Protein AF-A0A0K6G4A4-F1 (afdb_monomer)

Structure (mmCIF, N/CA/C/O backbone):
data_AF-A0A0K6G4A4-F1
#
_entry.id   AF-A0A0K6G4A4-F1
#
loop_
_atom_site.group_PDB
_atom_site.id
_atom_site.type_symbol
_atom_site.label_atom_id
_atom_site.label_alt_id
_atom_site.label_comp_id
_atom_site.label_asym_id
_atom_site.label_entity_id
_atom_site.label_seq_id
_atom_site.pdbx_PDB_ins_code
_atom_site.Cartn_x
_atom_site.Cartn_y
_atom_site.Cartn_z
_atom_site.occupancy
_atom_site.B_iso_or_equiv
_atom_site.auth_seq_id
_atom_site.auth_comp_id
_atom_site.auth_asym_id
_atom_site.auth_atom_id
_atom_site.pdbx_PDB_model_num
ATOM 1 N N . MET A 1 1 ? -38.747 5.245 -6.943 1.00 51.62 1 MET A N 1
ATOM 2 C CA . MET A 1 1 ? -37.554 5.092 -7.806 1.00 51.62 1 MET A CA 1
ATOM 3 C C . MET A 1 1 ? -36.454 6.003 -7.289 1.00 51.62 1 MET A C 1
ATOM 5 O O . MET A 1 1 ? -36.729 7.171 -7.045 1.00 51.62 1 MET A O 1
ATOM 9 N N . ALA A 1 2 ? -35.249 5.482 -7.059 1.00 56.81 2 ALA A N 1
ATOM 10 C CA . ALA A 1 2 ? -34.109 6.307 -6.662 1.00 56.81 2 ALA A CA 1
ATOM 11 C C . ALA A 1 2 ? -33.642 7.146 -7.866 1.00 56.81 2 ALA A C 1
ATOM 13 O O . ALA A 1 2 ? -33.455 6.610 -8.956 1.00 56.81 2 ALA A O 1
ATOM 14 N N . ARG A 1 3 ? -33.505 8.465 -7.692 1.00 72.38 3 ARG A N 1
ATOM 15 C CA . ARG A 1 3 ? -32.963 9.359 -8.725 1.00 72.38 3 ARG A CA 1
ATOM 16 C C . ARG A 1 3 ? -31.441 9.354 -8.594 1.00 72.38 3 ARG A C 1
ATOM 18 O O . ARG A 1 3 ? -30.910 9.994 -7.699 1.00 72.38 3 ARG A O 1
ATOM 25 N N . PHE A 1 4 ? -30.751 8.631 -9.471 1.00 71.12 4 PHE A N 1
ATOM 26 C CA . PHE A 1 4 ? -29.288 8.468 -9.432 1.00 71.12 4 PHE A CA 1
ATOM 27 C C . PHE A 1 4 ? -28.507 9.600 -10.132 1.00 71.12 4 PHE A C 1
ATOM 29 O O . PHE A 1 4 ? -27.326 9.454 -10.431 1.00 71.12 4 PHE A O 1
ATOM 36 N N . GLY A 1 5 ? -29.149 10.741 -10.397 1.00 81.81 5 GLY A N 1
ATOM 37 C CA . GLY A 1 5 ? -28.566 11.814 -11.207 1.00 81.81 5 GLY A CA 1
ATOM 38 C C . GLY A 1 5 ? -28.411 11.429 -12.684 1.00 81.81 5 GLY A C 1
ATOM 39 O O . GLY A 1 5 ? -28.920 10.403 -13.136 1.00 81.81 5 GLY A O 1
ATOM 40 N N . GLN A 1 6 ? -27.735 12.284 -13.456 1.00 84.75 6 GLN A N 1
ATOM 41 C CA . GLN A 1 6 ? -27.491 12.054 -14.880 1.00 84.75 6 GLN A CA 1
ATOM 42 C C . GLN A 1 6 ? -26.271 11.143 -15.073 1.00 84.75 6 GLN A C 1
ATOM 44 O O . GLN A 1 6 ? -25.138 11.491 -14.721 1.00 84.75 6 GLN A O 1
ATOM 49 N N . LEU A 1 7 ? -26.515 9.970 -15.650 1.00 86.56 7 LEU A N 1
ATOM 50 C CA . LEU A 1 7 ? -25.496 8.985 -16.004 1.00 86.56 7 LEU A CA 1
ATOM 51 C C . LEU A 1 7 ? -24.765 9.426 -17.274 1.00 86.56 7 LEU A C 1
ATOM 53 O O . LEU A 1 7 ? -25.408 9.804 -18.249 1.00 86.56 7 LEU A O 1
ATOM 57 N N . TRP A 1 8 ? -23.433 9.391 -17.254 1.00 83.94 8 TRP A N 1
ATOM 58 C CA . TRP A 1 8 ? -22.610 9.657 -18.438 1.00 83.94 8 TRP A CA 1
ATOM 59 C C . TRP A 1 8 ? -22.358 8.368 -19.214 1.00 83.94 8 TRP A C 1
ATOM 61 O O . TRP A 1 8 ? -22.530 8.321 -20.428 1.00 83.94 8 TRP A O 1
ATOM 71 N N . HIS A 1 9 ? -21.970 7.303 -18.513 1.00 89.31 9 HIS A N 1
ATOM 72 C CA . HIS A 1 9 ? -21.608 6.038 -19.140 1.00 89.31 9 HIS A CA 1
ATOM 73 C C . HIS A 1 9 ? -21.870 4.860 -18.196 1.00 89.31 9 HIS A C 1
ATOM 75 O O . HIS A 1 9 ? -21.677 4.971 -16.983 1.00 89.31 9 HIS A O 1
ATOM 81 N N . LEU A 1 10 ? -22.290 3.727 -18.759 1.00 89.44 10 LEU A N 1
ATOM 82 C CA . LEU A 1 10 ? -22.523 2.472 -18.048 1.00 89.44 10 LEU A CA 1
ATOM 83 C C . LEU A 1 10 ? -21.885 1.332 -18.842 1.00 89.44 10 LEU A C 1
ATOM 85 O O . LEU A 1 10 ? -22.278 1.084 -19.980 1.00 89.44 10 LEU A O 1
ATOM 89 N N . ARG A 1 11 ? -20.957 0.603 -18.217 1.00 88.38 11 ARG A N 1
ATOM 90 C CA . ARG A 1 11 ? -20.355 -0.601 -18.802 1.00 88.38 11 ARG A CA 1
ATOM 91 C C . ARG A 1 11 ? -20.441 -1.773 -17.841 1.00 88.38 11 ARG A C 1
ATOM 93 O O . ARG A 1 11 ? -20.112 -1.638 -16.666 1.00 88.38 11 ARG A O 1
ATOM 100 N N . THR A 1 12 ? -20.863 -2.930 -18.335 1.00 88.12 12 THR A N 1
ATOM 101 C CA . THR A 1 12 ? -20.935 -4.171 -17.556 1.00 88.12 12 THR A CA 1
ATOM 102 C C . THR A 1 12 ? -19.777 -5.095 -17.917 1.00 88.12 12 THR A C 1
ATOM 104 O O . THR A 1 12 ? -19.366 -5.192 -19.072 1.00 88.12 12 THR A O 1
ATOM 107 N N . PHE A 1 13 ? -19.233 -5.780 -16.913 1.00 80.50 13 PHE A N 1
ATOM 108 C CA . PHE A 1 13 ? -18.139 -6.731 -17.053 1.00 80.50 13 PHE A CA 1
ATOM 109 C C . PHE A 1 13 ? -18.598 -8.102 -16.555 1.00 80.50 13 PHE A C 1
ATOM 111 O O . PHE A 1 13 ? -19.113 -8.244 -15.445 1.00 80.50 13 PHE A O 1
ATOM 118 N N . SER A 1 14 ? -18.396 -9.128 -17.379 1.00 79.50 14 SER A N 1
ATOM 119 C CA . SER A 1 14 ? -18.560 -10.530 -16.991 1.00 79.50 14 SER A CA 1
ATOM 120 C C . SER A 1 14 ? -17.186 -11.176 -16.867 1.00 79.50 14 SER A C 1
ATOM 122 O O . SER A 1 14 ? -16.426 -11.163 -17.838 1.00 79.50 14 SER A O 1
ATOM 124 N N . HIS A 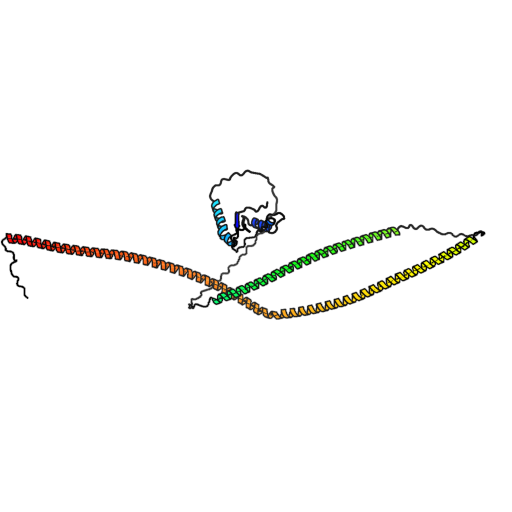1 15 ? -16.862 -11.762 -15.716 1.00 70.38 15 HIS A N 1
ATOM 125 C CA . HIS A 1 15 ? -15.685 -12.616 -15.619 1.00 70.38 15 HIS A CA 1
ATOM 126 C C . HIS A 1 15 ? -15.968 -13.929 -16.352 1.00 70.38 15 HIS A C 1
ATOM 128 O O . HIS A 1 15 ? -16.895 -14.663 -16.011 1.00 70.38 15 HIS A O 1
ATOM 134 N N . THR A 1 16 ? -15.173 -14.222 -17.377 1.00 63.66 16 THR A N 1
ATOM 135 C CA . THR A 1 16 ? -15.076 -15.571 -17.935 1.00 63.66 16 THR A CA 1
ATOM 136 C C . THR A 1 16 ? -14.187 -16.395 -17.013 1.00 63.66 16 THR A C 1
ATOM 138 O O . THR A 1 16 ? -12.976 -16.176 -16.962 1.00 63.66 16 THR A O 1
ATOM 141 N N . GLU A 1 17 ? -14.801 -17.281 -16.236 1.00 55.47 17 GLU A N 1
ATOM 142 C CA . GLU A 1 17 ? -14.102 -18.329 -15.490 1.00 55.47 17 GLU A CA 1
ATOM 143 C C . GLU A 1 17 ? -13.591 -19.387 -16.491 1.00 55.47 17 GLU A C 1
ATOM 145 O O . GLU A 1 17 ? -14.138 -19.513 -17.591 1.00 55.47 17 GLU A O 1
ATOM 150 N N . LYS A 1 18 ? -12.510 -20.107 -16.159 1.00 69.38 18 LYS A N 1
ATOM 151 C CA . LYS A 1 18 ? -11.772 -20.984 -17.097 1.00 69.38 18 LYS A CA 1
ATOM 152 C C . LYS A 1 18 ? -12.617 -22.088 -17.757 1.00 69.38 18 LYS A C 1
ATOM 154 O O . LYS A 1 18 ? -12.196 -22.617 -18.780 1.00 69.38 18 LYS A O 1
ATOM 159 N N . ASP A 1 19 ? -13.809 -22.367 -17.238 1.00 74.94 19 ASP A N 1
ATOM 160 C CA . ASP A 1 19 ? -14.685 -23.449 -17.698 1.00 74.94 19 ASP A CA 1
ATOM 161 C C . ASP A 1 19 ? -15.630 -23.053 -18.850 1.00 74.94 19 ASP A C 1
ATOM 163 O O . ASP A 1 19 ? -16.517 -23.814 -19.224 1.00 74.94 19 ASP A O 1
ATOM 167 N N . GLY A 1 20 ? -15.484 -21.853 -19.426 1.00 74.19 20 GLY A N 1
ATOM 168 C CA . GLY A 1 20 ? -16.219 -21.436 -20.631 1.00 74.19 20 GLY A CA 1
ATOM 169 C C . GLY A 1 20 ? -17.719 -21.164 -20.433 1.00 74.19 20 GLY A C 1
ATOM 170 O O . GLY A 1 20 ? -18.378 -20.666 -21.346 1.00 74.19 20 GLY A O 1
ATOM 171 N N . VAL A 1 21 ? -18.271 -21.415 -19.242 1.00 65.00 21 VAL A N 1
ATOM 172 C CA . VAL A 1 21 ? -19.660 -21.081 -18.905 1.00 65.00 21 VAL A CA 1
ATOM 173 C C . VAL A 1 21 ? -19.766 -19.585 -18.606 1.00 65.00 21 VAL A C 1
ATOM 175 O O . VAL A 1 21 ? -19.252 -19.076 -17.609 1.00 65.00 21 VAL A O 1
ATOM 178 N N . ARG A 1 22 ? -20.450 -18.853 -19.488 1.00 58.47 22 ARG A N 1
ATOM 179 C CA . ARG A 1 22 ? -20.647 -17.403 -19.374 1.00 58.47 22 ARG A CA 1
ATOM 180 C C . ARG A 1 22 ? -21.632 -17.091 -18.238 1.00 58.47 22 ARG A C 1
ATOM 182 O O . ARG A 1 22 ? -22.842 -17.171 -18.429 1.00 58.47 22 ARG A O 1
ATOM 189 N N . ARG A 1 23 ? -21.127 -16.741 -17.048 1.00 64.12 23 ARG A N 1
ATOM 190 C CA . ARG A 1 23 ? -21.964 -16.261 -15.931 1.00 64.12 23 ARG A CA 1
ATOM 191 C C . ARG A 1 23 ? -22.508 -14.843 -16.192 1.00 64.12 23 ARG A C 1
ATOM 193 O O . ARG A 1 23 ? -21.870 -14.071 -16.915 1.00 64.12 23 ARG A O 1
ATOM 200 N N . PRO A 1 24 ? -23.649 -14.473 -15.575 1.00 67.00 24 PRO A N 1
ATOM 201 C CA . PRO A 1 24 ? -24.153 -13.101 -15.573 1.00 67.00 24 PRO A CA 1
ATOM 202 C C . PRO A 1 24 ? -23.086 -12.106 -15.081 1.00 67.00 24 PRO A C 1
ATOM 204 O O . PRO A 1 24 ? -22.294 -12.459 -14.197 1.00 67.00 24 PRO A O 1
ATOM 207 N N . PRO A 1 25 ? -23.033 -10.879 -15.632 1.00 68.44 25 PRO A N 1
ATOM 208 C CA . PRO A 1 25 ? -22.071 -9.869 -15.209 1.00 68.44 25 PRO A CA 1
ATOM 209 C C . PRO A 1 25 ? -22.280 -9.521 -13.733 1.00 68.44 25 PRO A C 1
ATOM 211 O O . PRO A 1 25 ? -23.375 -9.162 -13.317 1.00 68.44 25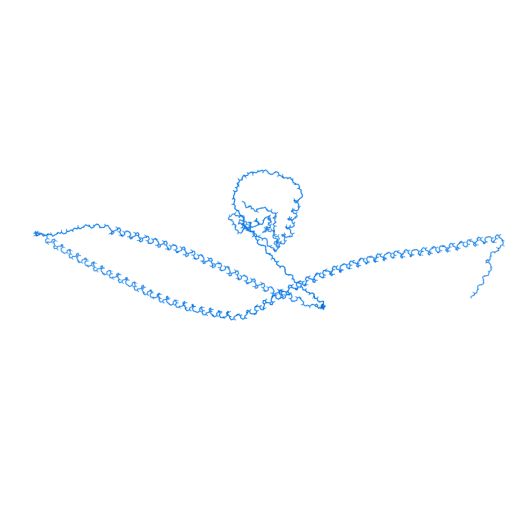 PRO A O 1
ATOM 214 N N . HIS A 1 26 ? -21.214 -9.632 -12.948 1.00 79.88 26 HIS A N 1
ATOM 215 C CA . HIS A 1 26 ? -21.204 -9.394 -11.499 1.00 79.88 26 HIS A CA 1
ATOM 216 C C . HIS A 1 26 ? -20.566 -8.043 -11.152 1.00 79.88 26 HIS A C 1
ATOM 218 O O . HIS A 1 26 ? -20.418 -7.695 -9.983 1.00 79.88 26 HIS A O 1
ATOM 224 N N . THR A 1 27 ? -20.168 -7.256 -12.156 1.00 84.75 27 THR A N 1
ATOM 225 C CA . THR A 1 27 ? -19.594 -5.926 -11.943 1.00 84.75 27 THR A CA 1
ATOM 226 C C . THR A 1 27 ? -20.020 -4.977 -13.056 1.00 84.75 27 THR A C 1
ATOM 228 O O . THR A 1 27 ? -19.943 -5.312 -14.237 1.00 84.75 27 THR A O 1
ATOM 231 N N . ALA A 1 28 ? -20.447 -3.772 -12.683 1.00 89.25 28 ALA A N 1
ATOM 232 C CA . ALA A 1 28 ? -20.716 -2.678 -13.605 1.00 89.25 28 ALA A CA 1
ATOM 233 C C . ALA A 1 28 ? -19.920 -1.443 -13.176 1.00 89.25 28 ALA A C 1
ATOM 235 O O . ALA A 1 28 ? -19.850 -1.130 -11.989 1.00 89.25 28 ALA A O 1
ATOM 236 N N . VAL A 1 29 ? -19.321 -0.748 -14.140 1.00 89.38 29 VAL A N 1
ATOM 237 C CA . VAL A 1 29 ? -18.692 0.556 -13.931 1.00 89.38 29 VAL A CA 1
ATOM 238 C C . VAL A 1 29 ? -19.652 1.622 -14.430 1.00 89.38 29 VAL A C 1
ATOM 240 O O . VAL A 1 29 ? -20.130 1.571 -15.565 1.00 89.38 29 VAL A O 1
ATOM 243 N N . VAL A 1 30 ? -19.931 2.581 -13.553 1.00 90.62 30 VAL A N 1
ATOM 244 C CA . VAL A 1 30 ? -20.895 3.652 -13.778 1.00 90.62 30 VAL A CA 1
ATOM 245 C C . VAL A 1 30 ? -20.185 4.988 -13.619 1.00 90.62 30 VAL A C 1
ATOM 247 O O . VAL A 1 30 ? -19.585 5.248 -12.576 1.00 90.62 30 VAL A O 1
ATOM 250 N N . VAL A 1 31 ? -20.242 5.831 -14.649 1.00 90.12 31 VAL A N 1
ATOM 251 C CA . VAL A 1 31 ? -19.629 7.164 -14.647 1.00 90.12 31 VAL A CA 1
ATOM 252 C C . VAL A 1 31 ? -20.726 8.214 -14.535 1.00 90.12 31 VAL A C 1
ATOM 254 O O . VAL A 1 31 ? -21.656 8.248 -15.343 1.00 90.12 31 VAL A O 1
ATOM 257 N N . PHE A 1 32 ? -20.616 9.072 -13.525 1.00 89.88 32 PHE A N 1
ATOM 258 C CA . PHE A 1 32 ? -21.576 10.137 -13.235 1.00 89.88 32 PHE A CA 1
ATOM 259 C C . PHE A 1 32 ? -21.012 11.499 -13.639 1.00 89.88 32 PHE A C 1
ATOM 261 O O . PHE A 1 32 ? -19.807 11.725 -13.552 1.00 89.88 32 PHE A O 1
ATOM 268 N N . HIS A 1 33 ? -21.894 12.431 -14.010 1.00 86.88 33 HIS A N 1
ATOM 269 C CA . HIS A 1 33 ? -21.507 13.812 -14.334 1.00 86.88 33 HIS A CA 1
ATOM 270 C C . HIS A 1 33 ? -21.063 14.630 -13.114 1.00 86.88 33 HIS A C 1
ATOM 272 O O . HIS A 1 33 ? -20.350 15.618 -13.257 1.00 86.88 33 HIS A O 1
ATOM 278 N N . SER A 1 34 ? -21.496 14.244 -11.911 1.00 90.25 34 SER A N 1
ATOM 279 C CA . SER A 1 34 ? -21.219 14.978 -10.677 1.00 90.25 34 SER A CA 1
ATOM 280 C C . SER A 1 34 ? -20.668 14.056 -9.602 1.00 90.25 34 SER A C 1
ATOM 282 O O . SER A 1 34 ? -21.193 12.968 -9.363 1.00 90.25 34 SER A O 1
ATOM 284 N N . TYR A 1 35 ? -19.647 14.538 -8.896 1.00 87.94 35 TYR A N 1
ATOM 285 C CA . TYR A 1 35 ? -19.081 13.861 -7.731 1.00 87.94 35 TYR A CA 1
ATOM 286 C C . TYR A 1 35 ? -20.103 13.688 -6.593 1.00 87.94 35 TYR A C 1
ATOM 288 O O . TYR A 1 35 ? -20.066 12.686 -5.877 1.00 87.94 35 TYR A O 1
ATOM 296 N N . ALA A 1 36 ? -21.045 14.628 -6.446 1.00 89.31 36 ALA A N 1
ATOM 297 C CA . ALA A 1 36 ? -22.104 14.530 -5.443 1.00 89.31 36 ALA A CA 1
ATOM 298 C C . ALA A 1 36 ? -22.978 13.287 -5.682 1.00 89.31 36 ALA A C 1
ATOM 300 O O . ALA A 1 36 ? -23.198 12.509 -4.760 1.00 89.31 36 ALA A O 1
ATOM 301 N N . ALA A 1 37 ? -23.342 13.022 -6.944 1.00 89.62 37 ALA A N 1
ATOM 302 C CA . ALA A 1 37 ? -24.114 11.835 -7.313 1.00 89.62 37 ALA A CA 1
ATOM 303 C C . ALA A 1 37 ? -23.364 10.529 -6.997 1.00 89.62 37 ALA A C 1
ATOM 305 O O . ALA A 1 37 ? -23.975 9.566 -6.542 1.00 89.62 37 ALA A O 1
ATOM 306 N N . VAL A 1 38 ? -22.035 10.503 -7.170 1.00 90.25 38 VAL A N 1
ATOM 307 C CA . VAL A 1 38 ? -21.202 9.346 -6.788 1.00 90.25 38 VAL A CA 1
ATOM 308 C C . VAL A 1 38 ? -21.279 9.099 -5.283 1.00 90.25 38 VAL A C 1
ATOM 310 O O . VAL A 1 38 ? -21.476 7.967 -4.845 1.00 90.25 38 VAL A O 1
ATOM 313 N N . SER A 1 39 ? -21.145 10.162 -4.490 1.00 90.75 39 SER A N 1
ATOM 314 C CA . SER A 1 39 ? -21.185 10.075 -3.030 1.00 90.75 39 SER A CA 1
ATOM 315 C C . SER A 1 39 ? -22.563 9.630 -2.533 1.00 90.75 39 SER A C 1
ATOM 317 O O . SER A 1 39 ? -22.642 8.742 -1.687 1.00 90.75 39 SER A O 1
ATOM 319 N N . ASP A 1 40 ? -23.645 10.156 -3.107 1.00 91.56 40 ASP A N 1
ATOM 320 C CA . ASP A 1 40 ? -25.016 9.762 -2.766 1.00 91.56 40 ASP A CA 1
ATOM 321 C C . ASP A 1 40 ? -25.285 8.286 -3.079 1.00 91.56 40 ASP A C 1
ATOM 323 O O . ASP A 1 40 ? -25.873 7.575 -2.264 1.00 91.56 40 ASP A O 1
ATOM 327 N N . VAL A 1 41 ? -24.808 7.798 -4.229 1.00 92.31 41 VAL A N 1
ATOM 328 C CA . VAL A 1 41 ? -24.927 6.390 -4.640 1.00 92.31 41 VAL A CA 1
ATOM 329 C C . VAL A 1 41 ? -24.171 5.464 -3.686 1.00 92.31 41 VAL A C 1
ATOM 331 O O . VAL A 1 41 ? -24.733 4.466 -3.232 1.00 92.31 41 VAL A O 1
ATOM 334 N N . ILE A 1 42 ? -22.923 5.800 -3.345 1.00 93.44 42 ILE A N 1
ATOM 335 C CA . ILE A 1 42 ? -22.112 5.009 -2.407 1.00 93.44 42 ILE A CA 1
ATOM 336 C C . ILE A 1 42 ? -22.767 5.002 -1.022 1.00 93.44 42 ILE A C 1
ATOM 338 O O . ILE A 1 42 ? -22.938 3.941 -0.423 1.00 93.44 42 ILE A O 1
ATOM 342 N N . ASN A 1 43 ? -23.212 6.160 -0.532 1.00 93.00 43 ASN A N 1
ATOM 343 C CA . ASN A 1 43 ? -23.869 6.273 0.769 1.00 93.00 43 ASN A CA 1
ATOM 344 C C . ASN A 1 43 ? -25.191 5.494 0.822 1.00 93.00 43 ASN A C 1
ATOM 346 O O . ASN A 1 43 ? -25.468 4.821 1.818 1.00 93.00 43 ASN A O 1
ATOM 350 N N . ALA A 1 44 ? -25.988 5.546 -0.250 1.00 91.38 44 ALA A N 1
ATOM 351 C CA . ALA A 1 44 ? -27.236 4.796 -0.365 1.00 91.38 44 ALA A CA 1
ATOM 352 C C . ALA A 1 44 ? -27.003 3.279 -0.420 1.00 91.38 44 ALA A C 1
ATOM 354 O O . ALA A 1 44 ? -27.823 2.523 0.102 1.00 91.38 44 ALA A O 1
ATOM 355 N N . SER A 1 45 ? -25.891 2.840 -1.016 1.00 93.94 45 SER A N 1
ATOM 356 C CA . SER A 1 45 ? -25.497 1.432 -1.053 1.00 93.94 45 SER A CA 1
ATOM 357 C C . SER A 1 45 ? -24.966 0.928 0.295 1.00 93.94 45 SER A C 1
ATOM 359 O O . SER A 1 45 ? -25.300 -0.184 0.693 1.00 93.94 45 SER A O 1
ATOM 361 N N . CYS A 1 46 ? -24.200 1.742 1.031 1.00 92.31 46 CYS A N 1
ATOM 362 C CA . CYS A 1 46 ? -23.680 1.384 2.357 1.00 92.31 46 CYS A CA 1
ATOM 363 C C . CYS A 1 46 ? -24.767 1.324 3.441 1.00 92.31 46 CYS A C 1
ATOM 365 O O . CYS A 1 46 ? -24.620 0.580 4.407 1.00 92.31 46 CYS A O 1
ATOM 367 N N . ASN A 1 47 ? -25.856 2.084 3.285 1.00 90.31 47 ASN A N 1
ATOM 368 C CA . ASN A 1 47 ? -26.972 2.131 4.235 1.00 90.31 47 ASN A CA 1
ATOM 369 C C . ASN A 1 47 ? -28.305 1.770 3.555 1.00 90.31 47 ASN A C 1
ATOM 371 O O . ASN A 1 47 ? -29.193 2.623 3.423 1.00 90.31 47 ASN A O 1
ATOM 375 N N . PRO A 1 48 ? -28.472 0.520 3.089 1.00 89.75 48 PRO A N 1
ATOM 376 C CA . PRO A 1 48 ? -29.599 0.165 2.249 1.00 89.75 48 PRO A CA 1
ATOM 377 C C . PRO A 1 48 ? -30.893 0.091 3.071 1.00 89.75 48 PRO A C 1
ATOM 379 O O . PRO A 1 48 ? -31.036 -0.706 4.003 1.00 89.75 48 PRO A O 1
ATOM 382 N N . LYS A 1 49 ? -31.880 0.915 2.703 1.00 91.19 49 LYS A N 1
ATOM 383 C CA . LYS A 1 49 ? -33.222 0.876 3.306 1.00 91.19 49 LYS A CA 1
ATOM 384 C C . LYS A 1 49 ? -33.929 -0.443 2.960 1.00 91.19 49 LYS A C 1
ATOM 386 O O . LYS A 1 49 ? -33.690 -1.024 1.897 1.00 91.19 49 LYS A O 1
ATOM 391 N N . ALA A 1 50 ? -34.813 -0.920 3.838 1.00 92.50 50 ALA A N 1
ATOM 392 C CA . ALA A 1 50 ? -35.641 -2.095 3.554 1.00 92.50 50 ALA A CA 1
ATOM 393 C C . ALA A 1 50 ? -36.477 -1.870 2.276 1.00 92.50 50 ALA A C 1
ATOM 395 O O . ALA A 1 50 ? -37.056 -0.800 2.104 1.00 92.50 50 ALA A O 1
ATOM 396 N N . GLY A 1 51 ? -36.478 -2.849 1.365 1.00 89.81 51 GLY A N 1
ATOM 397 C CA . GLY A 1 51 ? -37.138 -2.749 0.055 1.00 89.81 51 GLY A CA 1
ATOM 398 C C . GLY A 1 51 ? -36.395 -1.914 -0.999 1.00 89.81 51 GLY A C 1
ATOM 399 O O . GLY A 1 51 ? -36.928 -1.693 -2.083 1.00 89.81 51 GLY A O 1
ATOM 400 N N . SER A 1 52 ? -35.182 -1.427 -0.711 1.00 89.69 52 SER A N 1
ATOM 401 C CA . SER A 1 52 ? -34.356 -0.746 -1.716 1.00 89.69 52 SER A CA 1
ATOM 402 C C . SER A 1 52 ? -33.688 -1.735 -2.675 1.00 89.69 52 SER A C 1
ATOM 404 O O . SER A 1 52 ? -33.338 -2.842 -2.275 1.00 89.69 52 SER A O 1
ATOM 406 N N . PHE A 1 53 ? -33.438 -1.289 -3.910 1.00 88.00 53 PHE A N 1
ATOM 407 C CA . PHE A 1 53 ? -32.688 -2.021 -4.944 1.00 88.00 53 PHE A CA 1
ATOM 408 C C . PHE A 1 53 ? -31.389 -2.648 -4.406 1.00 88.00 53 PHE A C 1
ATOM 410 O O . PHE A 1 53 ? -31.148 -3.834 -4.587 1.00 88.00 53 PHE A O 1
ATOM 417 N N . TRP A 1 54 ? -30.605 -1.884 -3.638 1.00 89.81 54 TRP A N 1
ATOM 418 C CA . TRP A 1 54 ? -29.354 -2.353 -3.031 1.00 89.81 54 TRP A CA 1
ATOM 419 C C . TRP A 1 54 ? -29.534 -3.599 -2.153 1.00 89.81 54 TRP A C 1
ATOM 421 O O . TRP A 1 54 ? -28.685 -4.485 -2.157 1.00 89.81 54 TRP A O 1
ATOM 431 N N . LYS A 1 55 ? -30.648 -3.678 -1.408 1.00 88.81 55 LYS A N 1
ATOM 432 C CA . LYS A 1 55 ? -30.947 -4.804 -0.514 1.00 88.81 55 LYS A CA 1
ATOM 433 C C . LYS A 1 55 ? -31.649 -5.954 -1.231 1.00 88.81 55 LYS A C 1
ATOM 435 O O . LYS A 1 55 ? -31.380 -7.101 -0.902 1.00 88.81 55 LYS A O 1
ATOM 440 N N . THR A 1 56 ? -32.551 -5.651 -2.163 1.00 90.88 56 THR A N 1
ATOM 441 C CA . THR A 1 56 ? -33.334 -6.656 -2.898 1.00 90.88 56 THR A CA 1
ATOM 442 C C . THR A 1 56 ? -32.459 -7.443 -3.870 1.00 90.88 56 THR A C 1
ATOM 444 O O . THR A 1 56 ? -32.567 -8.662 -3.932 1.00 90.88 56 THR A O 1
ATOM 447 N N . ASP A 1 57 ? -31.556 -6.753 -4.569 1.00 84.94 57 ASP A N 1
ATOM 448 C CA . ASP A 1 57 ? -30.718 -7.333 -5.622 1.00 84.94 57 ASP A CA 1
ATOM 449 C C . ASP A 1 57 ? -29.268 -7.581 -5.164 1.00 84.94 57 ASP A C 1
ATOM 451 O O . ASP A 1 57 ? -28.409 -7.926 -5.972 1.00 84.94 57 ASP A O 1
ATOM 455 N N . PHE A 1 58 ? -28.985 -7.405 -3.865 1.00 86.62 58 PHE A N 1
ATOM 456 C CA . PHE A 1 58 ? -27.661 -7.591 -3.248 1.00 86.62 58 PHE A CA 1
ATOM 457 C C . PHE A 1 58 ? -26.527 -6.843 -3.974 1.00 86.62 58 PHE A C 1
ATOM 459 O O . PHE A 1 58 ? -25.403 -7.332 -4.090 1.00 86.62 58 PHE A O 1
ATOM 466 N N . VAL A 1 59 ? -26.821 -5.640 -4.468 1.00 88.88 59 VAL A N 1
ATOM 467 C CA . VAL A 1 59 ? -25.861 -4.815 -5.208 1.00 88.88 59 VAL A CA 1
ATOM 468 C C . VAL A 1 59 ? -25.115 -3.898 -4.246 1.00 88.88 59 VAL A C 1
ATOM 470 O O . VAL A 1 59 ? -25.728 -3.192 -3.442 1.00 88.88 59 VAL A O 1
ATOM 473 N N . GLN A 1 60 ? -23.789 -3.848 -4.381 1.00 90.69 60 GLN A N 1
ATOM 474 C CA . GLN A 1 60 ? -22.943 -2.918 -3.642 1.00 90.69 60 GLN A CA 1
ATOM 475 C C . GLN A 1 60 ? -22.184 -1.980 -4.588 1.00 90.69 60 GLN A C 1
ATOM 477 O O . GLN A 1 60 ? -21.592 -2.417 -5.575 1.00 90.69 60 GLN A O 1
ATOM 482 N N . ALA A 1 61 ? -22.210 -0.681 -4.292 1.00 91.56 61 ALA A N 1
ATOM 483 C CA . ALA A 1 61 ? -21.463 0.338 -5.013 1.00 91.56 61 ALA A CA 1
ATOM 484 C C . ALA A 1 61 ? -20.171 0.677 -4.262 1.00 91.56 61 ALA A C 1
ATOM 486 O O . ALA A 1 61 ? -20.176 0.913 -3.054 1.00 91.56 61 ALA A O 1
ATOM 487 N N . HIS A 1 62 ? -19.065 0.754 -4.998 1.00 91.06 62 HIS A N 1
ATOM 488 C CA . HIS A 1 62 ? -17.759 1.116 -4.459 1.00 91.06 62 HIS A CA 1
ATOM 489 C C . HIS A 1 62 ? -17.107 2.193 -5.318 1.00 91.06 62 HIS A C 1
ATOM 491 O O . HIS A 1 62 ? -17.293 2.233 -6.536 1.00 91.06 62 HIS A O 1
ATOM 497 N N . ALA A 1 63 ? -16.296 3.044 -4.687 1.00 92.56 63 ALA A N 1
ATOM 498 C CA . ALA A 1 63 ? -15.397 3.917 -5.425 1.00 92.56 63 ALA A CA 1
ATOM 499 C C . ALA A 1 63 ? -14.372 3.065 -6.186 1.00 92.56 63 ALA A C 1
ATOM 501 O O . ALA A 1 63 ? -13.775 2.146 -5.621 1.00 92.56 63 ALA A O 1
ATOM 502 N N . LEU A 1 64 ? -14.156 3.383 -7.462 1.00 91.31 64 LEU A N 1
ATOM 503 C CA . LEU A 1 64 ? -13.180 2.678 -8.284 1.00 91.31 64 LEU A CA 1
ATOM 504 C C . LEU A 1 64 ? -11.768 2.887 -7.710 1.00 91.31 64 LEU A C 1
ATOM 506 O O . LEU A 1 64 ? -11.270 4.012 -7.630 1.00 91.31 64 LEU A O 1
ATOM 510 N N . THR A 1 65 ? -11.111 1.800 -7.305 1.00 90.12 65 THR A N 1
ATOM 511 C CA . THR A 1 65 ? -9.733 1.838 -6.804 1.00 90.12 65 THR A CA 1
ATOM 512 C C . THR A 1 65 ? -8.768 2.185 -7.933 1.00 90.12 65 THR A C 1
ATOM 514 O O . THR A 1 65 ? -8.881 1.638 -9.022 1.00 90.12 65 THR A O 1
ATOM 517 N N . ARG A 1 66 ? -7.756 3.029 -7.678 1.00 90.62 66 ARG A N 1
ATOM 518 C CA . ARG A 1 66 ? -6.749 3.453 -8.683 1.00 90.62 66 ARG A CA 1
ATOM 519 C C . ARG A 1 66 ? -5.753 2.355 -9.112 1.00 90.62 66 ARG A C 1
ATOM 521 O O . ARG A 1 66 ? -4.637 2.661 -9.524 1.00 90.62 66 ARG A O 1
ATOM 528 N N . LYS A 1 67 ? -6.101 1.082 -8.927 1.00 88.75 67 LYS A N 1
ATOM 529 C CA . LYS A 1 67 ? -5.276 -0.101 -9.206 1.00 88.75 67 LYS A CA 1
ATOM 530 C C . LYS A 1 67 ? -6.182 -1.274 -9.599 1.00 88.75 67 LYS A C 1
ATOM 532 O O . LYS A 1 67 ? -7.320 -1.343 -9.136 1.00 88.75 67 LYS A O 1
ATOM 537 N N . GLY A 1 68 ? -5.645 -2.207 -10.389 1.00 88.25 68 GLY A N 1
ATOM 538 C CA . GLY A 1 68 ? -6.303 -3.457 -10.787 1.00 88.25 68 GLY A CA 1
ATOM 539 C C . GLY A 1 68 ? -6.888 -3.441 -12.204 1.00 88.25 68 GLY A C 1
ATOM 540 O O . GLY A 1 68 ? -7.014 -2.393 -12.830 1.00 88.25 68 GLY A O 1
ATOM 541 N N . ILE A 1 69 ? -7.286 -4.623 -12.685 1.00 86.50 69 ILE A N 1
ATOM 542 C CA . ILE A 1 69 ? -7.706 -4.871 -14.079 1.00 86.50 69 ILE A CA 1
ATOM 543 C C . ILE A 1 69 ? -8.910 -4.005 -14.489 1.00 86.50 69 ILE A C 1
ATOM 545 O O . ILE A 1 69 ? -8.973 -3.507 -15.608 1.00 86.50 69 ILE A O 1
ATOM 549 N N . VAL A 1 70 ? -9.869 -3.788 -13.581 1.00 85.31 70 VAL A N 1
ATOM 550 C CA . VAL A 1 70 ? -11.051 -2.947 -13.856 1.00 85.31 70 VAL A CA 1
ATOM 551 C C . VAL A 1 70 ? -10.657 -1.478 -14.030 1.00 85.31 70 VAL A C 1
ATOM 553 O O . VAL A 1 70 ? -11.202 -0.796 -14.894 1.00 85.31 70 VAL A O 1
ATOM 556 N N . TYR A 1 71 ? -9.687 -0.994 -13.248 1.00 90.44 71 TYR A N 1
ATOM 557 C CA . TYR A 1 71 ? -9.171 0.369 -13.377 1.00 90.44 71 TYR A CA 1
ATOM 558 C C . TYR A 1 71 ? -8.370 0.548 -14.668 1.00 90.44 71 TYR A C 1
ATOM 560 O O . TYR A 1 71 ? -8.535 1.556 -15.348 1.00 90.44 71 TYR A O 1
ATOM 568 N N . GLU A 1 72 ? -7.563 -0.445 -15.047 1.00 90.44 72 GLU A N 1
ATOM 569 C CA . GLU A 1 72 ? -6.858 -0.441 -16.332 1.00 90.44 72 GLU A CA 1
ATOM 570 C C . GLU A 1 72 ? -7.843 -0.364 -17.501 1.00 90.44 72 GLU A C 1
ATOM 572 O O . GLU A 1 72 ? -7.714 0.540 -18.319 1.00 90.44 72 GLU A O 1
ATOM 577 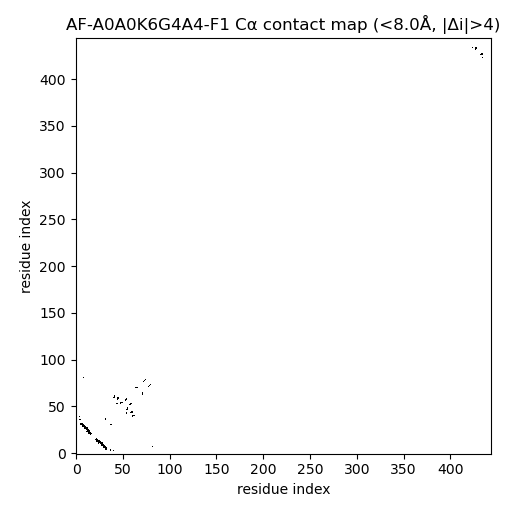N N . LYS A 1 73 ? -8.890 -1.204 -17.523 1.00 88.19 73 LYS A N 1
ATOM 578 C CA . LYS A 1 73 ? -9.948 -1.136 -18.550 1.00 88.19 73 LYS A CA 1
ATOM 579 C C . LYS A 1 73 ? -10.712 0.184 -18.550 1.00 88.19 73 LYS A C 1
ATOM 581 O O . LYS A 1 73 ? -11.079 0.693 -19.606 1.00 88.19 73 LYS A O 1
ATOM 586 N N . TYR A 1 74 ? -10.957 0.755 -17.373 1.00 90.56 74 TYR A N 1
ATOM 587 C CA . TYR A 1 74 ? -11.559 2.079 -17.270 1.00 90.56 74 TYR A CA 1
ATOM 588 C C . TYR A 1 74 ? -10.688 3.144 -17.955 1.00 90.56 74 TYR A C 1
ATOM 590 O O . TYR A 1 74 ? -11.205 3.946 -18.731 1.00 90.56 74 TYR A O 1
ATOM 598 N N . LEU A 1 75 ? -9.370 3.122 -17.732 1.00 93.19 75 LEU A N 1
ATOM 599 C CA . LEU A 1 75 ? -8.441 4.060 -18.363 1.00 93.19 75 LEU A CA 1
ATOM 600 C C . LEU A 1 75 ? -8.265 3.819 -19.868 1.00 93.19 75 LEU A C 1
ATOM 602 O O . LEU A 1 75 ? -8.172 4.787 -20.618 1.00 93.19 75 LEU A O 1
ATOM 606 N N . THR A 1 76 ? -8.177 2.562 -20.308 1.00 93.00 76 THR A N 1
ATOM 607 C CA . THR A 1 76 ? -7.825 2.223 -21.697 1.00 93.00 76 THR A CA 1
ATOM 608 C C . THR A 1 76 ? -9.018 2.148 -22.639 1.00 93.00 76 THR A C 1
ATOM 610 O O . THR A 1 76 ? -8.837 2.362 -23.833 1.00 93.00 76 THR A O 1
ATOM 613 N N . GLU A 1 77 ? -10.220 1.860 -22.139 1.00 93.00 77 GLU A N 1
ATOM 614 C CA . GLU A 1 77 ? -11.408 1.698 -22.981 1.00 93.00 77 GLU A CA 1
ATOM 615 C C . GLU A 1 77 ? -12.468 2.770 -22.685 1.00 93.00 77 GLU A C 1
ATOM 617 O O . GLU A 1 77 ? -12.899 3.480 -23.590 1.00 93.00 77 GLU A O 1
ATOM 622 N N . ILE A 1 78 ? -12.856 2.938 -21.414 1.00 89.25 78 ILE A N 1
ATOM 623 C CA . ILE A 1 78 ? -13.990 3.804 -21.044 1.00 89.25 78 ILE A CA 1
ATOM 624 C C . ILE A 1 78 ? -13.646 5.293 -21.204 1.00 89.25 78 ILE A C 1
ATOM 626 O O . ILE A 1 78 ? -14.433 6.040 -21.781 1.00 89.25 78 ILE A O 1
ATOM 630 N N . ILE A 1 79 ? -12.482 5.749 -20.723 1.00 90.81 79 ILE A N 1
ATOM 631 C CA . ILE A 1 79 ? -12.082 7.162 -20.857 1.00 90.81 79 ILE A CA 1
ATOM 632 C C . ILE A 1 79 ? -11.974 7.591 -22.333 1.00 90.81 79 ILE A C 1
ATOM 634 O O . ILE A 1 79 ? -12.532 8.636 -22.676 1.00 90.81 79 ILE A O 1
ATOM 638 N N . PRO A 1 80 ? -11.313 6.831 -23.230 1.00 92.69 80 PRO A N 1
ATOM 639 C CA . PRO A 1 80 ? -11.278 7.173 -24.648 1.00 92.69 80 PRO A CA 1
ATOM 640 C C . PRO A 1 80 ? -12.663 7.240 -25.290 1.00 92.69 80 PRO A C 1
ATOM 642 O O . PRO A 1 80 ? -12.920 8.184 -26.032 1.00 92.69 80 PRO A O 1
ATOM 645 N N . GLU A 1 81 ? -13.563 6.301 -24.979 1.00 90.25 81 GLU A N 1
ATOM 646 C CA . GLU A 1 81 ? -14.946 6.323 -25.476 1.00 90.25 81 GLU A CA 1
ATOM 647 C C . GLU A 1 81 ? -15.698 7.581 -25.010 1.00 90.25 81 GLU A C 1
ATOM 649 O O . GLU A 1 81 ? -16.354 8.243 -25.815 1.00 90.25 81 GLU A O 1
ATOM 654 N N . ILE A 1 82 ? -15.558 7.963 -23.735 1.00 87.62 82 ILE A N 1
ATOM 655 C CA . ILE A 1 82 ? -16.161 9.188 -23.185 1.00 87.62 82 ILE A CA 1
ATOM 656 C C . ILE A 1 82 ? -15.614 10.434 -23.891 1.00 87.62 82 ILE A C 1
ATOM 658 O O . ILE A 1 82 ? -16.387 11.309 -24.289 1.00 87.62 82 ILE A O 1
ATOM 662 N N . ASN A 1 83 ? -14.295 10.502 -24.088 1.00 88.44 83 ASN A N 1
ATOM 663 C CA . ASN A 1 83 ? -13.657 11.624 -24.770 1.00 88.44 83 ASN A CA 1
ATOM 664 C C . ASN A 1 83 ? -14.118 11.711 -26.233 1.00 88.44 83 ASN A C 1
ATOM 666 O O . ASN A 1 83 ? -14.485 12.789 -26.693 1.00 88.44 83 ASN A O 1
ATOM 670 N N . GLN A 1 84 ? -14.194 10.587 -26.953 1.00 88.19 84 GLN A N 1
ATOM 671 C CA . GLN A 1 84 ? -14.695 10.550 -28.332 1.00 88.19 84 GLN A CA 1
ATOM 672 C C . GLN A 1 84 ? -16.161 10.989 -28.421 1.00 88.19 84 GLN A C 1
ATOM 674 O O . GLN A 1 84 ? -16.496 11.831 -29.253 1.00 88.19 84 GLN A O 1
ATOM 679 N N . ALA A 1 85 ? -17.023 10.488 -27.532 1.00 84.69 85 ALA A N 1
ATOM 680 C CA . ALA A 1 85 ? -18.434 10.864 -27.497 1.00 84.69 85 ALA A CA 1
ATOM 681 C C . ALA A 1 85 ? -18.632 12.363 -27.211 1.00 84.69 85 ALA A C 1
ATOM 683 O O . ALA A 1 85 ? -19.524 12.981 -27.787 1.00 84.69 85 ALA A O 1
ATOM 684 N N . SER A 1 86 ? -17.770 12.964 -26.382 1.00 80.62 86 SER A N 1
ATOM 685 C CA . SER A 1 86 ? -17.814 14.405 -26.098 1.00 80.62 86 SER A CA 1
ATOM 686 C C . SER A 1 86 ? -17.427 15.283 -27.298 1.00 80.62 86 SER A C 1
ATOM 688 O O . SER A 1 86 ? -17.864 16.428 -27.387 1.00 80.62 86 SER A O 1
ATOM 690 N N . HIS A 1 87 ? -16.652 14.750 -28.249 1.00 75.44 87 HIS A N 1
ATOM 691 C CA . HIS A 1 87 ? -16.269 15.470 -29.466 1.00 75.44 87 HIS A CA 1
ATOM 692 C C . HIS A 1 87 ? -17.329 15.394 -30.575 1.00 75.44 87 HIS A C 1
ATOM 694 O O . HIS A 1 87 ? -17.418 16.313 -31.387 1.00 75.44 87 HIS A O 1
ATOM 700 N N . VAL A 1 88 ? -18.156 14.344 -30.605 1.00 69.75 88 VAL A N 1
ATOM 701 C CA . VAL A 1 88 ? -19.172 14.141 -31.657 1.00 69.75 88 VAL A CA 1
ATOM 702 C C . VAL A 1 88 ? -20.407 15.028 -31.457 1.00 69.75 88 VAL A C 1
ATOM 704 O O . VAL A 1 88 ? -21.047 15.416 -32.429 1.00 69.75 88 VAL A O 1
ATOM 707 N N . THR A 1 89 ? -20.721 15.432 -30.227 1.00 57.47 89 THR A N 1
ATOM 708 C CA . THR A 1 89 ? -21.890 16.280 -29.929 1.00 57.47 89 THR A CA 1
ATOM 709 C C . THR A 1 89 ? -21.640 17.787 -30.057 1.00 57.47 89 THR A C 1
ATOM 711 O O . THR A 1 89 ? -22.569 18.566 -29.875 1.00 57.47 89 THR A O 1
ATOM 714 N N . SER A 1 90 ? -20.424 18.220 -30.413 1.00 51.81 90 SER A N 1
ATOM 715 C CA . SER A 1 90 ? -20.072 19.649 -30.533 1.00 51.81 90 SER A CA 1
ATOM 716 C C . SER A 1 90 ? -20.181 20.210 -31.965 1.00 51.81 90 SER A C 1
ATOM 718 O O . SER A 1 90 ? -19.910 21.385 -32.199 1.00 51.81 90 SER A O 1
ATOM 720 N N . SER A 1 91 ? -20.590 19.401 -32.948 1.00 48.12 91 SER A N 1
ATOM 721 C CA . SER A 1 91 ? -20.713 19.842 -34.344 1.00 48.12 91 SER A CA 1
ATOM 722 C C . SER A 1 91 ? -22.073 19.463 -34.928 1.00 48.12 91 SER A C 1
ATOM 724 O O . SER A 1 91 ? -22.237 18.388 -35.497 1.00 48.12 91 SER A O 1
ATOM 726 N N . GLY A 1 92 ? -23.062 20.350 -34.780 1.00 43.25 92 GLY A N 1
ATOM 727 C CA . GLY A 1 92 ? -24.307 20.255 -35.544 1.00 43.25 92 GLY A CA 1
ATOM 728 C C . GLY A 1 92 ? -25.546 20.837 -34.867 1.00 43.25 92 GLY A C 1
ATOM 729 O O . GLY A 1 92 ? -26.183 20.160 -34.076 1.00 43.25 92 GLY A O 1
ATOM 730 N N . SER A 1 93 ? -25.920 22.041 -35.311 1.00 41.09 93 SER A N 1
ATOM 731 C CA . SER A 1 93 ? -27.290 22.579 -35.359 1.00 41.09 93 SER A CA 1
ATOM 732 C C . SER A 1 93 ? -28.023 22.841 -34.028 1.00 41.09 93 SER A C 1
ATOM 734 O O . SER A 1 93 ? -28.527 21.952 -33.347 1.00 41.09 93 SER A O 1
ATOM 736 N N . ASN A 1 94 ? -28.139 24.135 -33.713 1.00 45.94 94 ASN A N 1
ATOM 737 C CA . ASN A 1 94 ? -29.039 24.689 -32.707 1.00 45.94 94 ASN A CA 1
ATOM 738 C C . ASN A 1 94 ? -30.487 24.700 -33.226 1.00 45.94 94 ASN A C 1
ATOM 740 O O . ASN A 1 94 ? -30.948 25.746 -33.669 1.00 45.94 94 ASN A O 1
ATOM 744 N N . ASP A 1 95 ? -31.213 23.590 -33.121 1.00 41.62 95 ASP A N 1
ATOM 745 C CA . ASP A 1 95 ? -32.680 23.626 -33.169 1.00 41.62 95 ASP A CA 1
ATOM 746 C C . ASP A 1 95 ? -33.266 22.814 -32.003 1.00 41.62 95 ASP A C 1
ATOM 748 O O . ASP A 1 95 ? -33.151 21.585 -31.970 1.00 41.62 95 ASP A O 1
ATOM 752 N N . PRO A 1 96 ? -33.881 23.467 -30.997 1.00 49.66 96 PRO A N 1
ATOM 753 C CA . PRO A 1 96 ? -34.480 22.758 -29.882 1.00 49.66 96 PRO A CA 1
ATOM 754 C C . PRO A 1 96 ? -35.777 22.076 -30.327 1.00 49.66 96 PRO A C 1
ATOM 756 O O . PRO A 1 96 ? -36.770 22.721 -30.671 1.00 49.66 96 PRO A O 1
ATOM 759 N N . ALA A 1 97 ? -35.790 20.746 -30.246 1.00 40.62 97 ALA A N 1
ATOM 760 C CA . ALA A 1 97 ? -37.015 19.969 -30.300 1.00 40.62 97 ALA A CA 1
ATOM 761 C C . ALA A 1 97 ? -37.937 20.403 -29.148 1.00 40.62 97 ALA A C 1
ATOM 763 O O . ALA A 1 97 ? -37.649 20.185 -27.969 1.00 40.62 97 ALA A O 1
ATOM 764 N N . ARG A 1 98 ? -39.059 21.034 -29.515 1.00 44.78 98 ARG A N 1
ATOM 765 C CA . ARG A 1 98 ? -40.210 21.292 -28.646 1.00 44.78 98 ARG A CA 1
ATOM 766 C C . ARG A 1 98 ? -40.603 19.996 -27.937 1.00 44.78 98 ARG A C 1
ATOM 768 O O . ARG A 1 98 ? -41.174 19.106 -28.559 1.00 44.78 98 ARG A O 1
ATOM 775 N N . SER A 1 99 ? -40.350 19.925 -26.634 1.00 38.47 99 SER A N 1
ATOM 776 C CA . SER A 1 99 ? -41.012 18.964 -25.758 1.00 38.47 99 SER A CA 1
ATOM 777 C C . SER A 1 99 ? -42.018 19.704 -24.889 1.00 38.47 99 SER A C 1
ATOM 779 O O . SER A 1 99 ? -41.692 20.673 -24.204 1.00 38.47 99 SER A O 1
ATOM 781 N N . SER A 1 100 ? -43.257 19.245 -25.024 1.00 37.53 100 SER A N 1
ATOM 782 C CA . SER A 1 100 ? -44.480 19.707 -24.384 1.00 37.53 100 SER A CA 1
ATOM 783 C C . SER A 1 100 ? -44.330 19.858 -22.874 1.00 37.53 100 SER A C 1
ATOM 785 O O . SER A 1 100 ? -43.789 18.987 -22.194 1.00 37.53 100 SER A O 1
ATOM 787 N N . GLY A 1 101 ? -44.852 20.973 -22.369 1.00 34.56 101 GLY A N 1
ATOM 788 C CA . GLY A 1 101 ? -44.826 21.330 -20.963 1.00 34.56 101 GLY A CA 1
ATOM 789 C C . GLY A 1 101 ? -45.588 20.367 -20.060 1.00 34.56 101 GLY A C 1
ATOM 790 O O . GLY A 1 101 ? -46.475 19.640 -20.495 1.00 34.56 101 GLY A O 1
ATOM 791 N N . ASN A 1 102 ? -45.229 20.433 -18.781 1.00 35.38 102 ASN A N 1
ATOM 792 C CA . ASN A 1 102 ? -46.178 20.513 -17.682 1.00 35.38 102 ASN A CA 1
ATOM 793 C C . ASN A 1 102 ? -45.547 21.395 -16.603 1.00 35.38 102 ASN A C 1
ATOM 795 O O . ASN A 1 102 ? -44.483 21.102 -16.060 1.00 35.38 102 ASN A O 1
ATOM 799 N N . SER A 1 103 ? -46.209 22.522 -16.386 1.00 36.88 103 SER A N 1
ATOM 800 C CA . SER A 1 103 ? -45.941 23.551 -15.396 1.00 36.88 103 SER A CA 1
ATOM 801 C C . SER A 1 103 ? -46.204 23.046 -13.981 1.00 36.88 103 SER A C 1
ATOM 803 O O . SER A 1 103 ? -47.232 22.423 -13.718 1.00 36.88 103 SER A O 1
ATOM 805 N N . SER A 1 104 ? -45.342 23.409 -13.038 1.00 39.81 104 SER A N 1
ATOM 806 C CA . SER A 1 104 ? -45.755 23.665 -11.658 1.00 39.81 104 SER A CA 1
ATOM 807 C C . SER A 1 104 ? -44.925 24.825 -11.122 1.00 39.81 104 SER A C 1
ATOM 809 O O . SER A 1 104 ? -43.700 24.820 -11.203 1.00 39.81 104 SER A O 1
ATOM 811 N N . GLU A 1 105 ? -45.671 25.834 -10.696 1.00 35.41 105 GLU A N 1
ATOM 812 C CA . GLU A 1 105 ? -45.302 27.177 -10.259 1.00 35.41 105 GLU A CA 1
ATOM 813 C C . GLU A 1 105 ? -44.518 27.234 -8.926 1.00 35.41 105 GLU A C 1
ATOM 815 O O . GLU A 1 105 ? -44.342 26.207 -8.266 1.00 35.41 105 GLU A O 1
ATOM 820 N N . PRO A 1 106 ? -44.020 28.432 -8.553 1.00 46.62 106 PRO A N 1
ATOM 821 C CA . PRO A 1 106 ? -42.878 28.641 -7.676 1.00 46.62 106 PRO A CA 1
ATOM 822 C C . PRO A 1 106 ? -43.265 28.898 -6.217 1.00 46.62 106 PRO A C 1
ATOM 824 O O . PRO A 1 106 ? -44.361 29.361 -5.911 1.00 46.62 106 PRO A O 1
ATOM 827 N N . LEU A 1 107 ? -42.291 28.719 -5.326 1.00 42.34 107 LEU A N 1
ATOM 828 C CA . LEU A 1 107 ? -42.243 29.437 -4.058 1.00 42.34 107 LEU A CA 1
ATOM 829 C C . LEU A 1 107 ? -40.862 30.081 -3.915 1.00 42.34 107 LEU A C 1
ATOM 831 O O . LEU A 1 107 ? -39.831 29.413 -3.992 1.00 42.34 107 LEU A O 1
ATOM 835 N N . ASP A 1 108 ? -40.915 31.401 -3.790 1.00 38.81 108 ASP A N 1
ATOM 836 C CA . ASP A 1 108 ? -39.823 32.351 -3.587 1.00 38.81 108 ASP A CA 1
ATOM 837 C C . ASP A 1 108 ? -39.453 32.420 -2.075 1.00 38.81 108 ASP A C 1
ATOM 839 O O . ASP A 1 108 ? -39.930 31.586 -1.299 1.00 38.81 108 ASP A O 1
ATOM 843 N N . PRO A 1 109 ? -38.557 33.307 -1.608 1.00 59.09 109 PRO A N 1
ATOM 844 C CA . PRO A 1 109 ? -37.303 32.928 -0.969 1.00 59.09 109 PRO A CA 1
ATOM 845 C C . PRO A 1 109 ? -37.265 33.388 0.503 1.00 59.09 109 PRO A C 1
ATOM 847 O O . PRO A 1 109 ? -38.123 34.135 0.942 1.00 59.09 109 PRO A O 1
ATOM 850 N N . GLU A 1 110 ? -36.248 33.007 1.280 1.00 37.03 110 GLU A N 1
ATOM 851 C CA . GLU A 1 110 ? -35.561 33.944 2.193 1.00 37.03 110 GLU A CA 1
ATOM 852 C C . GLU A 1 110 ? -34.390 33.275 2.944 1.00 37.03 110 GLU A C 1
ATOM 854 O O . GLU A 1 110 ? -34.552 32.296 3.662 1.00 37.03 110 GLU A O 1
ATOM 859 N N . ARG A 1 111 ? -33.220 33.910 2.768 1.00 36.31 111 ARG A N 1
ATOM 860 C CA . ARG A 1 111 ? -32.144 34.220 3.737 1.00 36.31 111 ARG A CA 1
ATOM 861 C C . ARG A 1 111 ? -31.421 33.109 4.518 1.00 36.31 111 ARG A C 1
ATOM 863 O O . ARG A 1 111 ? -31.997 32.425 5.350 1.00 36.31 111 ARG A O 1
ATOM 870 N N . TYR A 1 112 ? -30.094 33.082 4.329 1.00 36.25 112 TYR A N 1
ATOM 871 C CA . TYR A 1 112 ? -29.003 33.397 5.293 1.00 36.25 112 TYR A CA 1
ATOM 872 C C . TYR A 1 112 ? -27.718 32.698 4.790 1.00 36.25 112 TYR A C 1
ATOM 874 O O . TYR A 1 112 ? -27.658 31.479 4.722 1.00 36.25 112 TYR A O 1
ATOM 882 N N . GLU A 1 113 ? -26.816 33.415 4.116 1.00 40.00 113 GLU A N 1
ATOM 883 C CA . GLU A 1 113 ? -25.577 34.062 4.613 1.00 40.00 113 GLU A CA 1
ATOM 884 C C . GLU A 1 113 ? -24.296 33.186 4.573 1.00 40.00 113 GLU A C 1
ATOM 886 O O . GLU A 1 113 ? -24.376 31.960 4.623 1.00 40.00 113 GLU A O 1
ATOM 891 N N . PRO A 1 114 ? -23.100 33.800 4.404 1.00 53.03 114 PRO A N 1
ATOM 892 C CA . PRO A 1 114 ? -21.945 33.179 3.747 1.00 53.03 114 PRO A CA 1
ATOM 893 C C . PRO A 1 114 ? -20.726 33.019 4.665 1.00 53.03 114 PRO A C 1
ATOM 895 O O . PRO A 1 114 ? -20.363 33.968 5.352 1.00 53.03 114 PRO A O 1
ATOM 898 N N . LEU A 1 115 ? -19.979 31.906 4.601 1.00 33.66 115 LEU A N 1
ATOM 899 C CA . LEU A 1 115 ? -18.706 31.826 5.330 1.00 33.66 115 LEU A CA 1
ATOM 900 C C . LEU A 1 115 ? -17.600 30.956 4.693 1.00 33.66 115 LEU A C 1
ATOM 902 O O . LEU A 1 115 ? -17.767 29.777 4.399 1.00 33.66 115 LEU A O 1
ATOM 906 N N . LEU A 1 116 ? -16.426 31.602 4.659 1.00 37.88 116 LEU A N 1
ATOM 907 C CA . LEU A 1 116 ? -15.069 31.103 4.936 1.00 37.88 116 LEU A CA 1
ATOM 908 C C . LEU A 1 116 ? -14.165 30.642 3.776 1.00 37.88 116 LEU A C 1
ATOM 910 O O . LEU A 1 116 ? -14.088 29.485 3.369 1.00 37.88 116 LEU A O 1
ATOM 914 N N . LYS A 1 117 ? -13.351 31.628 3.370 1.00 42.75 117 LYS A N 1
ATOM 915 C CA . LYS A 1 117 ? -12.021 31.545 2.750 1.00 42.75 117 LYS A CA 1
ATOM 916 C C . LYS A 1 117 ? -11.149 30.451 3.390 1.00 42.75 117 LYS A C 1
ATOM 918 O O . LYS A 1 117 ? -11.048 30.378 4.612 1.00 42.75 117 LYS A O 1
ATOM 923 N N . ARG A 1 118 ? -10.433 29.678 2.563 1.00 40.00 118 ARG A N 1
ATOM 924 C CA . ARG A 1 118 ? -9.313 28.821 2.997 1.00 40.00 118 ARG A CA 1
ATOM 925 C C . ARG A 1 118 ? -7.960 29.504 2.744 1.00 40.00 118 ARG A C 1
ATOM 927 O O . ARG A 1 118 ? -7.852 30.238 1.760 1.00 40.00 118 ARG A O 1
ATOM 934 N N . PRO A 1 119 ? -6.937 29.268 3.589 1.00 40.91 119 PRO A N 1
ATOM 935 C CA . PRO A 1 119 ? -5.637 29.917 3.473 1.00 40.91 119 PRO A CA 1
ATOM 936 C C . PRO A 1 119 ? -4.782 29.262 2.386 1.00 40.91 119 PRO A C 1
ATOM 938 O O . PRO A 1 119 ? -4.767 28.041 2.229 1.00 40.91 119 PRO A O 1
ATOM 941 N N . ARG A 1 120 ? -4.053 30.106 1.658 1.00 37.28 120 ARG A N 1
ATOM 942 C CA . ARG A 1 120 ? -3.029 29.753 0.676 1.00 37.28 120 ARG A CA 1
ATOM 943 C C . ARG A 1 120 ? -1.701 29.606 1.419 1.00 37.28 120 ARG A C 1
ATOM 945 O O . ARG A 1 120 ? -1.229 30.580 1.992 1.00 37.28 120 ARG A O 1
ATOM 952 N N . THR A 1 121 ? -1.125 28.409 1.433 1.00 40.62 121 THR A N 1
ATOM 953 C CA . THR A 1 121 ? 0.211 28.165 1.990 1.00 40.62 121 THR A CA 1
ATOM 954 C C . THR A 1 121 ? 1.249 28.345 0.888 1.00 40.62 121 THR A C 1
ATOM 956 O O . THR A 1 121 ? 1.246 27.625 -0.111 1.00 40.62 121 THR A O 1
ATOM 959 N N . GLU A 1 122 ? 2.095 29.355 1.055 1.00 37.16 122 GLU A N 1
ATOM 960 C CA . GLU A 1 122 ? 3.271 29.629 0.237 1.00 37.16 122 GLU A CA 1
ATOM 961 C C . GLU A 1 122 ? 4.408 28.702 0.681 1.00 37.16 122 GLU A C 1
ATOM 963 O O . GLU A 1 122 ? 4.747 28.668 1.863 1.00 37.16 122 GLU A O 1
ATOM 968 N N . ASN A 1 123 ? 5.000 27.956 -0.255 1.00 35.53 123 ASN A N 1
ATOM 969 C CA . ASN A 1 123 ? 6.238 27.225 -0.008 1.00 35.53 123 ASN A CA 1
ATOM 970 C C . ASN A 1 123 ? 7.405 28.002 -0.619 1.00 35.53 123 ASN A C 1
ATOM 972 O O . ASN A 1 123 ? 7.479 28.224 -1.828 1.00 35.53 123 ASN A O 1
ATOM 976 N N . SER A 1 124 ? 8.294 28.403 0.278 1.00 37.22 124 SER A N 1
ATOM 977 C CA . SER A 1 124 ? 9.585 29.041 0.088 1.00 37.22 124 SER A CA 1
ATOM 978 C C . SER A 1 124 ? 10.520 28.187 -0.772 1.00 37.22 124 SER A C 1
ATOM 980 O O . SER A 1 124 ? 10.851 27.049 -0.440 1.00 37.22 124 SER A O 1
ATOM 982 N N . GLY A 1 125 ? 10.973 28.766 -1.884 1.00 34.44 125 GLY A N 1
ATOM 983 C CA . GLY A 1 125 ? 12.089 28.253 -2.665 1.00 34.44 125 GLY A CA 1
ATOM 984 C C . GLY A 1 125 ? 13.411 28.691 -2.042 1.00 34.44 125 GLY A C 1
ATOM 985 O O . GLY A 1 125 ? 13.690 29.885 -1.963 1.00 34.44 125 GLY A O 1
ATOM 986 N N . THR A 1 126 ? 14.237 27.726 -1.643 1.00 41.19 126 THR A N 1
ATOM 987 C CA . THR A 1 126 ? 15.647 27.956 -1.314 1.00 41.19 126 THR A CA 1
ATOM 988 C C . THR A 1 126 ? 16.492 27.417 -2.457 1.00 41.19 126 THR A C 1
ATOM 990 O O . THR A 1 126 ? 16.594 26.210 -2.668 1.00 41.19 126 THR A O 1
ATOM 993 N N . ALA A 1 127 ? 17.080 28.344 -3.208 1.00 46.75 127 ALA A N 1
ATOM 994 C CA . ALA A 1 127 ? 18.128 28.078 -4.175 1.00 46.75 127 ALA A CA 1
ATOM 995 C C . ALA A 1 127 ? 19.429 27.707 -3.449 1.00 46.75 127 ALA A C 1
ATOM 997 O O . ALA A 1 127 ? 19.826 28.361 -2.487 1.00 46.75 127 ALA A O 1
ATOM 998 N N . GLY A 1 128 ? 20.118 26.686 -3.949 1.00 35.22 128 GLY A N 1
ATOM 999 C CA . GLY A 1 128 ? 21.446 26.303 -3.489 1.00 35.22 128 GLY A CA 1
ATOM 1000 C C . GLY A 1 128 ? 22.148 25.499 -4.570 1.00 35.22 128 GLY A C 1
ATOM 1001 O O . GLY A 1 128 ? 21.932 24.299 -4.694 1.00 35.22 128 GLY A O 1
ATOM 1002 N N . GLY A 1 129 ? 22.949 26.181 -5.389 1.00 46.94 129 GLY A N 1
ATOM 1003 C CA . GLY A 1 129 ? 23.817 25.538 -6.367 1.00 46.94 129 GLY A CA 1
ATOM 1004 C C . GLY A 1 129 ? 24.949 24.762 -5.697 1.00 46.94 129 GLY A C 1
ATOM 1005 O O . GLY A 1 129 ? 25.414 25.131 -4.620 1.00 46.94 129 GLY A O 1
ATOM 1006 N N . SER A 1 130 ? 25.449 23.722 -6.363 1.00 39.28 130 SER A N 1
ATOM 1007 C CA . SER A 1 130 ? 26.779 23.197 -6.066 1.00 39.28 130 SER A CA 1
ATOM 1008 C C . SER A 1 130 ? 27.436 22.578 -7.295 1.00 39.28 130 SER A C 1
ATOM 1010 O O . SER A 1 130 ? 26.786 22.105 -8.223 1.00 39.28 130 SER A O 1
ATOM 1012 N N . LYS A 1 131 ? 28.757 22.715 -7.297 1.00 43.56 131 LYS A N 1
ATOM 1013 C CA . LYS A 1 131 ? 29.691 22.665 -8.416 1.00 43.56 131 LYS A CA 1
ATOM 1014 C C . LYS A 1 131 ? 30.070 21.241 -8.834 1.00 43.56 131 LYS A C 1
ATOM 1016 O O . LYS A 1 131 ? 30.207 20.359 -8.001 1.00 43.56 131 LYS A O 1
ATOM 1021 N N . GLY A 1 132 ? 30.359 21.138 -10.134 1.00 48.94 132 GLY A N 1
ATOM 1022 C CA . GLY A 1 132 ? 31.415 20.368 -10.806 1.00 48.94 132 GLY A CA 1
ATOM 1023 C C . GLY A 1 132 ? 31.964 19.098 -10.159 1.00 48.94 132 GLY A C 1
ATOM 1024 O O . GLY A 1 132 ? 32.627 19.154 -9.127 1.00 48.94 132 GLY A O 1
ATOM 1025 N N . ILE A 1 133 ? 31.855 17.980 -10.882 1.00 39.22 133 ILE A N 1
ATOM 1026 C CA . ILE A 1 133 ? 32.624 16.766 -10.600 1.00 39.22 133 ILE A CA 1
ATOM 1027 C C . ILE A 1 133 ? 33.311 16.270 -11.876 1.00 39.22 133 ILE A C 1
ATOM 1029 O O . ILE A 1 133 ? 32.739 16.226 -12.961 1.00 39.22 133 ILE A O 1
ATOM 1033 N N . LYS A 1 134 ? 34.600 15.980 -11.688 1.00 41.97 134 LYS A N 1
ATOM 1034 C CA . LYS A 1 134 ? 35.615 15.567 -12.654 1.00 41.97 134 LYS A CA 1
ATOM 1035 C C . LYS A 1 134 ? 35.400 14.126 -13.120 1.00 41.97 134 LYS A C 1
ATOM 1037 O O . LYS A 1 134 ? 35.094 13.246 -12.323 1.00 41.97 134 LYS A O 1
ATOM 1042 N N . ASN A 1 135 ? 35.695 13.901 -14.396 1.00 36.91 135 ASN A N 1
ATOM 1043 C CA . ASN A 1 135 ? 35.754 12.597 -15.049 1.00 36.91 135 ASN A CA 1
ATOM 1044 C C . ASN A 1 135 ? 36.827 11.688 -14.422 1.00 36.91 135 ASN A C 1
ATOM 1046 O O . ASN A 1 135 ? 37.983 12.095 -14.287 1.00 36.91 135 ASN A O 1
ATOM 1050 N N . ARG A 1 136 ? 36.476 10.428 -14.139 1.00 37.66 136 ARG A N 1
ATOM 1051 C CA . ARG A 1 136 ? 37.435 9.325 -13.976 1.00 37.66 136 ARG A CA 1
ATOM 1052 C C . ARG A 1 136 ? 36.866 8.064 -14.642 1.00 37.66 136 ARG A C 1
ATOM 1054 O O . ARG A 1 136 ? 35.713 7.737 -14.377 1.00 37.66 136 ARG A O 1
ATOM 1061 N N . PRO A 1 137 ? 37.628 7.358 -15.496 1.00 48.03 137 PRO A N 1
ATOM 1062 C CA . PRO A 1 137 ? 37.153 6.140 -16.136 1.00 48.03 137 PRO A CA 1
ATOM 1063 C C . PRO A 1 137 ? 37.358 4.955 -15.186 1.00 48.03 137 PRO A C 1
ATOM 1065 O O . PRO A 1 137 ? 38.381 4.869 -14.501 1.00 48.03 137 PRO A O 1
ATOM 1068 N N . SER A 1 138 ? 36.401 4.031 -15.122 1.00 36.81 138 SER A N 1
ATOM 1069 C CA . SER A 1 138 ? 36.615 2.742 -14.464 1.00 36.81 138 SER A CA 1
ATOM 1070 C C . SER A 1 138 ? 36.012 1.598 -15.260 1.00 36.81 138 SER A C 1
ATOM 1072 O O . SER A 1 138 ? 34.862 1.600 -15.687 1.00 36.81 138 SER A O 1
ATOM 1074 N N . THR A 1 139 ? 36.921 0.666 -1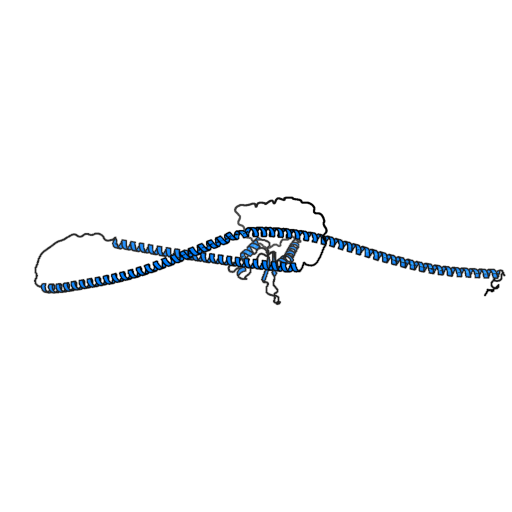5.482 1.00 39.25 139 THR A N 1
ATOM 1075 C CA . THR A 1 139 ? 36.923 -0.551 -16.268 1.00 39.25 139 THR A CA 1
ATOM 1076 C C . THR A 1 139 ? 35.805 -1.503 -15.853 1.00 39.25 139 THR A C 1
ATOM 1078 O O . THR A 1 139 ? 35.666 -1.847 -14.681 1.00 39.25 139 THR A O 1
ATOM 1081 N N . LEU A 1 140 ? 35.036 -1.958 -16.840 1.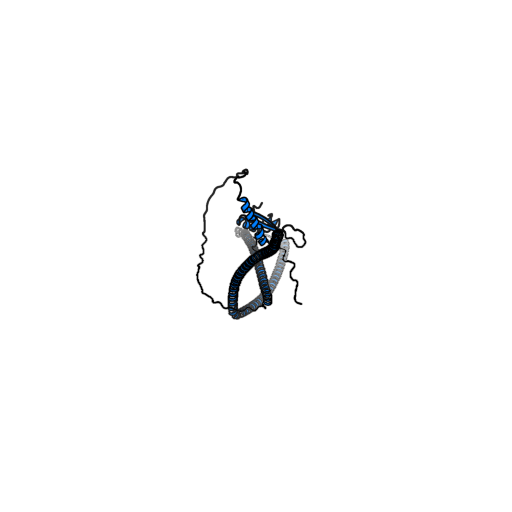00 39.91 140 LEU A N 1
ATOM 1082 C CA . LEU A 1 140 ? 33.999 -2.973 -16.701 1.00 39.91 140 LEU A CA 1
ATOM 1083 C C . LEU A 1 140 ? 34.622 -4.363 -16.497 1.00 39.91 140 LEU A C 1
ATOM 1085 O O . LEU A 1 140 ? 35.464 -4.795 -17.284 1.00 39.91 140 LEU A O 1
ATOM 1089 N N . LYS A 1 141 ? 34.135 -5.090 -15.488 1.00 42.12 141 LYS A N 1
ATOM 1090 C CA . LYS A 1 141 ? 34.147 -6.558 -15.438 1.00 42.12 141 LYS A CA 1
ATOM 1091 C C . LYS A 1 141 ? 32.701 -7.040 -15.270 1.00 42.12 141 LYS A C 1
ATOM 1093 O O . LYS A 1 141 ? 32.030 -6.549 -14.365 1.00 42.12 141 LYS A O 1
ATOM 1098 N N . PRO A 1 142 ? 32.209 -7.968 -16.106 1.00 54.09 142 PRO A N 1
ATOM 1099 C CA . PRO A 1 142 ? 30.880 -8.539 -15.955 1.00 54.09 142 PRO A CA 1
ATOM 1100 C C . PRO A 1 142 ? 30.919 -9.890 -15.224 1.00 54.09 142 PRO A C 1
ATOM 1102 O O . PRO A 1 142 ? 31.906 -10.619 -15.320 1.00 54.09 142 PRO A O 1
ATOM 1105 N N . SER A 1 143 ? 29.768 -10.246 -14.643 1.00 49.16 143 SER A N 1
ATOM 1106 C CA . SER A 1 143 ? 29.312 -11.607 -14.283 1.00 49.16 143 SER A CA 1
ATOM 1107 C C . SER A 1 143 ? 29.403 -12.009 -12.806 1.00 49.16 143 SER A C 1
ATOM 1109 O O . SER A 1 143 ? 30.267 -12.791 -12.439 1.00 49.16 143 SER A O 1
ATOM 1111 N N . GLU A 1 144 ? 28.445 -11.551 -11.983 1.00 51.38 144 GLU A N 1
ATOM 1112 C CA . GLU A 1 144 ? 28.073 -12.247 -10.724 1.00 51.38 144 GLU A CA 1
ATOM 1113 C C . GLU A 1 144 ? 26.673 -11.884 -10.156 1.00 51.38 144 GLU A C 1
ATOM 1115 O O . GLU A 1 144 ? 26.316 -12.256 -9.043 1.00 51.38 144 GLU A O 1
ATOM 1120 N N . THR A 1 145 ? 25.827 -11.154 -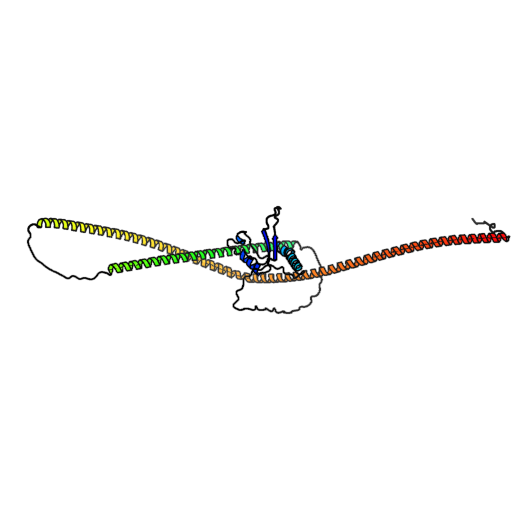10.896 1.00 56.06 145 THR A N 1
ATOM 1121 C CA . THR A 1 145 ? 24.717 -10.378 -10.292 1.00 56.06 145 THR A CA 1
ATOM 1122 C C . THR A 1 145 ? 23.345 -11.078 -10.227 1.00 56.06 145 THR A C 1
ATOM 1124 O O . THR A 1 145 ? 22.410 -10.537 -9.635 1.00 56.06 145 THR A O 1
ATOM 1127 N N . GLN A 1 146 ? 23.167 -12.273 -10.804 1.00 54.38 146 GLN A N 1
ATOM 1128 C CA . GLN A 1 146 ? 21.841 -12.922 -10.824 1.00 54.38 146 GLN A CA 1
ATOM 1129 C C . GLN A 1 146 ? 21.453 -13.575 -9.488 1.00 54.38 146 GLN A C 1
ATOM 1131 O O . GLN A 1 146 ? 20.289 -13.502 -9.095 1.00 54.38 146 GLN A O 1
ATOM 1136 N N . THR A 1 147 ? 22.402 -14.143 -8.743 1.00 56.56 147 THR A N 1
ATOM 1137 C CA . THR A 1 147 ? 22.104 -14.859 -7.488 1.00 56.56 147 THR A CA 1
ATOM 1138 C C . THR A 1 147 ? 21.673 -13.902 -6.372 1.00 56.56 147 THR A C 1
ATOM 1140 O O . THR A 1 147 ? 20.693 -14.167 -5.675 1.00 56.56 147 THR A O 1
ATOM 1143 N N . ALA A 1 148 ? 22.310 -12.728 -6.288 1.00 60.38 148 ALA A N 1
ATOM 1144 C CA . ALA A 1 148 ? 21.979 -11.684 -5.313 1.00 60.38 148 ALA A CA 1
ATOM 1145 C C . ALA A 1 148 ? 20.540 -11.147 -5.466 1.00 60.38 148 ALA A C 1
ATOM 1147 O O . ALA A 1 148 ? 19.907 -10.745 -4.491 1.00 60.38 148 ALA A O 1
ATOM 1148 N N . THR A 1 149 ? 19.986 -11.191 -6.682 1.00 73.88 149 THR A N 1
ATOM 1149 C CA . THR A 1 149 ? 18.619 -10.718 -6.956 1.00 73.88 149 THR A CA 1
ATOM 1150 C C . THR A 1 149 ? 17.560 -11.679 -6.400 1.00 73.88 149 THR A C 1
ATOM 1152 O O . THR A 1 149 ? 16.517 -11.244 -5.909 1.00 73.88 149 THR A O 1
ATOM 1155 N N . ILE A 1 150 ? 17.822 -12.991 -6.426 1.00 74.75 150 ILE A N 1
ATOM 1156 C CA . ILE A 1 150 ? 16.878 -14.010 -5.938 1.00 74.75 150 ILE A CA 1
ATOM 1157 C C . ILE A 1 150 ? 16.802 -13.995 -4.408 1.00 74.75 150 ILE A C 1
ATOM 1159 O O . ILE A 1 150 ? 15.709 -14.083 -3.845 1.00 74.75 150 ILE A O 1
ATOM 1163 N N . GLU A 1 151 ? 17.936 -13.862 -3.722 1.00 79.81 151 GLU A N 1
ATOM 1164 C CA . GLU A 1 151 ? 17.967 -13.807 -2.256 1.00 79.81 151 GLU A CA 1
ATOM 1165 C C . GLU A 1 151 ? 17.290 -12.546 -1.713 1.00 79.81 151 GLU A C 1
ATOM 1167 O O . GLU A 1 151 ? 16.513 -12.631 -0.760 1.00 79.81 151 GLU A O 1
ATOM 1172 N N . TRP A 1 152 ? 17.481 -11.401 -2.377 1.00 81.56 152 TRP A N 1
ATOM 1173 C CA . TRP A 1 152 ? 16.788 -10.163 -2.024 1.00 81.56 152 TRP A CA 1
ATOM 1174 C C . TRP A 1 152 ? 15.263 -10.301 -2.138 1.00 81.56 152 TRP A C 1
ATOM 1176 O O . TRP A 1 152 ? 14.534 -9.916 -1.223 1.00 81.56 152 TRP A O 1
ATOM 1186 N N . LEU A 1 153 ? 14.768 -10.920 -3.217 1.00 81.19 153 LEU A N 1
ATOM 1187 C CA . LEU A 1 153 ? 13.334 -11.177 -3.385 1.00 81.19 153 LEU A CA 1
ATOM 1188 C C . LEU A 1 153 ? 12.782 -12.102 -2.291 1.00 81.19 153 LEU A C 1
ATOM 1190 O O . LEU A 1 153 ? 11.695 -11.850 -1.774 1.00 81.19 153 LEU A O 1
ATOM 1194 N N . ARG A 1 154 ? 13.530 -13.137 -1.890 1.00 85.56 154 ARG A N 1
ATOM 1195 C CA . ARG A 1 154 ? 13.126 -14.036 -0.793 1.00 85.56 154 ARG A CA 1
ATOM 1196 C C . ARG A 1 154 ? 13.050 -13.309 0.548 1.00 85.56 154 ARG A C 1
ATOM 1198 O O . ARG A 1 154 ? 12.068 -13.475 1.267 1.00 85.56 154 ARG A O 1
ATOM 1205 N N . ALA A 1 155 ? 14.041 -12.475 0.861 1.00 82.62 155 ALA A N 1
ATOM 1206 C CA . ALA A 1 155 ? 14.037 -11.666 2.079 1.00 82.62 155 ALA A CA 1
ATOM 1207 C C . ALA A 1 155 ? 12.859 -10.676 2.098 1.00 82.62 155 ALA A C 1
ATOM 1209 O O . ALA A 1 155 ? 12.192 -10.515 3.121 1.00 82.62 155 ALA A O 1
ATOM 1210 N N . GLN A 1 156 ? 12.554 -10.066 0.950 1.00 83.56 156 GLN A N 1
ATOM 1211 C CA . GLN A 1 156 ? 11.431 -9.145 0.819 1.00 83.56 156 GLN A CA 1
ATOM 1212 C C . GLN A 1 156 ? 10.077 -9.845 1.004 1.00 83.56 156 GLN A C 1
ATOM 1214 O O . GLN A 1 156 ? 9.198 -9.295 1.666 1.00 83.56 156 GLN A O 1
ATOM 1219 N N . ILE A 1 157 ? 9.907 -11.061 0.473 1.00 80.19 157 ILE A N 1
ATOM 1220 C CA . ILE A 1 157 ? 8.698 -11.871 0.696 1.00 80.19 157 ILE A CA 1
ATOM 1221 C C . ILE A 1 157 ? 8.545 -12.200 2.185 1.00 80.19 157 ILE A C 1
ATOM 1223 O O . ILE A 1 157 ? 7.492 -11.922 2.755 1.00 80.19 157 ILE A O 1
ATOM 1227 N N . ALA A 1 158 ? 9.600 -12.698 2.836 1.00 86.12 158 ALA A N 1
ATOM 1228 C CA . ALA A 1 158 ? 9.560 -13.041 4.259 1.00 86.12 158 ALA A CA 1
ATOM 1229 C C . ALA A 1 158 ? 9.193 -11.832 5.140 1.00 86.12 158 ALA A C 1
ATOM 1231 O O . ALA A 1 158 ? 8.403 -11.954 6.076 1.00 86.12 158 ALA A O 1
ATOM 1232 N N . ARG A 1 159 ? 9.713 -10.642 4.814 1.00 90.19 159 ARG A N 1
ATOM 1233 C CA . ARG A 1 159 ? 9.348 -9.393 5.494 1.00 90.19 159 ARG A CA 1
ATOM 1234 C C . ARG A 1 159 ? 7.870 -9.033 5.303 1.00 90.19 159 ARG A C 1
ATOM 1236 O O . ARG A 1 159 ? 7.202 -8.658 6.261 1.00 90.19 159 ARG A O 1
ATOM 1243 N N . LEU A 1 160 ? 7.344 -9.134 4.085 1.00 84.81 160 LEU A N 1
ATOM 1244 C CA . LEU A 1 160 ? 5.931 -8.833 3.831 1.00 84.81 160 LEU A CA 1
ATOM 1245 C C . LEU A 1 160 ? 4.999 -9.837 4.527 1.00 84.81 160 LEU A C 1
ATOM 1247 O O . LEU A 1 160 ? 3.931 -9.456 5.003 1.00 84.81 160 LEU A O 1
ATOM 1251 N N . GLU A 1 161 ? 5.403 -11.102 4.643 1.00 87.81 161 GLU A N 1
ATOM 1252 C CA . GLU A 1 161 ? 4.652 -12.119 5.383 1.00 87.81 161 GLU A CA 1
ATOM 1253 C C . GLU A 1 161 ? 4.584 -11.825 6.888 1.00 87.81 161 GLU A C 1
ATOM 1255 O O . GLU A 1 161 ? 3.538 -12.041 7.508 1.00 87.81 161 GLU A O 1
ATOM 1260 N N . THR A 1 162 ? 5.665 -11.321 7.494 1.00 89.38 162 THR A N 1
ATOM 1261 C CA . THR A 1 162 ? 5.656 -10.935 8.914 1.00 89.38 162 THR A CA 1
ATOM 1262 C C . THR A 1 162 ? 4.837 -9.667 9.152 1.00 89.38 162 THR A C 1
ATOM 1264 O O . THR A 1 162 ? 4.051 -9.632 10.101 1.00 89.38 162 THR A O 1
ATOM 1267 N N . GLU A 1 163 ? 4.929 -8.669 8.265 1.00 82.56 163 GLU A N 1
ATOM 1268 C CA . GLU A 1 163 ? 4.081 -7.469 8.304 1.00 82.56 163 GLU A CA 1
ATOM 1269 C C . GLU A 1 163 ? 2.588 -7.832 8.168 1.00 82.56 163 GLU A C 1
ATOM 1271 O O . GLU A 1 163 ? 1.761 -7.344 8.940 1.00 82.56 163 GLU A O 1
ATOM 1276 N N . LEU A 1 164 ? 2.235 -8.758 7.265 1.00 89.12 164 LEU A N 1
ATOM 1277 C CA . LEU A 1 164 ? 0.860 -9.242 7.101 1.00 89.12 164 LEU A CA 1
ATOM 1278 C C . LEU A 1 164 ? 0.346 -9.968 8.352 1.00 89.12 164 LEU A C 1
ATOM 1280 O O . LEU A 1 164 ? -0.779 -9.720 8.791 1.00 89.12 164 LEU A O 1
ATOM 1284 N N . LYS A 1 165 ? 1.162 -10.848 8.949 1.00 90.38 165 LYS A N 1
ATOM 1285 C CA . LYS A 1 165 ? 0.810 -11.544 10.200 1.00 90.38 165 LYS A CA 1
ATOM 1286 C C . LYS A 1 165 ? 0.586 -10.555 11.346 1.00 90.38 165 LYS A C 1
ATOM 1288 O O . LYS A 1 165 ? -0.408 -10.686 12.053 1.00 90.38 165 LYS A O 1
ATOM 1293 N N . SER A 1 166 ? 1.448 -9.546 11.477 1.00 82.06 166 SER A N 1
ATOM 1294 C CA . SER A 1 166 ? 1.319 -8.477 12.478 1.00 82.06 166 SER A CA 1
ATOM 1295 C C . SER A 1 166 ? 0.052 -7.628 12.275 1.00 82.06 166 SER A C 1
ATOM 1297 O O . SER A 1 166 ? -0.678 -7.330 13.220 1.00 82.06 166 SER A O 1
ATOM 1299 N N . ALA A 1 167 ? -0.287 -7.292 11.027 1.00 79.00 167 ALA A N 1
ATOM 1300 C CA . ALA A 1 167 ? -1.520 -6.565 10.726 1.00 79.00 167 ALA A CA 1
ATOM 1301 C C . ALA A 1 167 ? -2.781 -7.390 11.052 1.00 79.00 167 ALA A C 1
ATOM 1303 O O . ALA A 1 167 ? -3.770 -6.849 11.552 1.00 79.00 167 ALA A O 1
ATOM 1304 N N . LEU A 1 168 ? -2.755 -8.704 10.801 1.00 88.69 168 LEU A N 1
ATOM 1305 C CA . LEU A 1 168 ? -3.858 -9.608 11.139 1.00 88.69 168 LEU A CA 1
ATOM 1306 C C . LEU A 1 168 ? -4.053 -9.746 12.654 1.00 88.69 168 LEU A C 1
ATOM 1308 O O . LEU A 1 168 ? -5.197 -9.711 13.114 1.00 88.69 168 LEU A O 1
ATOM 1312 N N . THR A 1 169 ? -2.975 -9.860 13.436 1.00 89.75 169 THR A N 1
ATOM 1313 C CA . THR A 1 169 ? -3.072 -9.914 14.904 1.00 89.75 169 THR A CA 1
ATOM 1314 C C . THR A 1 169 ? -3.617 -8.607 15.473 1.00 89.75 169 THR A C 1
ATOM 1316 O O . THR A 1 169 ? -4.553 -8.651 16.269 1.00 89.75 169 THR A O 1
ATOM 1319 N N . ALA A 1 170 ? -3.136 -7.453 14.998 1.00 80.44 170 ALA A N 1
ATOM 1320 C CA . ALA A 1 170 ? -3.654 -6.144 15.403 1.00 80.44 170 ALA A CA 1
ATOM 1321 C C . ALA A 1 170 ? -5.149 -5.980 15.073 1.00 80.44 170 ALA A C 1
ATOM 1323 O O . ALA A 1 170 ? -5.928 -5.501 15.899 1.00 80.44 170 ALA A O 1
ATOM 1324 N N . ARG A 1 171 ? -5.588 -6.436 13.890 1.00 91.50 171 ARG A N 1
ATOM 1325 C CA . ARG A 1 171 ? -7.009 -6.413 13.505 1.00 91.50 171 ARG A CA 1
ATOM 1326 C C . ARG A 1 171 ? -7.867 -7.274 14.432 1.00 91.50 171 ARG A C 1
ATOM 1328 O O . ARG A 1 171 ? -8.955 -6.851 14.818 1.00 91.50 171 ARG A O 1
ATOM 1335 N N . ASN A 1 172 ? -7.402 -8.476 14.766 1.00 88.38 172 ASN A N 1
ATOM 1336 C CA . ASN A 1 172 ? -8.131 -9.390 15.644 1.00 88.38 172 ASN A CA 1
ATOM 1337 C C . ASN A 1 172 ? -8.213 -8.849 17.077 1.00 88.38 172 ASN A C 1
ATOM 1339 O O . ASN A 1 172 ? -9.271 -8.938 17.695 1.00 88.38 172 ASN A O 1
ATOM 1343 N N . GLN A 1 173 ? -7.141 -8.226 17.571 1.00 87.31 173 GLN A N 1
ATOM 1344 C CA . GLN A 1 173 ? -7.149 -7.552 18.866 1.00 87.31 173 GLN A CA 1
ATOM 1345 C C . GLN A 1 173 ? -8.174 -6.409 18.890 1.00 87.31 173 GLN A C 1
ATOM 1347 O O . GLN A 1 173 ? -9.021 -6.367 19.777 1.00 87.31 173 GLN A O 1
ATOM 1352 N N . TYR A 1 174 ? -8.178 -5.548 17.870 1.00 85.44 174 TYR A N 1
ATOM 1353 C CA . TYR A 1 174 ? -9.149 -4.456 17.768 1.00 85.44 174 TYR A CA 1
ATOM 1354 C C . TYR A 1 174 ? -10.604 -4.953 17.682 1.00 85.44 174 TYR A C 1
ATOM 1356 O O . TYR A 1 174 ? -11.507 -4.360 18.272 1.00 85.44 174 TYR A O 1
ATOM 1364 N N . ALA A 1 175 ? -10.852 -6.059 16.972 1.00 83.88 175 ALA A N 1
ATOM 1365 C CA . ALA A 1 175 ? -12.172 -6.690 16.942 1.00 83.88 175 ALA A CA 1
ATOM 1366 C C . ALA A 1 175 ? -12.595 -7.180 18.340 1.00 83.88 175 ALA A C 1
ATOM 1368 O O . ALA A 1 175 ? -13.705 -6.881 18.778 1.00 83.88 175 ALA A O 1
ATOM 1369 N N . SER A 1 176 ? -11.685 -7.837 19.068 1.00 89.19 176 SER A N 1
ATOM 1370 C CA . SER A 1 176 ? -11.921 -8.289 20.443 1.00 89.19 176 SER A CA 1
ATOM 1371 C C . SER A 1 176 ? -12.183 -7.128 21.409 1.00 89.19 176 SER A C 1
ATOM 1373 O O . SER A 1 176 ? -13.072 -7.226 22.251 1.00 89.19 176 SER A O 1
ATOM 1375 N N . GLU A 1 177 ? -11.451 -6.016 21.290 1.00 84.94 177 GLU A N 1
ATOM 1376 C CA . GLU A 1 177 ? -11.664 -4.812 22.107 1.00 84.94 177 GLU A CA 1
ATOM 1377 C C . GLU A 1 177 ? -13.047 -4.194 21.848 1.00 84.94 177 GLU A C 1
ATOM 1379 O O . GLU A 1 177 ? -13.757 -3.830 22.786 1.00 84.94 177 GLU A O 1
ATOM 1384 N N . ARG A 1 178 ? -13.486 -4.129 20.583 1.00 85.38 178 ARG A N 1
ATOM 1385 C CA . ARG A 1 178 ? -14.830 -3.631 20.240 1.00 85.38 178 ARG A CA 1
ATOM 1386 C C . ARG A 1 178 ? -15.945 -4.519 20.773 1.00 85.38 178 ARG A C 1
ATOM 1388 O O . ARG A 1 178 ? -16.981 -3.992 21.182 1.00 85.38 178 ARG A O 1
ATOM 1395 N N . ASP A 1 179 ? -15.762 -5.834 20.749 1.00 87.50 179 ASP A N 1
ATOM 1396 C CA . ASP A 1 179 ? -16.741 -6.765 21.306 1.00 87.50 179 ASP A CA 1
ATOM 1397 C C . ASP A 1 179 ? -16.791 -6.663 22.837 1.00 87.50 179 ASP A C 1
ATOM 1399 O O . ASP A 1 179 ? -17.884 -6.602 23.399 1.00 87.50 179 ASP A O 1
ATOM 1403 N N . ALA A 1 180 ? -15.644 -6.509 23.510 1.00 89.25 180 ALA A N 1
ATOM 1404 C CA . ALA A 1 180 ? -15.591 -6.259 24.952 1.00 89.25 180 ALA A CA 1
ATOM 1405 C C . ALA A 1 180 ? -16.327 -4.965 25.348 1.00 89.25 180 ALA A C 1
ATOM 1407 O O . ALA A 1 180 ? -17.126 -4.974 26.285 1.00 89.25 180 ALA A O 1
ATOM 1408 N N . ILE A 1 181 ? -16.133 -3.872 24.598 1.00 82.94 181 ILE A N 1
ATOM 1409 C CA . ILE A 1 181 ? -16.849 -2.603 24.820 1.00 82.94 181 ILE A CA 1
ATOM 1410 C C . ILE A 1 181 ? -18.361 -2.781 24.624 1.00 82.94 181 ILE A C 1
ATOM 1412 O O . ILE A 1 181 ? -19.148 -2.269 25.421 1.00 82.94 181 ILE A O 1
ATOM 1416 N N . ARG A 1 182 ? -18.788 -3.526 23.594 1.00 94.50 182 ARG A N 1
ATOM 1417 C CA . ARG A 1 182 ? -20.215 -3.793 23.343 1.00 94.50 182 ARG A CA 1
ATOM 1418 C C . ARG A 1 182 ? -20.850 -4.565 24.498 1.00 94.50 182 ARG A C 1
ATOM 1420 O O . ARG A 1 182 ? -21.901 -4.161 24.988 1.00 94.50 182 ARG A O 1
ATOM 1427 N N . VAL A 1 183 ? -20.195 -5.630 24.960 1.00 92.69 183 VAL A N 1
ATOM 1428 C CA . VAL A 1 183 ? -20.674 -6.448 26.084 1.00 92.69 183 VAL A CA 1
ATOM 1429 C C . VAL A 1 183 ? -20.727 -5.632 27.378 1.00 92.69 183 VAL A C 1
ATOM 1431 O O . VAL A 1 183 ? -21.710 -5.733 28.113 1.00 92.69 183 VAL A O 1
ATOM 1434 N N . ALA A 1 184 ? -19.718 -4.796 27.645 1.00 88.56 184 ALA A N 1
ATOM 1435 C CA . ALA A 1 184 ? -19.701 -3.911 28.809 1.00 88.56 184 ALA A CA 1
ATOM 1436 C C . ALA A 1 184 ? -20.869 -2.911 28.782 1.00 88.56 184 ALA A C 1
ATOM 1438 O O . ALA A 1 184 ? -21.582 -2.773 29.773 1.00 88.56 184 ALA A O 1
ATOM 1439 N N . TYR A 1 185 ? -21.127 -2.289 27.629 1.00 91.69 185 TYR A N 1
ATOM 1440 C CA . TYR A 1 185 ? -22.254 -1.373 27.455 1.00 91.69 185 TYR A CA 1
ATOM 1441 C C . TYR A 1 185 ? -23.611 -2.071 27.638 1.00 91.69 185 TYR A C 1
ATOM 1443 O O . TYR A 1 185 ? -24.501 -1.560 28.315 1.00 91.69 185 TYR A O 1
ATOM 1451 N N . GLU A 1 186 ? -23.785 -3.273 27.084 1.00 94.06 186 GLU A N 1
ATOM 1452 C CA . GLU A 1 186 ? -25.006 -4.062 27.284 1.00 94.06 186 GLU A CA 1
ATOM 1453 C C . GLU A 1 186 ? -25.209 -4.473 28.751 1.00 94.06 186 GLU A C 1
ATOM 1455 O O . GLU A 1 186 ? -26.348 -4.515 29.230 1.00 94.06 186 GLU A O 1
ATOM 1460 N N . ALA A 1 187 ? -24.122 -4.777 29.468 1.00 93.38 187 ALA A N 1
ATOM 1461 C CA . ALA A 1 187 ? -24.155 -5.071 30.896 1.00 93.38 187 ALA A CA 1
ATOM 1462 C C . ALA A 1 187 ? -24.541 -3.834 31.721 1.00 93.38 187 ALA A C 1
ATOM 1464 O O . ALA A 1 187 ? -25.408 -3.940 32.586 1.00 93.38 187 ALA A O 1
ATOM 1465 N N . GLU A 1 188 ? -23.985 -2.664 31.403 1.00 91.69 188 GLU A N 1
ATOM 1466 C CA . GLU A 1 188 ? -24.341 -1.388 32.035 1.00 91.69 188 GLU A CA 1
ATOM 1467 C C . GLU A 1 188 ? -25.821 -1.041 31.814 1.00 91.69 188 GLU A C 1
ATOM 1469 O O . GLU A 1 188 ? -26.542 -0.723 32.759 1.00 91.69 188 GLU A O 1
ATOM 1474 N N . GLN A 1 189 ? -26.324 -1.196 30.585 1.00 95.50 189 GLN A N 1
ATOM 1475 C CA . GLN A 1 189 ? -27.742 -0.991 30.270 1.00 95.50 189 GLN A CA 1
ATOM 1476 C C . GLN A 1 189 ? -28.658 -1.957 31.035 1.00 95.50 189 GLN A C 1
ATOM 1478 O O . GLN A 1 189 ? -29.751 -1.577 31.463 1.00 95.50 189 GLN A O 1
ATOM 1483 N N . ARG A 1 190 ? -28.239 -3.216 31.224 1.00 95.75 190 ARG A N 1
ATOM 1484 C CA . ARG A 1 190 ? -28.969 -4.178 32.065 1.00 95.75 190 ARG A CA 1
ATOM 1485 C C . ARG A 1 190 ? -28.978 -3.750 33.531 1.00 95.75 190 ARG A C 1
ATOM 1487 O O . ARG A 1 190 ? -30.063 -3.684 34.102 1.00 95.75 190 ARG A O 1
ATOM 1494 N N . ALA A 1 191 ? -27.824 -3.389 34.089 1.00 91.88 191 ALA A N 1
ATOM 1495 C CA . ALA A 1 191 ? -27.716 -2.916 35.466 1.00 91.88 191 ALA A CA 1
ATOM 1496 C C . ALA A 1 191 ? -28.573 -1.661 35.706 1.00 91.88 191 ALA A C 1
ATOM 1498 O O . ALA A 1 191 ? -29.274 -1.568 36.709 1.00 91.88 191 ALA A O 1
ATOM 1499 N N . HIS A 1 192 ? -28.601 -0.721 34.757 1.00 92.12 192 HIS A N 1
ATOM 1500 C CA . HIS A 1 192 ? -29.434 0.476 34.867 1.00 92.12 192 HIS A CA 1
ATOM 1501 C C . HIS A 1 192 ? -30.936 0.148 34.908 1.00 92.12 192 HIS A C 1
ATOM 1503 O O . HIS A 1 192 ? -31.669 0.689 35.739 1.00 92.12 192 HIS A O 1
ATOM 1509 N N . ARG A 1 193 ? -31.399 -0.774 34.050 1.00 97.06 193 ARG A N 1
ATOM 1510 C CA . ARG A 1 193 ? -32.797 -1.240 34.058 1.00 97.06 193 ARG A CA 1
ATOM 1511 C C . ARG A 1 193 ? -33.165 -1.941 35.363 1.00 97.06 193 ARG A C 1
ATOM 1513 O O . ARG A 1 193 ? -34.250 -1.707 35.887 1.00 97.06 193 ARG A O 1
ATOM 1520 N N . GLU A 1 194 ? -32.269 -2.765 35.893 1.00 96.44 194 GLU A N 1
ATOM 1521 C CA . GLU A 1 194 ? -32.484 -3.471 37.156 1.00 96.44 194 GLU A CA 1
ATOM 1522 C C . GLU A 1 194 ? -32.576 -2.499 38.338 1.00 96.44 194 GLU A C 1
ATOM 1524 O O . GLU A 1 194 ? -33.534 -2.563 39.106 1.00 96.44 194 GLU A O 1
ATOM 1529 N N . THR A 1 195 ? -31.675 -1.517 38.418 1.00 95.50 195 THR A N 1
ATOM 1530 C CA . THR A 1 195 ? -31.725 -0.457 39.437 1.00 95.50 195 THR A CA 1
ATOM 1531 C C . THR A 1 195 ? -33.027 0.345 39.367 1.00 95.50 195 THR A C 1
ATOM 1533 O O . THR A 1 195 ? -33.634 0.635 40.398 1.00 95.50 195 THR A O 1
ATOM 1536 N N . MET A 1 196 ? -33.507 0.679 38.164 1.00 94.38 196 MET A N 1
ATOM 1537 C CA . MET A 1 196 ? -34.797 1.361 37.995 1.00 94.38 196 MET A CA 1
ATOM 1538 C C . MET A 1 196 ? -35.974 0.492 38.453 1.00 94.38 196 MET A C 1
ATOM 1540 O O . MET A 1 196 ? -36.879 1.000 39.115 1.00 94.38 196 MET A O 1
ATOM 1544 N N . SER A 1 197 ? -35.941 -0.812 38.168 1.00 95.62 197 SER A N 1
ATOM 1545 C CA . SER A 1 197 ? -36.949 -1.759 38.654 1.00 95.62 197 SER A CA 1
ATOM 1546 C C . SER A 1 197 ? -36.934 -1.867 40.182 1.00 95.62 197 SER A C 1
ATOM 1548 O O . SER A 1 197 ? -37.990 -1.830 40.806 1.00 95.62 197 SER A O 1
ATOM 1550 N N . GLN A 1 198 ? -35.755 -1.958 40.804 1.00 94.25 198 GLN A N 1
ATOM 1551 C CA . GLN A 1 198 ? -35.619 -2.003 42.264 1.00 94.25 198 GLN A CA 1
ATOM 1552 C C . GLN A 1 198 ? -36.125 -0.713 42.919 1.00 94.25 198 GLN A C 1
ATOM 1554 O O . GLN A 1 198 ? -36.840 -0.767 43.918 1.00 94.25 198 GLN A O 1
ATOM 1559 N N . LYS A 1 199 ? -35.821 0.449 42.325 1.00 96.62 199 LYS A N 1
ATOM 1560 C CA . LYS A 1 199 ? -36.332 1.745 42.788 1.00 96.62 199 LYS A CA 1
ATOM 1561 C C . LYS A 1 199 ? -37.861 1.795 42.761 1.00 96.62 199 LYS A C 1
ATOM 1563 O O . LYS A 1 199 ? -38.461 2.235 43.736 1.00 96.62 199 LYS A O 1
ATOM 1568 N N . GLN A 1 200 ? -38.486 1.320 41.682 1.00 95.50 200 GLN A N 1
ATOM 1569 C CA . GLN A 1 200 ? -39.948 1.259 41.578 1.00 95.50 200 GLN A CA 1
ATOM 1570 C C . GLN A 1 200 ? -40.558 0.339 42.643 1.00 95.50 200 GLN A C 1
ATOM 1572 O O . GLN A 1 200 ? -41.539 0.712 43.279 1.00 95.50 200 GLN A O 1
ATOM 1577 N N . VAL A 1 201 ? -39.956 -0.829 42.890 1.00 96.06 201 VAL A N 1
ATOM 1578 C CA . VAL A 1 201 ? -40.406 -1.748 43.950 1.00 96.06 201 VAL A CA 1
ATOM 1579 C C . VAL A 1 201 ? -40.316 -1.088 45.331 1.00 96.06 201 VAL A C 1
ATOM 1581 O O . VAL A 1 201 ? -41.266 -1.170 46.109 1.00 96.06 201 VAL A O 1
ATOM 1584 N N . ALA A 1 202 ? -39.220 -0.383 45.623 1.00 94.62 202 ALA A N 1
ATOM 1585 C CA . ALA A 1 202 ? -39.054 0.336 46.885 1.00 94.62 202 ALA A CA 1
ATOM 1586 C C . ALA A 1 202 ? -40.076 1.477 47.054 1.00 94.62 202 ALA A C 1
ATOM 1588 O O . ALA A 1 202 ? -40.612 1.673 48.143 1.00 94.62 202 ALA A O 1
ATOM 1589 N N . GLU A 1 203 ? -40.387 2.210 45.982 1.00 95.44 203 GLU A N 1
ATOM 1590 C CA . GLU A 1 203 ? -41.377 3.294 45.997 1.00 95.44 203 GLU A CA 1
ATOM 1591 C C . GLU A 1 203 ? -42.809 2.780 46.231 1.00 95.44 203 GLU A C 1
ATOM 1593 O O . GLU A 1 203 ? -43.579 3.396 46.977 1.00 95.44 203 GLU A O 1
ATOM 1598 N N . VAL A 1 204 ? -43.148 1.616 45.663 1.00 96.88 204 VAL A N 1
ATOM 1599 C CA . VAL A 1 204 ? -44.423 0.929 45.922 1.00 96.88 204 VAL A CA 1
ATOM 1600 C C . VAL A 1 204 ? -44.506 0.462 47.376 1.00 96.88 204 VAL A C 1
ATOM 1602 O O . VAL A 1 204 ? -45.514 0.725 48.028 1.00 96.88 204 VAL A O 1
ATOM 1605 N N . ALA A 1 205 ? -43.448 -0.159 47.910 1.00 95.31 205 ALA A N 1
ATOM 1606 C CA . ALA A 1 205 ? -43.411 -0.610 49.303 1.00 95.31 205 ALA A CA 1
ATOM 1607 C C . ALA A 1 205 ? -43.590 0.557 50.292 1.00 95.31 205 ALA A C 1
ATOM 1609 O O . ALA A 1 205 ? -44.402 0.476 51.210 1.00 95.31 205 ALA A O 1
ATOM 1610 N N . LEU A 1 206 ? -42.905 1.680 50.055 1.00 95.25 206 LEU A N 1
ATOM 1611 C CA . LEU A 1 206 ? -43.006 2.880 50.892 1.00 95.25 206 LEU A CA 1
ATOM 1612 C C . LEU A 1 206 ? -44.397 3.534 50.794 1.00 95.25 206 LEU A C 1
ATOM 1614 O O . LEU A 1 206 ? -44.929 4.046 51.780 1.00 95.25 206 LEU A O 1
ATOM 1618 N N . SER A 1 207 ? -45.021 3.498 49.612 1.00 95.81 207 SER A N 1
ATOM 1619 C CA . SER A 1 207 ? -46.404 3.961 49.431 1.00 95.81 207 SER A CA 1
ATOM 1620 C C . SER A 1 207 ? -47.410 3.073 50.167 1.00 95.81 207 SER A C 1
ATOM 1622 O O . SER A 1 207 ? -48.352 3.591 50.768 1.00 95.81 207 SER A O 1
ATOM 1624 N N . GLN A 1 208 ? -47.198 1.754 50.162 1.00 96.31 208 GLN A N 1
ATOM 1625 C CA . GLN A 1 208 ? -48.023 0.804 50.905 1.00 96.31 208 GLN A CA 1
ATOM 1626 C C . GLN A 1 208 ? -47.895 1.015 52.420 1.00 96.31 208 GLN A C 1
ATOM 1628 O O . GLN A 1 208 ? -48.913 1.115 53.100 1.00 96.31 208 GLN A O 1
ATOM 1633 N N . GLU A 1 209 ? -46.675 1.174 52.938 1.00 95.69 209 GLU A N 1
ATOM 1634 C CA . GLU A 1 209 ? -46.430 1.452 54.359 1.00 95.69 209 GLU A CA 1
ATOM 1635 C C . GLU A 1 209 ? -47.143 2.735 54.818 1.00 95.69 209 GLU A C 1
ATOM 1637 O O . GLU A 1 209 ? -47.828 2.745 55.841 1.00 95.69 209 GLU A O 1
ATOM 1642 N N . LYS A 1 210 ? -47.075 3.812 54.021 1.00 94.31 210 LYS A N 1
ATOM 1643 C CA . LYS A 1 210 ? -47.805 5.059 54.307 1.00 94.31 210 LYS A CA 1
ATOM 1644 C C . LYS A 1 210 ? -49.321 4.868 54.328 1.00 94.31 210 LYS A C 1
ATOM 1646 O O . LYS A 1 210 ? -49.996 5.467 55.166 1.00 94.31 210 LYS A O 1
ATOM 1651 N N . ALA A 1 211 ? -49.861 4.060 53.416 1.00 95.00 211 ALA A N 1
ATOM 1652 C CA . ALA A 1 211 ? -51.288 3.756 53.385 1.00 95.00 211 ALA A CA 1
ATOM 1653 C C . ALA A 1 211 ? -51.722 2.951 54.624 1.00 95.00 211 ALA A C 1
ATOM 1655 O O . ALA A 1 211 ? -52.763 3.244 55.213 1.00 95.00 211 ALA A O 1
ATOM 1656 N N . GLU A 1 212 ? -50.909 1.987 55.063 1.00 94.94 212 GLU A N 1
ATOM 1657 C CA . GLU A 1 212 ? -51.153 1.215 56.286 1.00 94.94 212 GLU A CA 1
ATOM 1658 C C . GLU A 1 212 ? -51.069 2.092 57.544 1.00 94.94 212 GLU A C 1
ATOM 1660 O O . GLU A 1 212 ? -51.955 2.025 58.397 1.00 94.94 212 GLU A O 1
ATOM 1665 N N . GLN A 1 213 ? -50.081 2.988 57.632 1.00 90.81 213 GLN A N 1
ATOM 1666 C CA . GLN A 1 213 ? -49.959 3.935 58.743 1.00 90.81 213 GLN A CA 1
ATOM 1667 C C . GLN A 1 213 ? -51.167 4.880 58.823 1.00 90.81 213 GLN A C 1
ATOM 1669 O O . GLN A 1 213 ? -51.715 5.093 59.906 1.00 90.81 213 GLN A O 1
ATOM 1674 N N . ALA A 1 214 ? -51.633 5.402 57.682 1.00 90.38 214 ALA A N 1
ATOM 1675 C CA . ALA A 1 214 ? -52.842 6.221 57.620 1.00 90.38 214 ALA A CA 1
ATOM 1676 C C . ALA A 1 214 ? -54.087 5.447 58.089 1.00 90.38 214 ALA A C 1
ATOM 1678 O O . ALA A 1 214 ? -54.913 6.001 58.818 1.00 90.38 214 ALA A O 1
ATOM 1679 N N . ARG A 1 215 ? -54.193 4.156 57.736 1.00 92.94 215 ARG A N 1
ATOM 1680 C CA . ARG A 1 215 ? -55.274 3.275 58.200 1.00 92.94 215 ARG A CA 1
ATOM 1681 C C . ARG A 1 215 ? -55.255 3.119 59.721 1.00 92.94 215 ARG A C 1
ATOM 1683 O O . ARG A 1 215 ? -56.278 3.357 60.358 1.00 92.94 215 ARG A O 1
ATOM 1690 N N . ILE A 1 216 ? -54.094 2.820 60.309 1.00 88.44 216 ILE A N 1
ATOM 1691 C CA . ILE A 1 216 ? -53.932 2.677 61.768 1.00 88.44 216 ILE A CA 1
ATOM 1692 C C . ILE A 1 216 ? -54.285 3.989 62.485 1.00 88.44 216 ILE A C 1
ATOM 1694 O O . ILE A 1 216 ? -55.053 3.980 63.445 1.00 88.44 216 ILE A O 1
ATOM 1698 N N . CYS A 1 217 ? -53.792 5.136 62.009 1.00 86.31 217 CYS A N 1
ATOM 1699 C CA . CYS A 1 217 ? -54.136 6.431 62.603 1.00 86.31 217 CYS A CA 1
ATOM 1700 C C . CYS A 1 217 ? -55.643 6.732 62.533 1.00 86.31 217 CYS A C 1
ATOM 1702 O O . CYS A 1 217 ? -56.177 7.342 63.458 1.00 86.31 217 CYS A O 1
ATOM 1704 N N . SER A 1 218 ? -56.335 6.289 61.477 1.00 84.69 218 SER A N 1
ATOM 1705 C CA . SER A 1 218 ? -57.791 6.437 61.367 1.00 84.69 218 SER A CA 1
ATOM 1706 C C . SER A 1 218 ? -58.574 5.496 62.291 1.00 84.69 218 SER A C 1
ATOM 1708 O O . SER A 1 218 ? -59.591 5.911 62.839 1.00 84.69 218 SER A O 1
ATOM 1710 N N . GLU A 1 219 ? -58.091 4.268 62.515 1.00 85.81 219 GLU A N 1
ATOM 1711 C CA . GLU A 1 219 ? -58.739 3.277 63.390 1.00 85.81 219 GLU A CA 1
ATOM 1712 C C . GLU A 1 219 ? -58.623 3.651 64.881 1.00 85.81 219 GLU A C 1
ATOM 1714 O O . GLU A 1 219 ? -59.577 3.459 65.630 1.00 85.81 219 GLU A O 1
ATOM 1719 N N . PHE A 1 220 ? -57.496 4.231 65.318 1.00 77.88 220 PHE A N 1
ATOM 1720 C CA . PHE A 1 220 ? -57.251 4.570 66.733 1.00 77.88 220 PHE A CA 1
ATOM 1721 C C . PHE A 1 220 ? -57.490 6.046 67.096 1.00 77.88 220 PHE A C 1
ATOM 1723 O O . PHE A 1 220 ? -57.543 6.391 68.274 1.00 77.88 220 PHE A O 1
ATOM 1730 N N . GLY A 1 221 ? -57.631 6.936 66.113 1.00 60.62 221 GLY A N 1
ATOM 1731 C CA . GLY A 1 221 ? -57.818 8.376 66.332 1.00 60.62 221 GLY A CA 1
ATOM 1732 C C . GLY A 1 221 ? -59.266 8.827 66.558 1.00 60.62 221 GLY A C 1
ATOM 1733 O O . GLY A 1 221 ? -59.504 10.029 66.652 1.00 60.62 221 GLY A O 1
ATOM 1734 N N . ALA A 1 222 ? -60.234 7.905 66.617 1.00 51.44 222 ALA A N 1
ATOM 1735 C CA . ALA A 1 222 ? -61.666 8.217 66.599 1.00 51.44 222 ALA A CA 1
ATOM 1736 C C . ALA A 1 222 ? -62.450 7.686 67.817 1.00 51.44 222 ALA A C 1
ATOM 1738 O O . ALA A 1 222 ? -63.601 7.281 67.669 1.00 51.44 222 ALA A O 1
ATOM 1739 N N . GLU A 1 223 ? -61.870 7.708 69.023 1.00 45.28 223 GLU A N 1
ATOM 1740 C CA . GLU A 1 223 ? -62.629 7.463 70.260 1.00 45.28 223 GLU A CA 1
ATOM 1741 C C . GLU A 1 223 ? -62.973 8.791 70.970 1.00 45.28 223 GLU A C 1
ATOM 1743 O O . GLU A 1 223 ? -62.074 9.493 71.448 1.00 45.28 223 GLU A O 1
ATOM 1748 N N . PRO A 1 224 ? -64.262 9.181 71.060 1.00 44.94 224 PRO A N 1
ATOM 1749 C CA . PRO A 1 224 ? -64.681 10.304 71.882 1.00 44.94 224 PRO A CA 1
ATOM 1750 C C . PRO A 1 224 ? -64.666 9.884 73.354 1.00 44.94 224 PRO A C 1
ATOM 1752 O O . PRO A 1 224 ? -65.414 8.998 73.767 1.00 44.94 224 PRO A O 1
ATOM 1755 N N . LEU A 1 225 ? -63.860 10.574 74.166 1.00 44.41 225 LEU A N 1
ATOM 1756 C CA . LEU A 1 225 ? -63.972 10.530 75.622 1.00 44.41 225 LEU A CA 1
ATOM 1757 C C . LEU A 1 225 ? -65.405 10.906 76.049 1.00 44.41 225 LEU A C 1
ATOM 1759 O O . LEU A 1 225 ? -65.812 12.069 75.978 1.00 44.41 225 LEU A O 1
ATOM 1763 N N . HIS A 1 226 ? -66.154 9.932 76.561 1.00 38.28 226 HIS A N 1
ATOM 1764 C CA . HIS A 1 226 ? -67.308 10.160 77.426 1.00 38.28 226 HIS A CA 1
ATOM 1765 C C . HIS A 1 226 ? -67.072 9.458 78.760 1.00 38.28 226 HIS A C 1
ATOM 1767 O O . HIS A 1 226 ? -67.021 8.234 78.850 1.00 38.28 226 HIS A O 1
ATOM 1773 N N . GLY A 1 227 ? -66.877 10.273 79.797 1.00 45.19 227 GLY A N 1
ATOM 1774 C CA . GLY A 1 227 ? -66.791 9.822 81.176 1.00 45.19 227 GLY A CA 1
ATOM 1775 C C . GLY A 1 227 ? -68.151 9.376 81.708 1.00 45.19 227 GLY A C 1
ATOM 1776 O O . GLY A 1 227 ? -69.186 9.910 81.318 1.00 45.19 227 GLY A O 1
ATOM 1777 N N . SER A 1 228 ? -68.143 8.432 82.648 1.00 35.12 228 SER A N 1
ATOM 1778 C CA . SER A 1 228 ? -69.282 8.219 83.538 1.00 35.12 228 SER A CA 1
ATOM 1779 C C . SER A 1 228 ? -68.808 7.785 84.921 1.00 35.12 228 SER A C 1
ATOM 1781 O O . SER A 1 228 ? -68.219 6.726 85.124 1.00 35.12 228 SER A O 1
ATOM 1783 N N . THR A 1 229 ? -69.069 8.683 85.857 1.00 34.06 229 THR A N 1
ATOM 1784 C CA . THR A 1 229 ? -68.897 8.641 87.307 1.00 34.06 229 THR A CA 1
ATOM 1785 C C . THR A 1 229 ? -69.827 7.643 88.006 1.00 34.06 229 THR A C 1
ATOM 1787 O O . THR A 1 229 ? -71.011 7.605 87.700 1.00 34.06 229 THR A O 1
ATOM 1790 N N . GLY A 1 230 ? -69.272 6.926 88.994 1.00 36.47 230 GLY A N 1
ATOM 1791 C CA . GLY A 1 230 ? -69.748 6.783 90.386 1.00 36.47 230 GLY A CA 1
ATOM 1792 C C . GLY A 1 230 ? -71.171 6.292 90.713 1.00 36.47 230 GLY A C 1
ATOM 1793 O O . GLY A 1 230 ? -72.158 6.849 90.254 1.00 36.47 230 GLY A O 1
ATOM 1794 N N . GLY A 1 231 ? -71.268 5.359 91.673 1.00 31.58 231 GLY A N 1
ATOM 1795 C CA . GLY A 1 231 ? -72.498 5.116 92.444 1.00 31.58 231 GLY A CA 1
ATOM 1796 C C . GLY A 1 231 ? -72.451 3.881 93.355 1.00 31.58 231 GLY A C 1
ATOM 1797 O O . GLY A 1 231 ? -72.565 2.758 92.876 1.00 31.58 231 GLY A O 1
ATOM 1798 N N . GLN A 1 232 ? -72.278 4.094 94.667 1.00 42.53 232 GLN A N 1
ATOM 1799 C CA . GLN A 1 232 ? -72.564 3.128 95.743 1.00 42.53 232 GLN A CA 1
ATOM 1800 C C . GLN A 1 232 ? -74.077 2.898 95.873 1.00 42.53 232 GLN A C 1
ATOM 1802 O O . GLN A 1 232 ? -74.807 3.867 95.729 1.00 42.53 232 GLN A O 1
ATOM 1807 N N . GLU A 1 233 ? -74.516 1.702 96.301 1.00 30.97 233 GLU A N 1
ATOM 1808 C CA . GLU A 1 233 ? -75.649 1.535 97.238 1.00 30.97 233 GLU A CA 1
ATOM 1809 C C . GLU A 1 233 ? -75.802 0.081 97.764 1.00 30.97 233 GLU A C 1
ATOM 1811 O O . GLU A 1 233 ? -75.601 -0.904 97.058 1.00 30.97 233 GLU A O 1
ATOM 1816 N N . LYS A 1 234 ? -76.144 -0.023 99.056 1.00 39.88 234 LYS A N 1
ATOM 1817 C CA . LYS A 1 234 ? -76.621 -1.175 99.874 1.00 39.88 234 LYS A CA 1
ATOM 1818 C C . LYS A 1 234 ? -78.104 -0.844 100.207 1.00 39.88 234 LYS A C 1
ATOM 1820 O O . LYS A 1 234 ? -78.334 0.363 100.281 1.00 39.88 234 LYS A O 1
ATOM 1825 N N . PRO A 1 235 ? -79.073 -1.750 100.548 1.00 43.91 235 PRO A N 1
ATOM 1826 C CA . PRO A 1 235 ? -78.928 -2.961 101.389 1.00 43.91 235 PRO A CA 1
ATOM 1827 C C . PRO A 1 235 ? -79.972 -4.133 101.195 1.00 43.91 235 PRO A C 1
ATOM 1829 O O . PRO A 1 235 ? -80.913 -4.051 100.420 1.00 43.91 235 PRO A O 1
ATOM 1832 N N . THR A 1 236 ? -79.779 -5.229 101.960 1.00 44.09 236 THR A N 1
ATOM 1833 C CA . THR A 1 236 ? -80.720 -6.273 102.500 1.00 44.09 236 THR A CA 1
ATOM 1834 C C . THR A 1 236 ? -82.078 -6.598 101.840 1.00 44.09 236 THR A C 1
ATOM 1836 O O . THR A 1 236 ? -82.938 -5.726 101.873 1.00 44.09 236 THR A O 1
ATOM 1839 N N . ARG A 1 237 ? -82.362 -7.900 101.545 1.00 35.53 237 ARG A N 1
ATOM 1840 C CA . ARG A 1 237 ? -83.560 -8.674 102.023 1.00 35.53 237 ARG A CA 1
ATOM 1841 C C . ARG A 1 237 ? -83.615 -10.168 101.581 1.00 35.53 237 ARG A C 1
ATOM 1843 O O . ARG A 1 237 ? -83.514 -10.468 100.404 1.00 35.53 237 ARG A O 1
ATOM 1850 N N . SER A 1 238 ? -83.875 -11.050 102.559 1.00 34.47 238 SER A N 1
ATOM 1851 C CA . SER A 1 238 ? -84.551 -12.376 102.549 1.00 34.47 238 SER A CA 1
ATOM 1852 C C . SER A 1 238 ? -84.163 -13.510 101.575 1.00 34.47 238 SER A C 1
ATOM 1854 O O . SER A 1 238 ? -84.631 -13.576 100.445 1.00 34.47 238 SER A O 1
ATOM 1856 N N . CYS A 1 239 ? -83.483 -14.523 102.132 1.00 42.00 239 CYS A N 1
ATOM 1857 C CA . CYS A 1 239 ? -83.356 -15.888 101.608 1.00 42.00 239 CYS A CA 1
ATOM 1858 C C . CYS A 1 239 ? -84.516 -16.794 102.066 1.00 42.00 239 CYS A C 1
ATOM 1860 O O . CYS A 1 239 ? -84.695 -16.969 103.270 1.00 42.00 239 CYS A O 1
ATOM 1862 N N . SER A 1 240 ? -85.182 -17.489 101.138 1.00 47.50 240 SER A N 1
ATOM 1863 C CA . SER A 1 240 ? -85.643 -18.878 101.342 1.00 47.50 240 SER A CA 1
ATOM 1864 C C . SER A 1 240 ? -86.032 -19.525 100.000 1.00 47.50 240 SER A C 1
ATOM 1866 O O . SER A 1 240 ? -87.101 -19.291 99.453 1.00 47.50 240 SER A O 1
ATOM 1868 N N . GLY A 1 241 ? -85.120 -20.329 99.436 1.00 43.84 241 GLY A N 1
ATOM 1869 C CA . GLY A 1 241 ? -85.356 -21.140 98.226 1.00 43.84 241 GLY A CA 1
ATOM 1870 C C . GLY A 1 241 ? -84.182 -21.200 97.236 1.00 43.84 241 GLY A C 1
ATOM 1871 O O . GLY A 1 241 ? -84.005 -22.201 96.549 1.00 43.84 241 GLY A O 1
ATOM 1872 N N . GLU A 1 242 ? -83.320 -20.178 97.206 1.00 48.00 242 GLU A N 1
ATOM 1873 C CA . GLU A 1 242 ? -82.204 -20.064 96.243 1.00 48.00 242 GLU A CA 1
ATOM 1874 C C . GLU A 1 242 ? -80.899 -20.752 96.676 1.00 48.00 242 GLU A C 1
ATOM 1876 O O . GLU A 1 242 ? -79.971 -20.867 95.880 1.00 48.00 242 GLU A O 1
ATOM 1881 N N . CYS A 1 243 ? -80.813 -21.259 97.909 1.00 52.91 243 CYS A N 1
ATOM 1882 C CA . CYS A 1 243 ? -79.571 -21.818 98.459 1.00 52.91 243 CYS A CA 1
ATOM 1883 C C . CYS A 1 243 ? -79.103 -23.090 97.715 1.00 52.91 243 CYS A C 1
ATOM 1885 O O . CYS A 1 243 ? -77.909 -23.287 97.513 1.00 52.91 243 CYS A O 1
ATOM 1887 N N . VAL A 1 244 ? -80.034 -23.907 97.203 1.00 56.66 244 VAL A N 1
ATOM 1888 C CA . VAL A 1 244 ? -79.688 -25.110 96.418 1.00 56.66 244 VAL A CA 1
ATOM 1889 C C . VAL A 1 244 ? -79.168 -24.737 95.023 1.00 56.66 244 VAL A C 1
ATOM 1891 O O . VAL A 1 244 ? -78.126 -25.238 94.606 1.00 56.66 244 VAL A O 1
ATOM 1894 N N . LYS A 1 245 ? -79.815 -23.778 94.341 1.00 65.81 245 LYS A N 1
ATOM 1895 C CA . LYS A 1 245 ? -79.353 -23.247 93.043 1.00 65.81 245 LYS A CA 1
ATOM 1896 C C . LYS A 1 245 ? -78.034 -22.476 93.173 1.00 65.81 245 LYS A C 1
ATOM 1898 O O . LYS A 1 245 ? -77.197 -22.522 92.278 1.00 65.81 245 LYS A O 1
ATOM 1903 N N . SER A 1 246 ? -77.825 -21.793 94.299 1.00 73.06 246 SER A N 1
ATOM 1904 C CA . SER A 1 246 ? -76.571 -21.109 94.624 1.00 73.06 246 SER A CA 1
ATOM 1905 C C . SER A 1 246 ? -75.423 -22.102 94.821 1.00 73.06 246 SER A C 1
ATOM 1907 O O . SER A 1 246 ? -74.349 -21.895 94.264 1.00 73.06 246 SER A O 1
ATOM 1909 N N . CYS A 1 247 ? -75.644 -23.221 95.517 1.00 72.88 247 CYS A N 1
ATOM 1910 C CA . CYS A 1 247 ? -74.630 -24.267 95.656 1.00 72.88 247 CYS A CA 1
ATOM 1911 C C . CYS A 1 247 ? -74.255 -24.936 94.324 1.00 72.88 247 CYS A C 1
ATOM 1913 O O . CYS A 1 247 ? -73.074 -25.209 94.113 1.00 72.88 247 CYS A O 1
ATOM 1915 N N . GLU A 1 248 ? -75.209 -25.189 93.422 1.00 81.06 248 GLU A N 1
ATOM 1916 C CA . GLU A 1 248 ? -74.890 -25.685 92.071 1.00 81.06 248 GLU A CA 1
ATOM 1917 C C . GLU A 1 248 ? -74.108 -24.648 91.261 1.00 81.06 248 GLU A C 1
ATOM 1919 O O . GLU A 1 248 ? -73.052 -24.964 90.717 1.00 81.06 248 GLU A O 1
ATOM 1924 N N . ARG A 1 249 ? -74.529 -23.379 91.307 1.00 84.81 249 ARG A N 1
ATOM 1925 C CA . ARG A 1 249 ? -73.812 -22.275 90.659 1.00 84.81 249 ARG A CA 1
ATOM 1926 C C . ARG A 1 249 ? -72.385 -22.109 91.187 1.00 84.81 249 ARG A C 1
ATOM 1928 O O . ARG A 1 249 ? -71.480 -21.841 90.407 1.00 84.81 249 ARG A O 1
ATOM 1935 N N . ILE A 1 250 ? -72.160 -22.290 92.489 1.00 84.81 250 ILE A N 1
ATOM 1936 C CA . ILE A 1 250 ? -70.817 -22.257 93.091 1.00 84.81 250 ILE A CA 1
ATOM 1937 C C . ILE A 1 250 ? -69.959 -23.413 92.564 1.00 84.81 250 ILE A C 1
ATOM 1939 O O . ILE A 1 250 ? -68.790 -23.198 92.257 1.00 84.81 250 ILE A O 1
ATOM 1943 N N . LYS A 1 251 ? -70.519 -24.621 92.423 1.00 87.25 251 LYS A N 1
ATOM 1944 C CA . LYS A 1 251 ? -69.790 -25.773 91.866 1.00 87.25 251 LYS A CA 1
ATOM 1945 C C . LYS A 1 251 ? -69.441 -25.576 90.391 1.00 87.25 251 LYS A C 1
ATOM 1947 O O . LYS A 1 251 ? -68.329 -25.917 89.992 1.00 87.25 251 LYS A O 1
ATOM 1952 N N . ASP A 1 252 ? -70.348 -25.012 89.599 1.00 86.88 252 ASP A N 1
ATOM 1953 C CA . ASP A 1 252 ? -70.083 -24.714 88.189 1.00 86.88 252 ASP A CA 1
ATOM 1954 C C . ASP A 1 252 ? -69.042 -23.600 88.034 1.00 86.88 252 ASP A C 1
ATOM 1956 O O . ASP A 1 252 ? -68.092 -23.774 87.276 1.00 86.88 252 ASP A O 1
ATOM 1960 N N . LEU A 1 253 ? -69.120 -22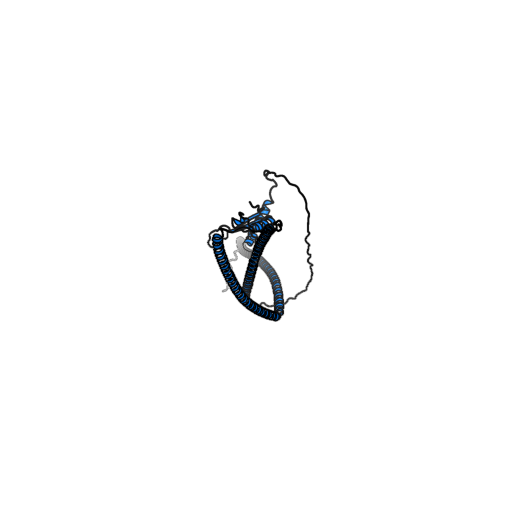.530 88.834 1.00 90.50 253 LEU A N 1
ATOM 1961 C CA . LEU A 1 253 ? -68.089 -21.484 88.873 1.00 90.50 253 LEU A CA 1
ATOM 1962 C C . LEU A 1 253 ? -66.727 -22.027 89.324 1.00 90.50 253 LEU A C 1
ATOM 1964 O O . LEU A 1 253 ? -65.692 -21.616 88.806 1.00 90.50 253 LEU A O 1
ATOM 1968 N N . GLN A 1 254 ? -66.697 -22.967 90.272 1.00 88.12 254 GLN A N 1
ATOM 1969 C CA . GLN A 1 254 ? -65.459 -23.643 90.669 1.00 88.12 254 GLN A CA 1
ATOM 1970 C C . GLN A 1 254 ? -64.877 -24.491 89.533 1.00 88.12 254 GLN A C 1
ATOM 1972 O O . GLN A 1 254 ? -63.658 -24.509 89.360 1.00 88.12 254 GLN A O 1
ATOM 1977 N N . ARG A 1 255 ? -65.724 -25.177 88.754 1.00 90.44 255 ARG A N 1
ATOM 1978 C CA . ARG A 1 255 ? -65.295 -25.933 87.569 1.00 90.44 255 ARG A CA 1
ATOM 1979 C C . ARG A 1 255 ? -64.764 -24.991 86.490 1.00 90.44 255 ARG A C 1
ATOM 1981 O O . ARG A 1 255 ? -63.669 -25.207 85.995 1.00 90.44 255 ARG A O 1
ATOM 1988 N N . GLU A 1 256 ? -65.464 -23.896 86.216 1.00 92.25 256 GLU A N 1
ATOM 1989 C CA . GLU A 1 256 ? -65.052 -22.890 85.237 1.00 92.25 256 GLU A CA 1
ATOM 1990 C C . GLU A 1 256 ? -63.739 -22.191 85.633 1.00 92.25 256 GLU A C 1
ATOM 1992 O O . GLU A 1 256 ? -62.851 -22.014 84.797 1.00 92.25 256 GLU A O 1
ATOM 1997 N N . LEU A 1 257 ? -63.547 -21.866 86.917 1.00 91.62 257 LEU A N 1
ATOM 1998 C CA . LEU A 1 257 ? -62.274 -21.353 87.440 1.00 91.62 257 LEU A CA 1
ATOM 1999 C C . LEU A 1 257 ? -61.136 -22.372 87.307 1.00 91.62 257 LEU A C 1
ATOM 2001 O O . LEU A 1 257 ? -59.993 -22.003 87.036 1.00 91.62 257 LEU A O 1
ATOM 2005 N N . LYS A 1 258 ? -61.432 -23.660 87.492 1.00 93.44 258 LYS A N 1
ATOM 2006 C CA . LYS A 1 258 ? -60.447 -24.724 87.296 1.00 93.44 258 LYS A CA 1
ATOM 2007 C C . LYS A 1 258 ? -60.068 -24.854 85.817 1.00 93.44 258 LYS A C 1
ATOM 2009 O O . LYS A 1 258 ? -58.879 -24.857 85.508 1.00 93.44 258 LYS A O 1
ATOM 2014 N N . ASP A 1 259 ? -61.050 -24.869 84.923 1.00 93.12 259 ASP A N 1
ATOM 2015 C CA . ASP A 1 259 ? -60.844 -25.019 83.480 1.00 93.12 259 ASP A CA 1
ATOM 2016 C C . ASP A 1 259 ? -60.150 -23.793 82.870 1.00 93.12 259 ASP A C 1
ATOM 2018 O O . ASP A 1 259 ? -59.283 -23.921 82.009 1.00 93.12 259 ASP A O 1
ATOM 2022 N N . THR A 1 260 ? -60.495 -22.580 83.315 1.00 91.69 260 THR A N 1
ATOM 2023 C CA . THR A 1 260 ? -59.794 -21.345 82.912 1.00 91.69 260 THR A CA 1
ATOM 2024 C C . THR A 1 260 ? -58.341 -21.354 83.375 1.00 91.69 260 THR A C 1
ATOM 2026 O O . THR A 1 260 ? -57.453 -21.017 82.591 1.00 91.69 260 THR A O 1
ATOM 2029 N N . ARG A 1 261 ? -58.070 -21.800 84.608 1.00 92.88 261 ARG A N 1
ATOM 2030 C CA . ARG A 1 261 ? -56.701 -21.950 85.118 1.00 92.88 261 ARG A CA 1
ATOM 2031 C C . ARG A 1 261 ? -55.902 -22.988 84.330 1.00 92.88 261 ARG A C 1
ATOM 2033 O O . ARG A 1 261 ? -54.727 -22.761 84.054 1.00 92.88 261 ARG A O 1
ATOM 2040 N N . GLU A 1 262 ? -56.518 -24.107 83.962 1.00 94.69 262 GLU A N 1
ATOM 2041 C CA . GLU A 1 262 ? -55.871 -25.152 83.164 1.00 94.69 262 GLU A CA 1
ATOM 2042 C C . GLU A 1 262 ? -55.581 -24.680 81.733 1.00 94.69 262 GLU A C 1
ATOM 2044 O O . GLU A 1 262 ? -54.453 -24.831 81.262 1.00 94.69 262 GLU A O 1
ATOM 2049 N N . ARG A 1 263 ? -56.534 -23.993 81.085 1.00 92.81 263 ARG A N 1
ATOM 2050 C CA . ARG A 1 263 ? -56.314 -23.341 79.783 1.00 92.81 263 ARG A CA 1
ATOM 2051 C C . ARG A 1 263 ? -55.178 -22.326 79.836 1.00 92.81 263 ARG A C 1
ATOM 2053 O O . ARG A 1 263 ? -54.320 -22.350 78.961 1.00 92.81 263 ARG A O 1
ATOM 2060 N N . HIS A 1 264 ? -55.128 -21.496 80.877 1.00 93.31 264 HIS A N 1
ATOM 2061 C CA . HIS A 1 264 ? -54.058 -20.516 81.046 1.00 93.31 264 HIS A CA 1
ATOM 2062 C C . HIS A 1 264 ? -52.684 -21.180 81.211 1.00 93.31 264 HIS A C 1
ATOM 2064 O O . HIS A 1 264 ? -51.726 -20.775 80.559 1.00 93.31 264 HIS A O 1
ATOM 2070 N N . LEU A 1 265 ? -52.583 -22.245 82.016 1.00 94.31 265 LEU A N 1
ATOM 2071 C CA . LEU A 1 265 ? -51.338 -23.009 82.158 1.00 94.31 265 LEU A CA 1
ATOM 2072 C C . LEU A 1 265 ? -50.915 -23.673 80.844 1.00 94.31 265 LEU A C 1
ATOM 2074 O O . LEU A 1 265 ? -49.726 -23.739 80.539 1.00 94.31 265 LEU A O 1
ATOM 2078 N N . GLN A 1 266 ? -51.868 -24.178 80.065 1.00 94.12 266 GLN A N 1
ATOM 2079 C CA . GLN A 1 266 ? -51.573 -24.804 78.783 1.00 94.12 266 GLN A CA 1
ATOM 2080 C C . GLN A 1 266 ? -51.136 -23.779 77.732 1.00 94.12 266 GLN A C 1
ATOM 2082 O O . GLN A 1 266 ? -50.192 -24.036 76.986 1.00 94.12 266 GLN A O 1
ATOM 2087 N N . GLU A 1 267 ? -51.764 -22.607 77.709 1.00 93.56 267 GLU A N 1
ATOM 2088 C CA . GLU A 1 267 ? -51.367 -21.488 76.858 1.00 93.56 267 GLU A CA 1
ATOM 2089 C C . GLU A 1 267 ? -49.990 -20.947 77.255 1.00 93.56 267 GLU A C 1
ATOM 2091 O O . GLU A 1 267 ? -49.148 -20.731 76.386 1.00 93.56 267 GLU A O 1
ATOM 2096 N N . GLN A 1 268 ? -49.701 -20.853 78.557 1.00 93.38 268 GLN A N 1
ATOM 2097 C CA . GLN A 1 268 ? -48.374 -20.507 79.061 1.00 93.38 268 GLN A CA 1
ATOM 2098 C C . GLN A 1 268 ? -47.312 -21.514 78.596 1.00 93.38 268 GLN A C 1
ATOM 2100 O O . GLN A 1 268 ? -46.293 -21.108 78.044 1.00 93.38 268 GLN A O 1
ATOM 2105 N N . ARG A 1 269 ? -47.562 -22.825 78.725 1.00 94.88 269 ARG A N 1
ATOM 2106 C CA . ARG A 1 269 ? -46.634 -23.858 78.225 1.00 94.88 269 ARG A CA 1
ATOM 2107 C C . ARG A 1 269 ? -46.448 -23.793 76.713 1.00 94.88 269 ARG A C 1
ATOM 2109 O O . ARG A 1 269 ? -45.343 -24.020 76.229 1.00 94.88 269 ARG A O 1
ATOM 2116 N N . LYS A 1 270 ? -47.511 -23.497 75.960 1.00 95.38 270 LYS A N 1
ATOM 2117 C CA . LYS A 1 270 ? -47.427 -23.332 74.506 1.00 95.38 270 LYS A CA 1
ATOM 2118 C C . LYS A 1 270 ? -46.565 -22.121 74.149 1.00 95.38 270 LYS A C 1
ATOM 2120 O O . LYS A 1 270 ? -45.663 -22.257 73.334 1.00 95.38 270 LYS A O 1
ATOM 2125 N N . MET A 1 271 ? -46.775 -20.981 74.809 1.00 93.50 271 MET A N 1
ATOM 2126 C CA . MET A 1 271 ? -45.946 -19.787 74.620 1.00 93.50 271 MET A CA 1
ATOM 2127 C C . MET A 1 271 ? -44.481 -20.037 74.996 1.00 93.50 271 MET A C 1
ATOM 2129 O O . MET A 1 271 ? -43.592 -19.609 74.267 1.00 93.50 271 MET A O 1
ATOM 2133 N N . GLU A 1 272 ? -44.211 -20.765 76.081 1.00 94.06 272 GLU A N 1
ATOM 2134 C CA . GLU A 1 272 ? -42.850 -21.156 76.472 1.00 94.06 272 GLU A CA 1
ATOM 2135 C C . GLU A 1 272 ? -42.209 -22.109 75.446 1.00 94.06 272 GLU A C 1
ATOM 2137 O O . GLU A 1 272 ? -41.046 -21.938 75.073 1.00 94.06 272 GLU A O 1
ATOM 2142 N N . SER A 1 273 ? -42.966 -23.075 74.920 1.00 95.38 273 SER A N 1
ATOM 2143 C CA . SER A 1 273 ? -42.515 -23.965 73.843 1.00 95.38 273 SER A CA 1
ATOM 2144 C C . SER A 1 273 ? -42.211 -23.194 72.552 1.00 95.38 273 SER A C 1
ATOM 2146 O O . SER A 1 273 ? -41.163 -23.395 71.940 1.00 95.38 273 SER A O 1
ATOM 2148 N N . ASP A 1 274 ? -43.080 -22.268 72.148 1.00 94.81 274 ASP A N 1
ATOM 2149 C CA . ASP A 1 274 ? -42.888 -21.459 70.941 1.00 94.81 274 ASP A CA 1
ATOM 2150 C C . ASP A 1 274 ? -41.709 -20.483 71.108 1.00 94.81 274 ASP A C 1
ATOM 2152 O O . ASP A 1 274 ? -40.913 -20.288 70.186 1.00 94.81 274 ASP A O 1
ATOM 2156 N N . ALA A 1 275 ? -41.544 -19.901 72.300 1.00 93.88 275 ALA A N 1
ATOM 2157 C CA . ALA A 1 275 ? -40.417 -19.031 72.624 1.00 93.88 275 ALA A CA 1
ATOM 2158 C C . ALA A 1 275 ? -39.083 -19.792 72.613 1.00 93.88 275 ALA A C 1
ATOM 2160 O O . ALA A 1 275 ? -38.092 -19.294 72.076 1.00 93.88 275 ALA A O 1
ATOM 2161 N N . THR A 1 276 ? -39.046 -21.010 73.159 1.00 94.19 276 THR A N 1
ATOM 2162 C CA . THR A 1 276 ? -37.837 -21.849 73.141 1.00 94.19 276 THR A CA 1
ATOM 2163 C C . THR A 1 276 ? -37.494 -22.337 71.733 1.00 94.19 276 THR A C 1
ATOM 2165 O O . THR A 1 276 ? -36.316 -22.342 71.374 1.00 94.19 276 THR A O 1
ATOM 2168 N N . ALA A 1 277 ? -38.490 -22.656 70.898 1.00 95.44 277 ALA A N 1
ATOM 2169 C CA . ALA A 1 277 ? -38.277 -22.981 69.487 1.00 95.44 277 ALA A CA 1
ATOM 2170 C C . ALA A 1 277 ? -37.658 -21.801 68.716 1.00 95.44 277 ALA A C 1
ATOM 2172 O O . ALA A 1 277 ? -36.607 -21.966 68.094 1.00 95.44 277 ALA A O 1
ATOM 2173 N N . LYS A 1 278 ? -38.229 -20.593 68.846 1.00 95.81 278 LYS A N 1
ATOM 2174 C CA . LYS A 1 278 ? -37.684 -19.365 68.233 1.00 95.81 278 LYS A CA 1
ATOM 2175 C C . LYS A 1 278 ? -36.274 -19.042 68.722 1.00 95.81 278 LYS A C 1
ATOM 2177 O O . LYS A 1 278 ? -35.425 -18.625 67.939 1.00 95.81 278 LYS A O 1
ATOM 2182 N N . LEU A 1 279 ? -35.998 -19.252 70.011 1.00 95.00 279 LEU A N 1
ATOM 2183 C CA . LEU A 1 279 ? -34.664 -19.046 70.574 1.00 95.00 279 LEU A CA 1
ATOM 2184 C C . LEU A 1 279 ? -33.637 -20.015 69.973 1.00 95.00 279 LEU A C 1
ATOM 2186 O O . LEU A 1 279 ? -32.503 -19.620 69.705 1.00 95.00 279 LEU A O 1
ATOM 2190 N N . ASN A 1 280 ? -34.010 -21.277 69.764 1.00 95.50 280 ASN A N 1
ATOM 2191 C CA . ASN A 1 280 ? -33.123 -22.271 69.163 1.00 95.50 280 ASN A CA 1
ATOM 2192 C C . ASN A 1 280 ? -32.876 -21.991 67.675 1.00 95.50 280 ASN A C 1
ATOM 2194 O O . ASN A 1 280 ? -31.738 -22.110 67.223 1.00 95.50 280 ASN A O 1
ATOM 2198 N N . GLU A 1 281 ? -33.896 -21.548 66.940 1.00 97.06 281 GLU A N 1
ATOM 2199 C CA . GLU A 1 281 ? -33.754 -21.092 65.555 1.00 97.06 281 GLU A CA 1
ATOM 2200 C C . GLU A 1 281 ? -32.810 -19.884 65.459 1.00 97.06 281 GLU A C 1
ATOM 2202 O O . GLU A 1 281 ? -31.854 -19.907 64.686 1.00 97.06 281 GLU A O 1
ATOM 2207 N N . ALA A 1 282 ? -32.989 -18.877 66.321 1.00 94.25 282 ALA A N 1
ATOM 2208 C CA . ALA A 1 282 ? -32.097 -17.719 66.388 1.00 94.25 282 ALA A CA 1
ATOM 2209 C C . ALA A 1 282 ? -30.647 -18.105 66.739 1.00 94.25 282 ALA A C 1
ATOM 2211 O O . ALA A 1 282 ? -29.693 -17.530 66.220 1.00 94.25 282 ALA A O 1
ATOM 2212 N N . LYS A 1 283 ? -30.443 -19.110 67.600 1.00 96.75 283 LYS A N 1
ATOM 2213 C CA . LYS A 1 283 ? -29.097 -19.633 67.885 1.00 96.75 283 LYS A CA 1
ATOM 2214 C C . LYS A 1 283 ? -28.477 -20.315 66.666 1.00 96.75 283 LYS A C 1
ATOM 2216 O O . LYS A 1 283 ? -27.286 -20.126 66.423 1.00 96.75 283 LYS A O 1
ATOM 2221 N N . ALA A 1 284 ? -29.262 -21.075 65.905 1.00 97.06 284 ALA A N 1
ATOM 2222 C CA . ALA A 1 284 ? -28.794 -21.723 64.684 1.00 97.06 284 ALA A CA 1
ATOM 2223 C C . ALA A 1 284 ? -28.406 -20.691 63.611 1.00 97.06 284 ALA A C 1
ATOM 2225 O O . ALA A 1 284 ? -27.340 -20.809 63.008 1.00 97.06 284 ALA A O 1
ATOM 2226 N N . THR A 1 285 ? -29.202 -19.631 63.427 1.00 95.56 285 THR A N 1
ATOM 2227 C CA . THR A 1 285 ? -28.876 -18.560 62.471 1.00 95.56 285 THR A CA 1
ATOM 2228 C C . THR A 1 285 ? -27.625 -17.781 62.879 1.00 95.56 285 THR A C 1
ATOM 2230 O O . THR A 1 285 ? -26.779 -17.511 62.031 1.00 95.56 285 THR A O 1
ATOM 2233 N N . ILE A 1 286 ? -27.430 -17.496 64.172 1.00 94.69 286 ILE A N 1
ATOM 2234 C CA . ILE A 1 286 ? -26.195 -16.866 64.675 1.00 94.69 286 ILE A CA 1
ATOM 2235 C C . ILE A 1 286 ? -24.967 -17.757 64.425 1.00 94.69 286 ILE A C 1
ATOM 2237 O O . ILE A 1 286 ? -23.913 -17.262 64.024 1.00 94.69 286 ILE A O 1
ATOM 2241 N N . GLN A 1 287 ? -25.076 -19.072 64.637 1.00 95.81 287 GLN A N 1
ATOM 2242 C CA . GLN A 1 287 ? -23.978 -20.003 64.350 1.00 95.81 287 GLN A CA 1
ATOM 2243 C C . GLN A 1 287 ? -23.643 -20.070 62.856 1.00 95.81 287 GLN A C 1
ATOM 2245 O O . GLN A 1 287 ? -22.461 -20.115 62.497 1.00 95.81 287 GLN A O 1
ATOM 2250 N N . GLN A 1 288 ? -24.662 -20.029 61.998 1.00 96.31 288 GLN A N 1
ATOM 2251 C CA . GLN A 1 288 ? -24.479 -19.982 60.553 1.00 96.31 288 GLN A CA 1
ATOM 2252 C C . GLN A 1 288 ? -23.771 -18.688 60.131 1.00 96.31 288 GLN A C 1
ATOM 2254 O O . GLN A 1 288 ? -22.729 -18.750 59.483 1.00 96.31 288 GLN A O 1
ATOM 2259 N N . LEU A 1 289 ? -24.249 -17.530 60.599 1.00 95.62 289 LEU A N 1
ATOM 2260 C CA . LEU A 1 289 ? -23.635 -16.230 60.308 1.00 95.62 289 LEU A CA 1
ATOM 2261 C C . LEU A 1 289 ? -22.178 -16.149 60.784 1.00 95.62 289 LEU A C 1
ATOM 2263 O O . LEU A 1 289 ? -21.329 -15.616 60.075 1.00 95.62 289 LEU A O 1
ATOM 2267 N N . ASN A 1 290 ? -21.854 -16.723 61.945 1.00 94.94 290 ASN A N 1
ATOM 2268 C CA . ASN A 1 290 ? -20.471 -16.787 62.422 1.00 94.94 290 ASN A CA 1
ATOM 2269 C C . ASN A 1 290 ? -19.577 -17.658 61.529 1.00 94.94 290 ASN A C 1
ATOM 2271 O O . ASN A 1 290 ? -18.409 -17.327 61.316 1.00 94.94 290 ASN A O 1
ATOM 2275 N N . SER A 1 291 ? -20.104 -18.769 61.013 1.00 96.81 291 SER A N 1
ATOM 2276 C CA . SER A 1 291 ? -19.380 -19.632 60.070 1.00 96.81 291 SER A CA 1
ATOM 2277 C C . SER A 1 291 ? -19.127 -18.912 58.744 1.00 96.81 291 SER A C 1
ATOM 2279 O O . SER A 1 291 ? -18.003 -18.926 58.237 1.00 96.81 291 SER A O 1
ATOM 2281 N N . ASP A 1 292 ? -20.140 -18.214 58.230 1.00 94.50 292 ASP A N 1
ATOM 2282 C CA . ASP A 1 292 ? -20.049 -17.448 56.987 1.00 94.50 292 ASP A CA 1
ATOM 2283 C C . ASP A 1 292 ? -19.099 -16.250 57.123 1.00 94.50 292 ASP A C 1
ATOM 2285 O O . ASP A 1 292 ? -18.278 -16.009 56.237 1.00 94.50 292 ASP A O 1
ATOM 2289 N N . SER A 1 293 ? -19.115 -15.558 58.267 1.00 93.94 293 SER A N 1
ATOM 2290 C CA . SER A 1 293 ? -18.174 -14.473 58.567 1.00 93.94 293 SER A CA 1
ATOM 2291 C C . SER A 1 293 ? -16.720 -14.954 58.564 1.00 93.94 293 SER A C 1
ATOM 2293 O O . SER A 1 293 ? -15.865 -14.303 57.968 1.00 93.94 293 SER A O 1
ATOM 2295 N N . LYS A 1 294 ? -16.426 -16.111 59.176 1.00 97.25 294 LYS A N 1
ATOM 2296 C CA . LYS A 1 294 ? -15.070 -16.695 59.172 1.00 97.25 294 LYS A CA 1
ATOM 2297 C C . LYS A 1 294 ? -14.611 -17.108 57.775 1.00 97.25 294 LYS A C 1
ATOM 2299 O O . LYS A 1 294 ? -13.431 -16.983 57.440 1.00 97.25 294 LYS A O 1
ATOM 2304 N N . ARG A 1 295 ? -15.533 -17.618 56.955 1.00 97.38 295 ARG A N 1
ATOM 2305 C CA . ARG A 1 295 ? -15.248 -17.974 55.562 1.00 97.38 295 ARG A CA 1
ATOM 2306 C C . ARG A 1 295 ? -14.895 -16.733 54.742 1.00 97.38 295 ARG A C 1
ATOM 2308 O O . ARG A 1 295 ? -13.875 -16.741 54.063 1.00 97.38 295 ARG A O 1
ATOM 2315 N N . LEU A 1 296 ? -15.690 -15.668 54.859 1.00 95.56 296 LEU A N 1
ATOM 2316 C CA . LEU A 1 296 ? -15.438 -14.399 54.170 1.00 95.56 296 LEU A CA 1
ATOM 2317 C C . LEU A 1 296 ? -14.100 -13.771 54.572 1.00 95.56 296 LEU A C 1
ATOM 2319 O O . LEU A 1 296 ? -13.383 -13.266 53.715 1.00 95.56 296 LEU A O 1
ATOM 2323 N N . GLU A 1 297 ? -13.734 -13.841 55.851 1.00 96.44 297 GLU A N 1
ATOM 2324 C CA . GLU A 1 297 ? -12.437 -13.360 56.340 1.00 96.44 297 GLU A CA 1
ATOM 2325 C C . GLU A 1 297 ? -11.264 -14.137 55.714 1.00 96.44 297 GLU A C 1
ATOM 2327 O O . GLU A 1 297 ? -10.281 -13.542 55.268 1.00 96.44 297 GLU A O 1
ATOM 2332 N N . SER A 1 298 ? -11.405 -15.461 55.584 1.00 95.88 298 SER A N 1
ATOM 2333 C CA . SER A 1 298 ? -10.407 -16.315 54.922 1.00 95.88 298 SER A CA 1
ATOM 2334 C C . SER A 1 298 ? -10.282 -16.010 53.423 1.00 95.88 298 SER A C 1
ATOM 2336 O O . SER A 1 298 ? -9.171 -15.935 52.891 1.00 95.88 298 SER A O 1
ATOM 2338 N N . ASP A 1 299 ? -11.410 -15.798 52.738 1.00 94.19 299 ASP A N 1
ATOM 2339 C CA . ASP A 1 299 ? -11.435 -15.436 51.318 1.00 94.19 299 ASP A CA 1
ATOM 2340 C C . ASP A 1 299 ? -10.786 -14.061 51.088 1.00 94.19 299 ASP A C 1
ATOM 2342 O O . ASP A 1 299 ? -9.977 -13.901 50.170 1.00 94.19 299 ASP A O 1
ATOM 2346 N N . LEU A 1 300 ? -11.065 -13.084 51.958 1.00 95.69 300 LEU A N 1
ATOM 2347 C CA . LEU A 1 300 ? -10.472 -11.749 51.891 1.00 95.69 300 LEU A CA 1
ATOM 2348 C C . LEU A 1 300 ? -8.948 -11.812 52.043 1.00 95.69 300 LEU A C 1
ATOM 2350 O O . LEU A 1 300 ? -8.233 -11.259 51.203 1.00 95.69 300 LEU A O 1
ATOM 2354 N N . GLN A 1 301 ? -8.444 -12.567 53.022 1.00 95.75 301 GLN A N 1
ATOM 2355 C CA . GLN A 1 301 ? -7.004 -12.775 53.194 1.00 95.75 301 GLN A CA 1
ATOM 2356 C C . GLN A 1 301 ? -6.367 -13.405 51.943 1.00 95.75 301 GLN A C 1
ATOM 2358 O O . GLN A 1 301 ? -5.345 -12.923 51.453 1.00 95.75 301 GLN A O 1
ATOM 2363 N N . SER A 1 302 ? -7.012 -14.417 51.350 1.00 94.75 302 SER A N 1
ATOM 2364 C CA . SER A 1 302 ? -6.529 -15.044 50.111 1.00 94.75 302 SER A CA 1
ATOM 2365 C C . SER A 1 302 ? -6.470 -14.061 48.937 1.00 94.75 302 SER A C 1
ATOM 2367 O O . SER A 1 302 ? -5.520 -14.080 48.147 1.00 94.75 302 SER A O 1
ATOM 2369 N N . THR A 1 303 ? -7.470 -13.185 48.800 1.00 90.81 303 THR A N 1
ATOM 2370 C CA . THR A 1 303 ? -7.466 -12.160 47.745 1.00 90.81 303 THR A CA 1
ATOM 2371 C C . THR A 1 303 ? -6.378 -11.111 47.958 1.00 90.81 303 THR A C 1
ATOM 2373 O O . THR A 1 303 ? -5.750 -10.687 46.986 1.00 90.81 303 THR A O 1
ATOM 2376 N N . GLN A 1 304 ? -6.097 -10.744 49.209 1.00 94.50 304 GLN A N 1
ATOM 2377 C CA . GLN A 1 304 ? -5.040 -9.798 49.553 1.00 94.50 304 GLN A CA 1
ATOM 2378 C C . GLN A 1 304 ? -3.648 -10.352 49.219 1.00 94.50 304 GLN A C 1
ATOM 2380 O O . GLN A 1 304 ? -2.831 -9.647 48.620 1.00 94.50 304 GLN A O 1
ATOM 2385 N N . ASP A 1 305 ? -3.397 -11.627 49.517 1.00 96.00 305 ASP A N 1
ATOM 2386 C CA . ASP A 1 305 ? -2.126 -12.285 49.199 1.00 96.00 305 ASP A CA 1
ATOM 2387 C C . ASP A 1 305 ? -1.905 -12.395 47.680 1.00 96.00 305 ASP A C 1
ATOM 2389 O O . ASP A 1 305 ? -0.809 -12.125 47.178 1.00 96.00 305 ASP A O 1
ATOM 2393 N N . LYS A 1 306 ? -2.963 -12.710 46.918 1.00 94.62 306 LYS A N 1
ATOM 2394 C CA . LYS A 1 306 ? -2.918 -12.719 45.445 1.00 94.62 306 LYS A CA 1
ATOM 2395 C C . LYS A 1 306 ? -2.603 -11.339 44.880 1.00 94.62 306 LYS A C 1
ATOM 2397 O O . LYS A 1 306 ? -1.760 -11.233 43.992 1.00 94.62 306 LYS A O 1
ATOM 2402 N N . LEU A 1 307 ? -3.242 -10.290 45.400 1.00 94.62 307 LEU A N 1
ATOM 2403 C CA . LEU A 1 307 ? -2.991 -8.921 44.955 1.00 94.62 307 LEU A CA 1
ATOM 2404 C C . LEU A 1 307 ? -1.525 -8.536 45.178 1.00 94.62 307 LEU A C 1
ATOM 2406 O O . LEU A 1 307 ? -0.869 -8.052 44.254 1.00 94.62 307 LEU A O 1
ATOM 2410 N N . LYS A 1 308 ? -0.985 -8.828 46.365 1.00 96.19 308 LYS A N 1
ATOM 2411 C CA . LYS A 1 308 ? 0.420 -8.565 46.685 1.00 96.19 308 LYS A CA 1
ATOM 2412 C C . LYS A 1 308 ? 1.368 -9.302 45.733 1.00 96.19 308 LYS A C 1
ATOM 2414 O O . LYS A 1 308 ? 2.268 -8.684 45.171 1.00 96.19 308 LYS A O 1
ATOM 2419 N N . SER A 1 309 ? 1.107 -10.581 45.465 1.00 95.62 309 SER A N 1
ATOM 2420 C CA . SER A 1 309 ? 1.885 -11.367 44.499 1.00 95.62 309 SER A CA 1
ATOM 2421 C C . SER A 1 309 ? 1.837 -10.774 43.081 1.00 95.62 309 SER A C 1
ATOM 2423 O O . SER A 1 309 ? 2.868 -10.666 42.415 1.00 95.62 309 SER A O 1
ATOM 2425 N N . THR A 1 310 ? 0.665 -10.321 42.619 1.00 90.62 310 THR A N 1
ATOM 2426 C CA . THR A 1 310 ? 0.547 -9.670 41.302 1.00 90.62 310 THR A CA 1
ATOM 2427 C C . THR A 1 310 ? 1.278 -8.330 41.237 1.00 90.62 310 THR A C 1
ATOM 2429 O O . THR A 1 310 ? 1.894 -8.023 40.217 1.00 90.62 310 THR A O 1
ATOM 2432 N N . GLN A 1 311 ? 1.269 -7.552 42.321 1.00 92.44 311 GLN A N 1
ATOM 2433 C CA . GLN A 1 311 ? 2.001 -6.291 42.399 1.00 92.44 311 GLN A CA 1
ATOM 2434 C C . GLN A 1 311 ? 3.515 -6.519 42.305 1.00 92.44 311 GLN A C 1
ATOM 2436 O O . GLN A 1 311 ? 4.183 -5.868 41.503 1.00 92.44 311 GLN A O 1
ATOM 2441 N N . GLU A 1 312 ? 4.044 -7.486 43.056 1.00 95.25 312 GLU A N 1
ATOM 2442 C CA . GLU A 1 312 ? 5.464 -7.855 43.014 1.00 95.25 312 GLU A CA 1
ATOM 2443 C C . GLU A 1 312 ? 5.885 -8.323 41.606 1.00 95.25 312 GLU A C 1
ATOM 2445 O O . GLU A 1 312 ? 6.948 -7.944 41.107 1.00 95.25 312 GLU A O 1
ATOM 2450 N N . SER A 1 313 ? 5.021 -9.075 40.912 1.00 93.81 313 SER A N 1
ATOM 2451 C CA . SER A 1 313 ? 5.249 -9.490 39.521 1.00 93.81 313 SER A CA 1
ATOM 2452 C C . SER A 1 313 ? 5.297 -8.305 38.547 1.00 93.81 313 SER A C 1
ATOM 2454 O O . SER A 1 313 ? 6.208 -8.224 37.717 1.00 93.81 313 SER A O 1
ATOM 2456 N N . MET A 1 314 ? 4.367 -7.351 38.664 1.00 88.44 314 MET A N 1
ATOM 2457 C CA . MET A 1 314 ? 4.364 -6.147 37.825 1.00 88.44 314 MET A CA 1
ATOM 2458 C C . MET A 1 314 ? 5.607 -5.280 38.052 1.00 88.44 314 MET A C 1
ATOM 2460 O O . MET A 1 314 ? 6.188 -4.780 37.088 1.00 88.44 314 MET A O 1
ATOM 2464 N N . GLU A 1 315 ? 6.059 -5.126 39.298 1.00 91.12 315 GLU A N 1
ATOM 2465 C CA . GLU A 1 315 ? 7.285 -4.382 39.608 1.00 91.12 315 GLU A CA 1
ATOM 2466 C C . GLU A 1 315 ? 8.532 -5.057 39.022 1.00 91.12 315 GLU A C 1
ATOM 2468 O O . GLU A 1 315 ? 9.434 -4.372 38.530 1.00 91.12 315 GLU A O 1
ATOM 2473 N N . SER A 1 316 ? 8.577 -6.392 39.022 1.00 89.88 316 SER A N 1
ATOM 2474 C CA . SER A 1 316 ? 9.646 -7.157 38.373 1.00 89.88 316 SER A CA 1
ATOM 2475 C C . SER A 1 316 ? 9.681 -6.922 36.859 1.00 89.88 316 SER A C 1
ATOM 2477 O O . SER A 1 316 ? 10.729 -6.567 36.318 1.00 89.88 316 SER A O 1
ATOM 2479 N N . MET A 1 317 ? 8.532 -7.025 36.179 1.00 79.44 317 MET A N 1
ATOM 2480 C CA . MET A 1 317 ? 8.430 -6.729 34.742 1.00 79.44 317 MET A CA 1
ATOM 2481 C C . MET A 1 317 ? 8.772 -5.269 34.415 1.00 79.44 317 MET A C 1
ATOM 2483 O O . MET A 1 317 ? 9.408 -4.991 33.400 1.00 79.44 317 MET A O 1
ATOM 2487 N N . GLY A 1 318 ? 8.400 -4.318 35.277 1.00 76.25 318 GLY A N 1
ATOM 2488 C CA . GLY A 1 318 ? 8.766 -2.909 35.113 1.00 76.25 318 GLY A CA 1
ATOM 2489 C C . GLY A 1 318 ? 10.280 -2.683 35.162 1.00 76.25 318 GLY A C 1
ATOM 2490 O O . GLY A 1 318 ? 10.820 -1.926 34.353 1.00 76.25 318 GLY A O 1
ATOM 2491 N N . LYS A 1 319 ? 10.983 -3.378 36.066 1.00 79.75 319 LYS A N 1
ATOM 2492 C CA . LYS A 1 319 ? 12.452 -3.329 36.165 1.00 79.75 319 LYS A CA 1
ATOM 2493 C C . LYS A 1 319 ? 13.124 -3.963 34.945 1.00 79.75 319 LYS A C 1
ATOM 2495 O O . LYS A 1 319 ? 14.075 -3.391 34.413 1.00 79.75 319 LYS A O 1
ATOM 2500 N N . GLU A 1 320 ? 12.597 -5.079 34.450 1.00 70.56 320 GLU A N 1
ATOM 2501 C CA . GLU A 1 320 ? 13.089 -5.741 33.236 1.00 70.56 320 GLU A CA 1
ATOM 2502 C C . GLU A 1 320 ? 12.899 -4.848 31.996 1.00 70.56 320 GLU A C 1
ATOM 2504 O O . GLU A 1 320 ? 13.845 -4.608 31.241 1.00 70.56 320 GLU A O 1
ATOM 2509 N N . CYS A 1 321 ? 11.731 -4.214 31.861 1.00 66.25 321 CYS A N 1
ATOM 2510 C CA . CYS A 1 321 ? 11.446 -3.270 30.781 1.00 66.25 321 CYS A CA 1
ATOM 2511 C C . CYS A 1 321 ? 12.309 -1.994 30.859 1.00 66.25 321 CYS A C 1
ATOM 2513 O O . CYS A 1 321 ? 12.680 -1.426 29.829 1.00 66.25 321 CYS A O 1
ATOM 2515 N N . ALA A 1 322 ? 12.667 -1.541 32.066 1.00 62.59 322 ALA A N 1
ATOM 2516 C CA . ALA A 1 322 ? 13.588 -0.421 32.255 1.00 62.59 322 ALA A CA 1
ATOM 2517 C C . ALA A 1 322 ? 15.036 -0.782 31.872 1.00 62.59 322 ALA A C 1
ATOM 2519 O O . ALA A 1 322 ? 15.744 0.067 31.329 1.00 62.59 322 ALA A O 1
ATOM 2520 N N . SER A 1 323 ? 15.460 -2.031 32.089 1.00 62.38 323 SER A N 1
ATOM 2521 C CA . SER A 1 323 ? 16.795 -2.516 31.705 1.00 62.38 323 SER A CA 1
ATOM 2522 C C . SER A 1 323 ? 16.977 -2.669 30.183 1.00 62.38 323 SER A C 1
ATOM 2524 O O . SER A 1 323 ? 18.077 -2.472 29.669 1.00 62.38 323 SER A O 1
ATOM 2526 N N . ALA A 1 324 ? 15.889 -2.875 29.431 1.00 57.00 324 ALA A N 1
ATOM 2527 C CA . ALA A 1 324 ? 15.893 -2.936 27.965 1.00 57.00 324 ALA A CA 1
ATOM 2528 C C . ALA A 1 324 ? 16.140 -1.576 27.266 1.00 57.00 324 ALA A C 1
ATOM 2530 O O . ALA A 1 324 ? 16.296 -1.524 26.044 1.00 57.00 324 ALA A O 1
ATOM 2531 N N . LYS A 1 325 ? 16.233 -0.458 28.009 1.00 54.75 325 LYS A N 1
ATOM 2532 C CA . LYS A 1 325 ? 16.551 0.873 27.447 1.00 54.75 325 LYS A CA 1
ATOM 2533 C C . LYS A 1 325 ? 17.944 0.974 26.813 1.00 54.75 325 LYS A C 1
ATOM 2535 O O . LYS A 1 325 ? 18.159 1.886 26.017 1.00 54.75 325 LYS A O 1
ATOM 2540 N N . LEU A 1 326 ? 18.853 0.035 27.080 1.00 50.66 326 LEU A N 1
ATOM 2541 C CA . LEU A 1 326 ? 20.141 -0.072 26.378 1.00 50.66 326 LEU A CA 1
ATOM 2542 C C . LEU A 1 326 ? 19.999 -0.455 24.890 1.00 50.66 326 LEU A C 1
ATOM 2544 O O . LEU A 1 326 ? 20.890 -0.143 24.112 1.00 50.66 326 LEU A O 1
ATOM 2548 N N . GLY A 1 327 ? 18.859 -1.010 24.455 1.00 56.78 327 GLY A N 1
ATOM 2549 C CA . GLY A 1 327 ? 18.573 -1.262 23.033 1.00 56.78 327 GLY A CA 1
ATOM 2550 C C . GLY A 1 327 ? 18.112 -0.029 22.238 1.00 56.78 327 GLY A C 1
ATOM 2551 O O . GLY A 1 327 ? 17.889 -0.110 21.031 1.00 56.78 327 GLY A O 1
ATOM 2552 N N . THR A 1 328 ? 17.938 1.131 22.884 1.00 63.34 328 THR A N 1
ATOM 2553 C CA . THR A 1 328 ? 17.445 2.341 22.199 1.00 63.34 328 THR A CA 1
ATOM 2554 C C . THR A 1 328 ? 18.510 3.020 21.342 1.00 63.34 328 THR A C 1
ATOM 2556 O O . THR A 1 328 ? 18.171 3.586 20.306 1.00 63.34 328 THR A O 1
ATOM 2559 N N . THR A 1 329 ? 19.789 2.923 21.712 1.00 70.62 329 THR A N 1
ATOM 2560 C CA . THR A 1 329 ? 20.900 3.472 20.920 1.00 70.62 329 THR A CA 1
ATOM 2561 C C . THR A 1 329 ? 21.107 2.679 19.634 1.00 70.62 329 THR A C 1
ATOM 2563 O O . THR A 1 329 ? 21.166 3.273 18.563 1.00 70.62 329 THR A O 1
ATOM 2566 N N . GLU A 1 330 ? 21.074 1.347 19.707 1.00 73.69 330 GLU A N 1
ATOM 2567 C CA . GLU A 1 330 ? 21.175 0.480 18.524 1.00 73.69 330 GLU A CA 1
ATOM 2568 C C . GLU A 1 330 ? 20.002 0.689 17.557 1.00 73.69 330 GLU A C 1
ATOM 2570 O O . GLU A 1 330 ? 20.188 0.713 16.341 1.00 73.69 330 GLU A O 1
ATOM 2575 N N . LEU A 1 331 ? 18.792 0.918 18.080 1.00 75.50 331 LEU A N 1
ATOM 2576 C CA . LEU A 1 331 ? 17.625 1.227 17.254 1.00 75.50 331 LEU A CA 1
ATOM 2577 C C . LEU A 1 331 ? 17.755 2.588 16.550 1.00 75.50 331 LEU A C 1
ATOM 2579 O O . LEU A 1 331 ? 17.348 2.728 15.394 1.00 75.50 331 LEU A O 1
ATOM 2583 N N . ILE A 1 332 ? 18.310 3.596 17.231 1.00 80.56 332 ILE A N 1
ATOM 2584 C CA . ILE A 1 332 ? 18.565 4.918 16.643 1.00 80.56 332 ILE A CA 1
ATOM 2585 C C . ILE A 1 332 ? 19.619 4.810 15.536 1.00 80.56 332 ILE A C 1
ATOM 2587 O O . ILE A 1 332 ? 19.402 5.343 14.443 1.00 80.56 332 ILE A O 1
ATOM 2591 N N . ASP A 1 333 ? 20.698 4.063 15.769 1.00 83.62 333 ASP A N 1
ATOM 2592 C CA . ASP A 1 333 ? 21.758 3.842 14.783 1.00 83.62 333 ASP A CA 1
ATOM 2593 C C . ASP A 1 333 ? 21.254 3.044 13.574 1.00 83.62 333 ASP A C 1
ATOM 2595 O O . ASP A 1 333 ? 21.494 3.430 12.426 1.00 83.62 333 ASP A O 1
ATOM 2599 N N . ALA A 1 334 ? 20.457 1.995 13.799 1.00 79.50 334 ALA A N 1
ATOM 2600 C CA . ALA A 1 334 ? 19.814 1.227 12.733 1.00 79.50 334 ALA A CA 1
ATOM 2601 C C . ALA A 1 334 ? 18.847 2.091 11.907 1.00 79.50 334 ALA A C 1
ATOM 2603 O O . ALA A 1 334 ? 18.797 1.991 10.675 1.00 79.50 334 ALA A O 1
ATOM 2604 N N . LYS A 1 335 ? 18.102 2.994 12.556 1.00 88.50 335 LYS A N 1
ATOM 2605 C CA . LYS A 1 335 ? 17.214 3.939 11.869 1.00 88.50 335 LYS A CA 1
ATOM 2606 C C . LYS A 1 335 ? 18.005 4.945 11.030 1.00 88.50 335 LYS A C 1
ATOM 2608 O O . LYS A 1 335 ? 17.624 5.210 9.889 1.00 88.50 335 LYS A O 1
ATOM 2613 N N . ALA A 1 336 ? 19.113 5.469 11.550 1.00 91.31 336 ALA A N 1
ATOM 2614 C CA . ALA A 1 336 ? 20.000 6.357 10.804 1.00 91.31 336 ALA A CA 1
ATOM 2615 C C . ALA A 1 336 ? 20.638 5.646 9.597 1.00 91.31 336 ALA A C 1
ATOM 2617 O O . ALA A 1 336 ? 20.672 6.208 8.501 1.00 91.31 336 ALA A O 1
ATOM 2618 N N . ALA A 1 337 ? 21.078 4.395 9.764 1.00 92.38 337 ALA A N 1
ATOM 2619 C CA . ALA A 1 337 ? 21.600 3.569 8.676 1.00 92.38 337 ALA A CA 1
ATOM 2620 C C . ALA A 1 337 ? 20.540 3.310 7.595 1.00 92.38 337 ALA A C 1
ATOM 2622 O O . ALA A 1 337 ? 20.823 3.441 6.406 1.00 92.38 337 ALA A O 1
ATOM 2623 N N . THR A 1 338 ? 19.298 3.032 7.999 1.00 87.31 338 THR A N 1
ATOM 2624 C CA . THR A 1 338 ? 18.180 2.823 7.066 1.00 87.31 338 THR A CA 1
ATOM 2625 C C . THR A 1 338 ? 17.895 4.078 6.236 1.00 87.31 338 THR A C 1
ATOM 2627 O O . THR A 1 338 ? 17.710 3.982 5.025 1.00 87.31 338 THR A O 1
ATOM 2630 N N . LEU A 1 339 ? 17.912 5.264 6.855 1.00 92.25 339 LEU A N 1
ATOM 2631 C CA . LEU A 1 339 ? 17.718 6.530 6.140 1.00 92.25 339 LEU A CA 1
ATOM 2632 C C . LEU A 1 339 ? 18.855 6.828 5.151 1.00 92.25 339 LEU A C 1
ATOM 2634 O O . LEU A 1 339 ? 18.588 7.315 4.054 1.00 92.25 339 LEU A O 1
ATOM 2638 N N . ARG A 1 340 ? 20.108 6.501 5.501 1.00 92.62 340 ARG A N 1
ATOM 2639 C CA . ARG A 1 340 ? 21.251 6.622 4.577 1.00 92.62 340 ARG A CA 1
ATOM 2640 C C . ARG A 1 340 ? 21.096 5.699 3.373 1.00 92.62 340 ARG A C 1
ATOM 2642 O O . ARG A 1 340 ? 21.135 6.176 2.248 1.00 92.62 340 ARG A O 1
ATOM 2649 N N . LEU A 1 341 ? 20.802 4.419 3.609 1.00 90.06 341 LEU A N 1
ATOM 2650 C CA . LEU A 1 341 ? 20.570 3.451 2.533 1.00 90.06 341 LEU A CA 1
ATOM 2651 C C . LEU A 1 341 ? 19.404 3.858 1.625 1.00 90.06 341 LEU A C 1
ATOM 2653 O O . LEU A 1 341 ? 19.458 3.647 0.417 1.00 90.06 341 LEU A O 1
ATOM 2657 N N . GLN A 1 342 ? 18.357 4.467 2.185 1.00 90.88 342 GLN A N 1
ATOM 2658 C CA . GLN A 1 342 ? 17.253 5.000 1.393 1.00 90.88 342 GLN A CA 1
ATOM 2659 C C . GLN A 1 342 ? 17.697 6.173 0.505 1.00 90.88 342 GLN A C 1
ATOM 2661 O O . GLN A 1 342 ? 17.321 6.217 -0.665 1.00 90.88 342 GLN A O 1
ATOM 2666 N N . SER A 1 343 ? 18.509 7.095 1.032 1.00 91.81 343 SER A N 1
ATOM 2667 C CA . SER A 1 343 ? 19.084 8.198 0.251 1.00 91.81 343 SER A CA 1
ATOM 2668 C C . SER A 1 343 ? 19.979 7.684 -0.880 1.00 91.81 343 SER A C 1
ATOM 2670 O O . SER A 1 343 ? 19.834 8.120 -2.021 1.00 91.81 343 SER A O 1
ATOM 2672 N N . ASP A 1 344 ? 20.849 6.716 -0.588 1.00 90.44 344 ASP A N 1
ATOM 2673 C CA . ASP A 1 344 ? 21.763 6.119 -1.569 1.00 90.44 344 ASP A CA 1
ATOM 2674 C C . ASP A 1 344 ? 20.997 5.363 -2.668 1.00 90.44 344 ASP A C 1
ATOM 2676 O O . ASP A 1 344 ? 21.356 5.413 -3.848 1.00 90.44 344 ASP A O 1
ATOM 2680 N N . ALA A 1 345 ? 19.895 4.698 -2.305 1.00 89.44 345 ALA A N 1
ATOM 2681 C CA . ALA A 1 345 ? 19.018 4.024 -3.256 1.00 89.44 345 ALA A CA 1
ATOM 2682 C C . ALA A 1 345 ? 18.305 5.013 -4.191 1.00 89.44 345 ALA A C 1
ATOM 2684 O O . ALA A 1 345 ? 18.209 4.754 -5.392 1.00 89.44 345 ALA A O 1
ATOM 2685 N N . GLU A 1 346 ? 17.817 6.145 -3.677 1.00 91.00 346 GLU A N 1
ATOM 2686 C CA . GLU A 1 346 ? 17.225 7.189 -4.521 1.00 91.00 346 GLU A CA 1
ATOM 2687 C C . GLU A 1 346 ? 18.277 7.832 -5.431 1.00 91.00 346 GLU A C 1
ATOM 2689 O O . GLU A 1 346 ? 18.037 7.960 -6.632 1.00 91.00 346 GLU A O 1
ATOM 2694 N N . GLN A 1 347 ? 19.474 8.134 -4.918 1.00 92.00 347 GLN A N 1
ATOM 2695 C CA . GLN A 1 347 ? 20.580 8.633 -5.740 1.00 92.00 347 GLN A CA 1
ATOM 2696 C C . GLN A 1 347 ? 20.927 7.659 -6.877 1.00 92.00 347 GLN A C 1
ATOM 2698 O O . GLN A 1 347 ? 21.008 8.065 -8.037 1.00 92.00 347 GLN A O 1
ATOM 2703 N N . SER A 1 348 ? 21.032 6.365 -6.572 1.00 87.19 348 SER A N 1
ATOM 2704 C CA . SER A 1 348 ? 21.311 5.327 -7.572 1.00 87.19 348 SER A CA 1
ATOM 2705 C C . SER A 1 348 ? 20.223 5.248 -8.653 1.00 87.19 348 SER A C 1
ATOM 2707 O O . SER A 1 348 ? 20.526 5.017 -9.824 1.00 87.19 348 SER A O 1
ATOM 2709 N N . LYS A 1 349 ? 18.945 5.477 -8.309 1.00 91.62 349 LYS A N 1
ATOM 2710 C CA . LYS A 1 349 ? 17.851 5.540 -9.298 1.00 91.62 349 LYS A CA 1
ATOM 2711 C C . LYS A 1 349 ? 18.002 6.728 -10.249 1.00 91.62 349 LYS A C 1
ATOM 2713 O O . LYS A 1 349 ? 17.778 6.560 -11.448 1.00 91.62 349 LYS A O 1
ATOM 2718 N N . PHE A 1 350 ? 18.383 7.901 -9.740 1.00 91.56 350 PHE A N 1
ATOM 2719 C CA . PHE A 1 350 ? 18.644 9.075 -10.580 1.00 91.56 350 PHE A CA 1
ATOM 2720 C C . PHE A 1 350 ? 19.833 8.846 -11.519 1.00 91.56 350 PHE A C 1
ATOM 2722 O O . PHE A 1 350 ? 19.744 9.157 -12.707 1.00 91.56 35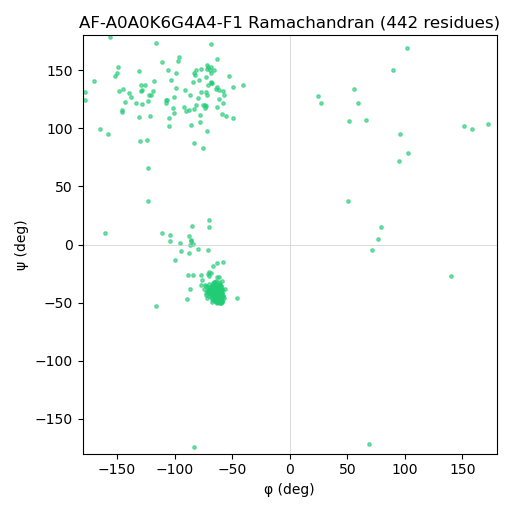0 PHE A O 1
ATOM 2729 N N . GLU A 1 351 ? 20.916 8.247 -11.020 1.00 91.44 351 GLU A N 1
ATOM 2730 C CA . GLU A 1 351 ? 22.084 7.900 -11.836 1.00 91.44 351 GLU A CA 1
ATOM 2731 C C . GLU A 1 351 ? 21.724 6.894 -12.941 1.00 91.44 351 GLU A C 1
ATOM 2733 O O . GLU A 1 351 ? 22.068 7.108 -14.103 1.00 91.44 351 GLU A O 1
ATOM 2738 N N . LEU A 1 352 ? 20.943 5.854 -12.627 1.00 90.44 352 LEU A N 1
ATOM 2739 C CA . LEU A 1 352 ? 20.454 4.894 -13.624 1.00 90.44 352 LEU A CA 1
ATOM 2740 C C . LEU A 1 352 ? 19.561 5.541 -14.691 1.00 90.44 352 LEU A C 1
ATOM 2742 O O . LEU A 1 352 ? 19.673 5.200 -15.869 1.00 90.44 352 LEU A O 1
ATOM 2746 N N . ALA A 1 353 ? 18.683 6.471 -14.305 1.00 88.75 353 ALA A N 1
ATOM 2747 C CA . ALA A 1 353 ? 17.842 7.200 -15.253 1.00 88.75 353 ALA A CA 1
ATOM 2748 C C . ALA A 1 353 ? 18.686 8.056 -16.215 1.00 88.75 353 ALA A C 1
ATOM 2750 O O . ALA A 1 353 ? 18.460 8.019 -17.424 1.00 88.75 353 ALA A O 1
ATOM 2751 N N . SER A 1 354 ? 19.702 8.746 -15.690 1.00 92.50 354 SER A N 1
ATOM 2752 C CA . SER A 1 354 ? 20.655 9.534 -16.482 1.00 92.50 354 SER A CA 1
ATOM 2753 C C . SER A 1 354 ? 21.448 8.664 -17.465 1.00 92.50 354 SER A C 1
ATOM 2755 O O . SER A 1 354 ? 21.522 8.964 -18.658 1.00 92.50 354 SER A O 1
ATOM 2757 N N . VAL A 1 355 ? 21.977 7.524 -17.006 1.00 89.38 355 VAL A N 1
ATOM 2758 C CA . VAL A 1 355 ? 22.702 6.573 -17.868 1.00 89.38 355 VAL A CA 1
ATOM 2759 C C . VAL A 1 355 ? 21.798 6.026 -18.974 1.00 89.38 355 VAL A C 1
ATOM 2761 O O . VAL A 1 355 ? 22.232 5.888 -20.118 1.00 89.38 355 VAL A O 1
ATOM 2764 N N . ARG A 1 356 ? 20.527 5.749 -18.668 1.00 90.69 356 ARG A N 1
ATOM 2765 C CA . ARG A 1 356 ? 19.555 5.289 -19.664 1.00 90.69 356 ARG A CA 1
ATOM 2766 C C . ARG A 1 356 ? 19.304 6.338 -20.748 1.00 90.69 356 ARG A C 1
ATOM 2768 O O . ARG A 1 356 ? 19.295 5.992 -21.925 1.00 90.69 356 ARG A O 1
ATOM 2775 N N . GLU A 1 357 ? 19.172 7.607 -20.377 1.00 92.44 357 GLU A N 1
ATOM 2776 C CA . GLU A 1 357 ? 19.019 8.702 -21.340 1.00 92.44 357 GLU A CA 1
ATOM 2777 C C . GLU A 1 357 ? 20.263 8.861 -22.234 1.00 92.44 357 GLU A C 1
ATOM 2779 O O . GLU A 1 357 ? 20.145 9.027 -23.453 1.00 92.44 357 GLU A O 1
ATOM 2784 N N . GLN A 1 358 ? 21.465 8.733 -21.659 1.00 88.12 358 GLN A N 1
ATOM 2785 C CA . GLN A 1 358 ? 22.715 8.738 -22.428 1.00 88.12 358 GLN A CA 1
ATOM 2786 C C . GLN A 1 358 ? 22.802 7.560 -23.407 1.00 88.12 358 GLN A C 1
ATOM 2788 O O . GLN A 1 358 ? 23.236 7.737 -24.552 1.00 88.12 358 GLN A O 1
ATOM 2793 N N . LEU A 1 359 ? 22.361 6.371 -22.989 1.00 91.38 359 LEU A N 1
ATOM 2794 C CA . LEU A 1 359 ? 22.305 5.186 -23.844 1.00 91.38 359 LEU A CA 1
ATOM 2795 C C . LEU A 1 359 ? 21.334 5.396 -25.012 1.00 91.38 359 LEU A C 1
ATOM 2797 O O . LEU A 1 359 ? 21.692 5.126 -26.158 1.00 91.38 359 LEU A O 1
ATOM 2801 N N . ASP A 1 360 ? 20.148 5.944 -24.747 1.00 91.25 360 ASP A N 1
ATOM 2802 C CA . ASP A 1 360 ? 19.145 6.240 -25.774 1.00 91.25 360 ASP A CA 1
ATOM 2803 C C . ASP A 1 360 ? 19.618 7.328 -26.753 1.00 91.25 360 ASP A C 1
ATOM 2805 O O . ASP A 1 360 ? 19.294 7.289 -27.943 1.00 91.25 360 ASP A O 1
ATOM 2809 N N . S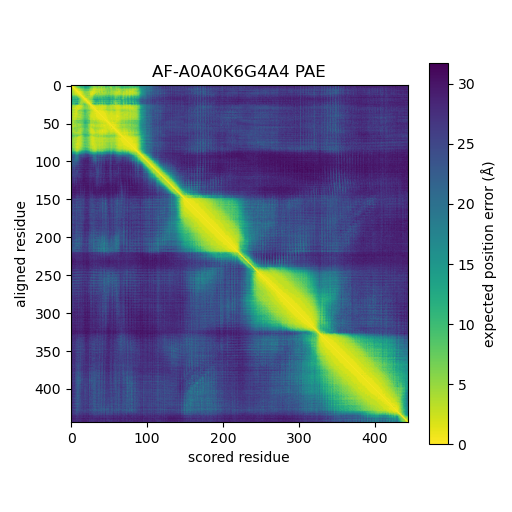ER A 1 361 ? 20.397 8.306 -26.284 1.00 89.25 361 SER A N 1
ATOM 2810 C CA . SER A 1 361 ? 21.047 9.307 -27.141 1.00 89.25 361 SER A CA 1
ATOM 2811 C C . SER A 1 361 ? 22.110 8.672 -28.048 1.00 89.25 361 SER A C 1
ATOM 2813 O O . SER A 1 361 ? 22.097 8.862 -29.266 1.00 89.25 361 SER A O 1
ATOM 2815 N N . THR A 1 362 ? 22.981 7.838 -27.471 1.00 87.56 362 THR A N 1
ATOM 2816 C CA . THR A 1 362 ? 24.050 7.133 -28.198 1.00 87.56 362 THR A CA 1
ATOM 2817 C C . THR A 1 362 ? 23.479 6.178 -29.244 1.00 87.56 362 THR A C 1
ATOM 2819 O O . THR A 1 362 ? 23.954 6.142 -30.378 1.00 87.56 362 THR A O 1
ATOM 2822 N N . ARG A 1 363 ? 22.412 5.451 -28.898 1.00 91.00 363 ARG A N 1
ATOM 2823 C CA . ARG A 1 363 ? 21.690 4.575 -29.823 1.00 91.00 363 ARG A CA 1
ATOM 2824 C C . ARG A 1 363 ? 21.139 5.349 -31.021 1.00 91.00 363 ARG A C 1
ATOM 2826 O O . ARG A 1 363 ? 21.379 4.951 -32.156 1.00 91.00 363 ARG A O 1
ATOM 2833 N N . ARG A 1 364 ? 20.456 6.476 -30.789 1.00 93.50 364 ARG A N 1
ATOM 2834 C CA . ARG A 1 364 ? 19.925 7.329 -31.870 1.00 93.50 364 ARG A CA 1
ATOM 2835 C C . ARG A 1 364 ? 21.029 7.876 -32.778 1.00 93.50 364 ARG A C 1
ATOM 2837 O O . ARG A 1 364 ? 20.835 7.965 -33.991 1.00 93.50 364 ARG A O 1
ATOM 2844 N N . LEU A 1 365 ? 22.185 8.226 -32.211 1.00 95.25 365 LEU A N 1
ATOM 2845 C CA . LEU A 1 365 ? 23.352 8.660 -32.979 1.00 95.25 365 LEU A CA 1
ATOM 2846 C C . LEU A 1 365 ? 23.900 7.531 -33.865 1.00 95.25 365 LEU A C 1
ATOM 2848 O O . LEU A 1 365 ? 24.174 7.768 -35.043 1.00 95.25 365 LEU A O 1
ATOM 2852 N N . LEU A 1 366 ? 24.017 6.315 -33.326 1.00 92.06 366 LEU A N 1
ATOM 2853 C CA . LEU A 1 366 ? 24.454 5.139 -34.080 1.00 92.06 366 LEU A CA 1
ATOM 2854 C C . LEU A 1 366 ? 23.496 4.833 -35.239 1.00 92.06 366 LEU A C 1
ATOM 2856 O O . LEU A 1 366 ? 23.940 4.760 -36.381 1.00 92.06 366 LEU A O 1
ATOM 2860 N N . GLU A 1 367 ? 22.187 4.780 -34.977 1.00 92.31 367 GLU A N 1
ATOM 2861 C CA . GLU A 1 367 ? 21.153 4.572 -36.005 1.00 92.31 367 GLU A CA 1
ATOM 2862 C C . GLU A 1 367 ? 21.190 5.669 -37.092 1.00 92.31 367 GLU A C 1
ATOM 2864 O O . GLU A 1 367 ? 20.873 5.429 -38.259 1.00 92.31 367 GLU A O 1
ATOM 2869 N N . SER A 1 368 ? 21.579 6.901 -36.740 1.00 95.12 368 SER A N 1
ATOM 2870 C CA . SER A 1 368 ? 21.797 7.975 -37.717 1.00 95.12 368 SER A CA 1
ATOM 2871 C C . SER A 1 368 ? 23.020 7.727 -38.595 1.00 95.12 368 SER A C 1
ATOM 2873 O O . SER A 1 368 ? 22.951 7.957 -39.802 1.00 95.12 368 SER A O 1
ATOM 2875 N N . LYS A 1 369 ? 24.124 7.253 -38.011 1.00 91.25 369 LYS A N 1
ATOM 2876 C CA . LYS A 1 369 ? 25.348 6.933 -38.752 1.00 91.25 369 LYS A CA 1
ATOM 2877 C C . LYS A 1 369 ? 25.169 5.718 -39.655 1.00 91.25 369 LYS A C 1
ATOM 2879 O O . LYS A 1 369 ? 25.626 5.744 -40.790 1.00 91.25 369 LYS A O 1
ATOM 2884 N N . GLU A 1 370 ? 24.444 4.698 -39.211 1.00 91.94 370 GLU A N 1
ATOM 2885 C CA . GLU A 1 370 ? 24.090 3.543 -40.044 1.00 91.94 370 GLU A CA 1
ATOM 2886 C C . GLU A 1 370 ? 23.267 3.957 -41.272 1.00 91.94 370 GLU A C 1
ATOM 2888 O O . GLU A 1 370 ? 23.553 3.517 -42.386 1.00 91.94 370 GLU A O 1
ATOM 2893 N N . ARG A 1 371 ? 22.294 4.864 -41.101 1.00 95.25 371 ARG A N 1
ATOM 2894 C CA . ARG A 1 371 ? 21.532 5.435 -42.226 1.00 95.25 371 ARG A CA 1
ATOM 2895 C C . ARG A 1 371 ? 22.413 6.235 -43.186 1.00 95.25 371 ARG A C 1
ATOM 2897 O O . ARG A 1 371 ? 22.236 6.116 -44.396 1.00 95.25 371 ARG A O 1
ATOM 2904 N N . GLU A 1 372 ? 23.356 7.020 -42.665 1.00 96.62 372 GLU A N 1
ATOM 2905 C CA . GLU A 1 372 ? 24.335 7.766 -43.467 1.00 96.62 372 GLU A CA 1
ATOM 2906 C C . GLU A 1 372 ? 25.200 6.812 -44.307 1.00 96.62 372 GLU A C 1
ATOM 2908 O O . GLU A 1 372 ? 25.255 6.955 -45.527 1.00 96.62 372 GLU A O 1
ATOM 2913 N N . TYR A 1 373 ? 25.778 5.771 -43.696 1.00 94.06 373 TYR A N 1
ATOM 2914 C CA . TYR A 1 373 ? 26.564 4.760 -44.412 1.00 94.06 373 TYR A CA 1
ATOM 2915 C C . TYR A 1 373 ? 25.748 4.006 -45.464 1.00 94.06 373 TYR A C 1
ATOM 2917 O O . TYR A 1 373 ? 26.227 3.800 -46.578 1.00 94.06 373 TYR A O 1
ATOM 2925 N N . ALA A 1 374 ? 24.505 3.628 -45.151 1.00 92.56 374 ALA A N 1
ATOM 2926 C CA . ALA A 1 374 ? 23.619 2.981 -46.114 1.00 92.56 374 ALA A CA 1
ATOM 2927 C C . ALA A 1 374 ? 23.301 3.891 -47.316 1.00 92.56 374 ALA A C 1
ATOM 2929 O O . ALA A 1 374 ? 23.158 3.400 -48.436 1.00 92.56 374 ALA A O 1
ATOM 2930 N N . SER A 1 375 ? 23.209 5.209 -47.102 1.00 95.69 375 SER A N 1
ATOM 2931 C CA . SER A 1 375 ? 23.039 6.189 -48.181 1.00 95.69 375 SER A CA 1
ATOM 2932 C C . SER A 1 375 ? 24.285 6.273 -49.061 1.00 95.69 375 SER A C 1
ATOM 2934 O O . SER A 1 375 ? 24.183 6.128 -50.277 1.00 95.69 375 SER A O 1
ATOM 2936 N N . VAL A 1 376 ? 25.465 6.423 -48.450 1.00 95.00 376 VAL A N 1
ATOM 2937 C CA . VAL A 1 376 ? 26.751 6.488 -49.165 1.00 95.00 376 VAL A CA 1
ATOM 2938 C C . VAL A 1 376 ? 26.999 5.218 -49.982 1.00 95.00 376 VAL A C 1
ATOM 2940 O O . VAL A 1 376 ? 27.447 5.293 -51.124 1.00 95.00 376 VAL A O 1
ATOM 2943 N N . LEU A 1 377 ? 26.660 4.044 -49.441 1.00 93.44 377 LEU A N 1
ATOM 2944 C CA . LEU A 1 377 ? 26.801 2.777 -50.158 1.00 93.44 377 LEU A CA 1
ATOM 2945 C C . LEU A 1 377 ? 25.914 2.727 -51.414 1.00 93.44 377 LEU A C 1
ATOM 2947 O O . LEU A 1 377 ? 26.387 2.340 -52.480 1.00 93.44 377 LEU A O 1
ATOM 2951 N N . LYS A 1 378 ? 24.658 3.186 -51.320 1.00 95.56 378 LYS A N 1
ATOM 2952 C CA . LYS A 1 378 ? 23.757 3.285 -52.483 1.00 95.56 378 LYS A CA 1
ATOM 2953 C C . LYS A 1 378 ? 24.287 4.246 -53.546 1.00 95.56 378 LYS A C 1
ATOM 2955 O O . LYS A 1 378 ? 24.185 3.954 -54.737 1.00 95.56 378 LYS A O 1
ATOM 2960 N N . GLU A 1 379 ? 24.846 5.383 -53.136 1.00 94.56 379 GLU A N 1
ATOM 2961 C CA . GLU A 1 379 ? 25.471 6.336 -54.059 1.00 94.56 379 GLU A CA 1
ATOM 2962 C C . GLU A 1 379 ? 26.692 5.731 -54.757 1.00 94.56 379 GLU A C 1
ATOM 2964 O O . GLU A 1 379 ? 26.828 5.863 -55.976 1.00 94.56 379 GLU A O 1
ATOM 2969 N N . HIS A 1 380 ? 27.540 5.016 -54.013 1.00 95.81 380 HIS A N 1
ATOM 2970 C CA . HIS A 1 380 ? 28.691 4.298 -54.554 1.00 95.81 380 HIS A CA 1
ATOM 2971 C C . HIS A 1 380 ? 28.272 3.229 -55.571 1.00 95.81 380 HIS A C 1
ATOM 2973 O O . HIS A 1 380 ? 28.820 3.185 -56.673 1.00 95.81 380 HIS A O 1
ATOM 2979 N N . ASP A 1 381 ? 27.273 2.405 -55.251 1.00 93.25 381 ASP A N 1
ATOM 2980 C CA . ASP A 1 381 ? 26.756 1.387 -56.172 1.00 93.25 381 ASP A CA 1
ATOM 2981 C C . ASP A 1 381 ? 26.165 2.024 -57.439 1.00 93.25 381 ASP A C 1
ATOM 2983 O O . ASP A 1 381 ? 26.407 1.552 -58.555 1.00 93.25 381 ASP A O 1
ATOM 2987 N N . GLY A 1 382 ? 25.470 3.157 -57.295 1.00 93.38 382 GLY A N 1
ATOM 2988 C CA . GLY A 1 382 ? 24.993 3.956 -58.422 1.00 93.38 382 GLY A CA 1
ATOM 2989 C C . GLY A 1 382 ? 26.129 4.512 -59.289 1.00 93.38 382 GLY A C 1
ATOM 2990 O O . GLY A 1 382 ? 26.060 4.453 -60.519 1.00 93.38 382 GLY A O 1
ATOM 2991 N N . ALA A 1 383 ? 27.196 5.028 -58.674 1.00 92.62 383 ALA A N 1
ATOM 2992 C CA . ALA A 1 383 ? 28.379 5.517 -59.381 1.00 92.62 383 ALA A CA 1
ATOM 2993 C C . ALA A 1 383 ? 29.118 4.384 -60.112 1.00 92.62 383 ALA A C 1
ATOM 2995 O O . ALA A 1 383 ? 29.485 4.542 -61.278 1.00 92.62 383 ALA A O 1
ATOM 2996 N N . LYS A 1 384 ? 29.258 3.217 -59.473 1.00 95.12 384 LYS A N 1
ATOM 2997 C CA . LYS A 1 384 ? 29.834 2.007 -60.070 1.00 95.12 384 LYS A CA 1
ATOM 2998 C C . LYS A 1 384 ? 29.041 1.551 -61.298 1.00 95.12 384 LYS A C 1
ATOM 3000 O O . LYS A 1 384 ? 29.640 1.268 -62.332 1.00 95.12 384 LYS A O 1
ATOM 3005 N N . GLY A 1 385 ? 27.708 1.548 -61.230 1.00 93.31 385 GLY A N 1
ATOM 3006 C CA . GLY A 1 385 ? 26.853 1.214 -62.377 1.00 93.31 385 GLY A CA 1
ATOM 3007 C C . GLY A 1 385 ? 27.010 2.184 -63.557 1.00 93.31 385 GLY A C 1
ATOM 3008 O O . GLY A 1 385 ? 27.092 1.762 -64.714 1.00 93.31 385 GLY A O 1
ATOM 3009 N N . LYS A 1 386 ? 27.121 3.492 -63.279 1.00 95.19 386 LYS A N 1
ATOM 3010 C CA . LYS A 1 386 ? 27.412 4.506 -64.311 1.00 95.19 386 LYS A CA 1
ATOM 3011 C C . LYS A 1 386 ? 28.786 4.291 -64.949 1.00 95.19 386 LYS A C 1
ATOM 3013 O O . LYS A 1 386 ? 28.906 4.391 -66.168 1.00 95.19 386 LYS A O 1
ATOM 3018 N N . LEU A 1 387 ? 29.804 3.973 -64.146 1.00 94.69 387 LEU A N 1
ATOM 3019 C CA . LEU A 1 387 ? 31.153 3.687 -64.636 1.00 94.69 387 LEU A CA 1
ATOM 3020 C C . LEU A 1 387 ? 31.169 2.467 -65.564 1.00 94.69 387 LEU A C 1
ATOM 3022 O O . LEU A 1 387 ? 31.741 2.548 -66.649 1.00 94.69 387 LEU A O 1
ATOM 3026 N N . GLU A 1 388 ? 30.493 1.381 -65.184 1.00 95.50 388 GLU A N 1
ATOM 3027 C CA . GLU A 1 388 ? 30.385 0.176 -66.017 1.00 95.50 388 GLU A CA 1
ATOM 3028 C C . GLU A 1 388 ? 29.697 0.480 -67.357 1.00 95.50 388 GLU A C 1
ATOM 3030 O O . GLU A 1 388 ? 30.141 0.040 -68.415 1.00 95.50 388 GLU A O 1
ATOM 3035 N N . THR A 1 389 ? 28.666 1.330 -67.341 1.00 95.06 389 THR A N 1
ATOM 3036 C CA . THR A 1 389 ? 27.996 1.795 -68.567 1.00 95.06 389 THR A CA 1
ATOM 3037 C C . THR A 1 389 ? 28.952 2.580 -69.476 1.00 95.06 389 THR A C 1
ATOM 3039 O O . THR A 1 389 ? 28.982 2.354 -70.687 1.00 95.06 389 THR A O 1
ATOM 3042 N N . CYS A 1 390 ? 29.756 3.488 -68.911 1.00 93.69 390 CYS A N 1
ATOM 3043 C CA . CYS A 1 390 ? 30.764 4.240 -69.664 1.00 93.69 390 CYS A CA 1
ATOM 3044 C C . CYS A 1 390 ? 31.854 3.331 -70.244 1.00 93.69 390 CYS A C 1
ATOM 3046 O O . CYS A 1 390 ? 32.242 3.522 -71.395 1.00 93.69 390 CYS A O 1
ATOM 3048 N N . LYS A 1 391 ? 32.319 2.341 -69.473 1.00 95.62 391 LYS A N 1
ATOM 3049 C CA . LYS A 1 391 ? 33.302 1.348 -69.916 1.00 95.62 391 LYS A CA 1
ATOM 3050 C C . LYS A 1 391 ? 32.780 0.550 -71.114 1.00 95.62 391 LYS A C 1
ATOM 3052 O O . LYS A 1 391 ? 33.440 0.523 -72.147 1.00 95.62 391 LYS A O 1
ATOM 3057 N N . ASN A 1 392 ? 31.564 0.012 -71.023 1.00 95.88 392 ASN A N 1
ATOM 3058 C CA . ASN A 1 392 ? 30.936 -0.728 -72.122 1.00 95.88 392 ASN A CA 1
ATOM 3059 C C . ASN A 1 392 ? 30.759 0.140 -73.379 1.00 95.88 392 ASN A C 1
ATOM 3061 O O . ASN A 1 392 ? 30.967 -0.326 -74.498 1.00 95.88 392 ASN A O 1
ATOM 3065 N N . ARG A 1 393 ? 30.400 1.424 -73.219 1.00 95.88 393 ARG A N 1
ATOM 3066 C CA . ARG A 1 393 ? 30.310 2.362 -74.350 1.00 95.88 393 ARG A CA 1
ATOM 3067 C C . ARG A 1 393 ? 31.670 2.580 -75.016 1.00 95.88 393 ARG A C 1
ATOM 3069 O O . ARG A 1 393 ? 31.743 2.541 -76.239 1.00 95.88 393 ARG A O 1
ATOM 3076 N N . LEU A 1 394 ? 32.728 2.759 -74.225 1.00 95.56 394 LEU A N 1
ATOM 3077 C CA . LEU A 1 394 ? 34.089 2.925 -74.731 1.00 95.56 394 LEU A CA 1
ATOM 3078 C C . LEU A 1 394 ? 34.580 1.676 -75.479 1.00 95.56 394 LEU A C 1
ATOM 3080 O O . LEU A 1 394 ? 35.140 1.800 -76.564 1.00 95.56 394 LEU A O 1
ATOM 3084 N N . GLU A 1 395 ? 34.347 0.479 -74.937 1.00 96.00 395 GLU A N 1
ATOM 3085 C CA . GLU A 1 395 ? 34.693 -0.786 -75.603 1.00 96.00 395 GLU A CA 1
ATOM 3086 C C . GLU A 1 395 ? 33.959 -0.933 -76.948 1.00 96.00 395 GLU A C 1
ATOM 3088 O O . GLU A 1 395 ? 34.570 -1.281 -77.961 1.00 96.00 395 GLU A O 1
ATOM 3093 N N . ASN A 1 396 ? 32.670 -0.577 -76.999 1.00 95.75 396 ASN A N 1
ATOM 3094 C CA . ASN A 1 396 ? 31.894 -0.565 -78.242 1.00 95.75 396 ASN A CA 1
ATOM 3095 C C . ASN A 1 396 ? 32.454 0.425 -79.279 1.00 95.75 396 ASN A C 1
ATOM 3097 O O . ASN A 1 396 ? 32.570 0.081 -80.458 1.00 95.75 396 ASN A O 1
ATOM 3101 N N . GLU A 1 397 ? 32.816 1.641 -78.857 1.00 95.12 397 GLU A N 1
ATOM 3102 C CA . GLU A 1 397 ? 33.440 2.649 -79.725 1.00 95.12 397 GLU A CA 1
ATOM 3103 C C . GLU A 1 397 ? 34.797 2.167 -80.261 1.00 95.12 397 GLU A C 1
ATOM 3105 O O . GLU A 1 397 ? 35.066 2.298 -81.455 1.00 95.12 397 GLU A O 1
ATOM 3110 N N . GLN A 1 398 ? 35.627 1.535 -79.423 1.00 95.38 398 GLN A N 1
ATOM 3111 C CA . GLN A 1 398 ? 36.907 0.954 -79.843 1.00 95.38 398 GLN A CA 1
ATOM 3112 C C . GLN A 1 398 ? 36.727 -0.138 -80.906 1.00 95.38 398 GLN A C 1
ATOM 3114 O O . GLN A 1 398 ? 37.429 -0.129 -81.920 1.00 95.38 398 GLN A O 1
ATOM 3119 N N . ILE A 1 399 ? 35.760 -1.045 -80.723 1.00 97.56 399 ILE A N 1
ATOM 3120 C CA . ILE A 1 399 ? 35.432 -2.084 -81.713 1.00 97.56 399 ILE A CA 1
ATOM 3121 C C . ILE A 1 399 ? 34.980 -1.452 -83.036 1.00 97.56 399 ILE A C 1
ATOM 3123 O O . ILE A 1 399 ? 35.381 -1.913 -84.108 1.00 97.56 399 ILE A O 1
ATOM 3127 N N . LEU A 1 400 ? 34.157 -0.400 -82.987 1.00 97.75 400 LEU A N 1
ATOM 3128 C CA . LEU A 1 400 ? 33.695 0.301 -84.186 1.00 97.75 400 LEU A CA 1
ATOM 3129 C C . LEU A 1 400 ? 34.856 0.970 -84.935 1.00 97.75 400 LEU A C 1
ATOM 3131 O O . LEU A 1 400 ? 34.955 0.826 -86.153 1.00 97.75 400 LEU A O 1
ATOM 3135 N N . VAL A 1 401 ? 35.751 1.655 -84.219 1.00 96.81 401 VAL A N 1
ATOM 3136 C CA . VAL A 1 401 ? 36.939 2.298 -84.802 1.00 96.81 401 VAL A CA 1
ATOM 3137 C C . VAL A 1 401 ? 37.865 1.270 -85.451 1.00 96.81 401 VAL A C 1
ATOM 3139 O O . VAL A 1 401 ? 38.338 1.508 -86.561 1.00 96.81 401 VAL A O 1
ATOM 3142 N N . LEU A 1 402 ? 38.088 0.114 -84.817 1.00 96.75 402 LEU A N 1
ATOM 3143 C CA . LEU A 1 402 ? 38.870 -0.977 -85.410 1.00 96.75 402 LEU A CA 1
ATOM 3144 C C . LEU A 1 402 ? 38.234 -1.488 -86.711 1.00 96.75 402 LEU A C 1
ATOM 3146 O O . LEU A 1 402 ? 38.917 -1.561 -87.729 1.00 96.75 402 LEU A O 1
ATOM 3150 N N . LYS A 1 403 ? 36.917 -1.734 -86.724 1.00 97.25 403 LYS A N 1
ATOM 3151 C CA . LYS A 1 403 ? 36.193 -2.145 -87.942 1.00 97.25 403 LYS A CA 1
ATOM 3152 C C . LYS A 1 403 ? 36.283 -1.105 -89.060 1.00 97.25 403 LYS A C 1
ATOM 3154 O O . LYS A 1 403 ? 36.482 -1.468 -90.217 1.00 97.25 403 LYS A O 1
ATOM 3159 N N . LEU A 1 404 ? 36.130 0.178 -88.728 1.00 96.94 404 LEU A N 1
ATOM 3160 C CA . LEU A 1 404 ? 36.262 1.272 -89.694 1.00 96.94 404 LEU A CA 1
ATOM 3161 C C . LEU A 1 404 ? 37.684 1.354 -90.247 1.00 96.94 404 LEU A C 1
ATOM 3163 O O . LEU A 1 404 ? 37.855 1.512 -91.451 1.00 96.94 404 LEU A O 1
ATOM 3167 N N . ARG A 1 405 ? 38.701 1.199 -89.393 1.00 97.56 405 ARG A N 1
ATOM 3168 C CA . ARG A 1 405 ? 40.104 1.143 -89.812 1.00 97.56 405 ARG A CA 1
ATOM 3169 C C . ARG A 1 405 ? 40.337 -0.005 -90.794 1.00 97.56 405 ARG A C 1
ATOM 3171 O O . ARG A 1 405 ? 40.901 0.237 -91.855 1.00 97.56 405 ARG A O 1
ATOM 3178 N N . ASP A 1 406 ? 39.885 -1.215 -90.476 1.00 97.25 406 ASP A N 1
ATOM 3179 C CA . ASP A 1 406 ? 40.066 -2.387 -91.341 1.00 97.25 406 ASP A CA 1
ATOM 3180 C C . ASP A 1 406 ? 39.340 -2.220 -92.686 1.00 97.25 406 ASP A C 1
ATOM 3182 O O . ASP A 1 406 ? 39.890 -2.544 -93.741 1.00 97.25 406 ASP A O 1
ATOM 3186 N N . MET A 1 407 ? 38.134 -1.640 -92.667 1.00 97.25 407 MET A N 1
ATOM 3187 C CA . MET A 1 407 ? 37.366 -1.315 -93.871 1.00 97.25 407 MET A CA 1
ATOM 3188 C C . MET A 1 407 ? 38.079 -0.273 -94.741 1.00 97.25 407 MET A C 1
ATOM 3190 O O . MET A 1 407 ? 38.224 -0.487 -95.942 1.00 97.25 407 MET A O 1
ATOM 3194 N N . LEU A 1 408 ? 38.560 0.823 -94.146 1.00 96.44 408 LEU A N 1
ATOM 3195 C CA . LEU A 1 408 ? 39.292 1.875 -94.855 1.00 96.44 408 LEU A CA 1
ATOM 3196 C C . LEU A 1 408 ? 40.611 1.360 -95.432 1.00 96.44 408 LEU A C 1
ATOM 3198 O O . LEU A 1 408 ? 40.948 1.703 -96.561 1.00 96.44 408 LEU A O 1
ATOM 3202 N N . ILE A 1 409 ? 41.338 0.517 -94.692 1.00 96.25 409 ILE A N 1
ATOM 3203 C CA . ILE A 1 409 ? 42.554 -0.134 -95.188 1.00 96.25 409 ILE A CA 1
ATOM 3204 C C . ILE A 1 409 ? 42.212 -1.013 -96.397 1.00 96.25 409 ILE A C 1
ATOM 3206 O O . ILE A 1 409 ? 42.851 -0.881 -97.440 1.00 96.25 409 ILE A O 1
ATOM 3210 N N . SER A 1 410 ? 41.190 -1.870 -96.294 1.00 96.81 410 SER A N 1
ATOM 3211 C CA . SER A 1 410 ? 40.758 -2.731 -97.403 1.00 96.81 410 SER A CA 1
ATOM 3212 C C . SER A 1 410 ? 40.362 -1.921 -98.641 1.00 96.81 410 SER A C 1
ATOM 3214 O O . SER A 1 410 ? 40.797 -2.239 -99.748 1.00 96.81 410 SER A O 1
ATOM 3216 N N . GLU A 1 411 ? 39.591 -0.849 -98.462 1.00 96.31 411 GLU A N 1
ATOM 3217 C CA . GLU A 1 411 ? 39.134 0.002 -99.561 1.00 96.31 411 GLU A CA 1
ATOM 3218 C C . GLU A 1 411 ? 40.278 0.806 -100.193 1.00 96.31 411 GLU A C 1
ATOM 3220 O O . GLU A 1 411 ? 40.357 0.913 -101.417 1.00 96.31 411 GLU A O 1
ATOM 3225 N N . ALA A 1 412 ? 41.227 1.293 -99.388 1.00 96.12 412 ALA A N 1
ATOM 3226 C CA . ALA A 1 412 ? 42.431 1.952 -99.884 1.00 96.12 412 ALA A CA 1
ATOM 3227 C C . ALA A 1 412 ? 43.282 1.007 -100.747 1.00 96.12 412 ALA A C 1
ATOM 3229 O O . ALA A 1 412 ? 43.714 1.403 -101.829 1.00 96.12 412 ALA A O 1
ATOM 3230 N N . TYR A 1 413 ? 43.478 -0.251 -100.327 1.00 96.56 413 TYR A N 1
ATOM 3231 C CA . TYR A 1 413 ? 44.191 -1.251 -101.133 1.00 96.56 413 TYR A CA 1
ATOM 3232 C C . TYR A 1 413 ? 43.450 -1.598 -102.432 1.00 96.56 413 TYR A C 1
ATOM 3234 O O . TYR A 1 413 ? 44.092 -1.707 -103.478 1.00 96.56 413 TYR A O 1
ATOM 3242 N N . LYS A 1 414 ? 42.115 -1.725 -102.405 1.00 95.31 414 LYS A N 1
ATOM 3243 C CA . LYS A 1 414 ? 41.306 -1.941 -103.620 1.00 95.31 414 LYS A CA 1
ATOM 3244 C C . LYS A 1 414 ? 41.415 -0.770 -104.597 1.00 95.31 414 LYS A C 1
ATOM 3246 O O . LYS A 1 414 ? 41.674 -0.991 -105.776 1.00 95.31 414 LYS A O 1
ATOM 3251 N N . SER A 1 415 ? 41.260 0.462 -104.109 1.00 95.75 415 SER A N 1
ATOM 3252 C CA . SER A 1 415 ? 41.374 1.690 -104.909 1.00 95.75 415 SER A CA 1
ATOM 3253 C C . SER A 1 415 ? 42.776 1.859 -105.508 1.00 95.75 415 SER A C 1
ATOM 3255 O O . SER A 1 415 ? 42.928 2.167 -106.695 1.00 95.75 415 SER A O 1
ATOM 3257 N N . LEU A 1 416 ? 43.818 1.570 -104.718 1.00 95.56 416 LEU A N 1
ATOM 3258 C CA . LEU A 1 416 ? 45.200 1.558 -105.188 1.00 95.56 416 LEU A CA 1
ATOM 3259 C C . LEU A 1 416 ? 45.410 0.499 -106.280 1.00 95.56 416 LEU A C 1
ATOM 3261 O O . LEU A 1 416 ? 46.050 0.793 -107.288 1.00 95.56 416 LEU A O 1
ATOM 3265 N N . GLY A 1 417 ? 44.847 -0.702 -106.117 1.00 94.31 417 GLY A N 1
ATOM 3266 C CA . GLY A 1 417 ? 44.870 -1.762 -107.129 1.00 94.31 417 GLY A CA 1
ATOM 3267 C C . GLY A 1 417 ? 44.183 -1.352 -108.436 1.00 94.31 417 GLY A C 1
ATOM 3268 O O . GLY A 1 417 ? 44.794 -1.449 -109.498 1.00 94.31 417 GLY A O 1
ATOM 3269 N N . ALA A 1 418 ? 42.967 -0.802 -108.362 1.00 93.81 418 ALA A N 1
ATOM 3270 C CA . ALA A 1 418 ? 42.232 -0.286 -109.523 1.00 93.81 418 ALA A CA 1
ATOM 3271 C C . ALA A 1 418 ? 42.985 0.847 -110.249 1.00 93.81 418 ALA A C 1
ATOM 3273 O O . ALA A 1 418 ? 42.973 0.931 -111.482 1.00 93.81 418 ALA A O 1
ATOM 3274 N N . SER A 1 419 ? 43.689 1.701 -109.498 1.00 92.94 419 SER A N 1
ATOM 3275 C CA . SER A 1 419 ? 44.542 2.756 -110.063 1.00 92.94 419 SER A CA 1
ATOM 3276 C C . SER A 1 419 ? 45.755 2.180 -110.806 1.00 92.94 419 SER A C 1
ATOM 3278 O O . SER A 1 419 ? 46.065 2.633 -111.908 1.00 92.94 419 SER A O 1
ATOM 3280 N N . HIS A 1 420 ? 46.415 1.152 -110.253 1.00 92.12 420 HIS A N 1
ATOM 3281 C CA . HIS A 1 420 ? 47.512 0.443 -110.929 1.00 92.12 420 HIS A CA 1
ATOM 3282 C C . HIS A 1 420 ? 47.039 -0.276 -112.196 1.00 92.12 420 HIS A C 1
ATOM 3284 O O . HIS A 1 420 ? 47.728 -0.238 -113.215 1.00 92.12 420 HIS A O 1
ATOM 3290 N N . GLU A 1 421 ? 45.859 -0.898 -112.160 1.00 91.62 421 GLU A N 1
ATOM 3291 C CA . GLU A 1 421 ? 45.255 -1.536 -113.331 1.00 91.62 421 GLU A CA 1
ATOM 3292 C C . GLU A 1 421 ? 44.971 -0.513 -114.438 1.00 91.62 421 GLU A C 1
ATOM 3294 O O . GLU A 1 421 ? 45.385 -0.711 -115.584 1.00 91.62 421 GLU A O 1
ATOM 3299 N N . SER A 1 422 ? 44.359 0.623 -114.083 1.00 91.94 422 SER A N 1
ATOM 3300 C CA . SER A 1 422 ? 44.088 1.733 -115.008 1.00 91.94 422 SER A CA 1
ATOM 3301 C C . SER A 1 422 ? 45.376 2.285 -115.629 1.00 91.94 422 SER A C 1
ATOM 3303 O O . SER A 1 422 ? 45.459 2.449 -116.848 1.00 91.94 422 SER A O 1
ATOM 3305 N N . LEU A 1 423 ? 46.419 2.507 -114.819 1.00 91.88 423 LEU A N 1
ATOM 3306 C CA . LEU A 1 423 ? 47.735 2.928 -115.304 1.00 91.88 423 LEU A CA 1
ATOM 3307 C C . LEU A 1 423 ? 48.350 1.881 -116.246 1.00 91.88 423 LEU A C 1
ATOM 3309 O O . LEU A 1 423 ? 48.881 2.236 -117.295 1.00 91.88 423 LEU A O 1
ATOM 3313 N N . GLY A 1 424 ? 48.229 0.593 -115.922 1.00 88.75 424 GLY A N 1
ATOM 3314 C CA . GLY A 1 424 ? 48.698 -0.505 -116.766 1.00 88.75 424 GLY A CA 1
ATOM 3315 C C . GLY A 1 424 ? 47.968 -0.606 -118.111 1.00 88.75 424 GLY A C 1
ATOM 3316 O O . GLY A 1 424 ? 48.568 -1.017 -119.106 1.00 88.75 424 GLY A O 1
ATOM 3317 N N . VAL A 1 425 ? 46.687 -0.226 -118.184 1.00 89.69 425 VAL A N 1
ATOM 3318 C CA . VAL A 1 425 ? 45.951 -0.088 -119.455 1.00 89.69 425 VAL A CA 1
ATOM 3319 C C . VAL A 1 425 ? 46.499 1.084 -120.274 1.00 89.69 425 VAL A C 1
ATOM 3321 O O . VAL A 1 425 ? 46.780 0.912 -121.460 1.00 89.69 425 VAL A O 1
ATOM 3324 N N . ILE A 1 426 ? 46.729 2.243 -119.644 1.00 89.88 426 ILE A N 1
ATOM 3325 C CA . ILE A 1 426 ? 47.293 3.432 -120.307 1.00 89.88 426 ILE A CA 1
ATOM 3326 C C . ILE A 1 426 ? 48.708 3.147 -120.837 1.00 89.88 426 ILE A C 1
ATOM 3328 O O . ILE A 1 426 ? 48.996 3.423 -121.999 1.00 89.88 426 ILE A O 1
ATOM 3332 N N . MET A 1 427 ? 49.587 2.545 -120.028 1.00 88.69 427 MET A N 1
ATOM 3333 C CA . MET A 1 427 ? 50.953 2.192 -120.442 1.00 88.69 427 MET A CA 1
ATOM 3334 C C . MET A 1 427 ? 50.970 1.208 -121.617 1.00 88.69 427 MET A C 1
ATOM 3336 O O . MET A 1 427 ? 51.741 1.402 -122.558 1.00 88.69 427 MET A O 1
ATOM 3340 N N . ARG A 1 428 ? 50.074 0.209 -121.614 1.00 87.38 428 ARG A N 1
ATOM 3341 C CA . ARG A 1 428 ? 49.904 -0.712 -122.750 1.00 87.38 428 ARG A CA 1
ATOM 3342 C C . ARG A 1 428 ? 49.443 0.010 -124.016 1.00 87.38 428 ARG A C 1
ATOM 3344 O O . ARG A 1 428 ? 49.984 -0.264 -125.082 1.00 87.38 428 ARG A O 1
ATOM 3351 N N . ALA A 1 429 ? 48.505 0.953 -123.911 1.00 88.62 429 ALA A N 1
ATOM 3352 C CA . ALA A 1 429 ? 48.059 1.761 -125.049 1.00 88.62 429 ALA A CA 1
ATOM 3353 C C . ALA A 1 429 ? 49.184 2.638 -125.639 1.00 88.62 429 ALA A C 1
ATOM 3355 O O . ALA A 1 429 ? 49.183 2.911 -126.835 1.00 88.62 429 ALA A O 1
ATOM 3356 N N . MET A 1 430 ? 50.170 3.029 -124.822 1.00 90.19 430 MET A N 1
ATOM 3357 C CA . MET A 1 430 ? 51.368 3.765 -125.254 1.00 90.19 430 MET A CA 1
ATOM 3358 C C . MET A 1 430 ? 52.499 2.866 -125.794 1.00 90.19 430 MET A C 1
ATOM 3360 O O . MET A 1 430 ? 53.557 3.376 -126.153 1.00 90.19 430 MET A O 1
ATOM 3364 N N . GLY A 1 431 ? 52.313 1.542 -125.846 1.00 84.50 431 GLY A N 1
ATOM 3365 C CA . GLY A 1 431 ? 53.325 0.599 -126.340 1.00 84.50 431 GLY A CA 1
ATOM 3366 C C . GLY A 1 431 ? 54.442 0.262 -125.344 1.00 84.50 431 GLY A C 1
ATOM 3367 O O . GLY A 1 431 ? 55.462 -0.291 -125.748 1.00 84.50 431 GLY A O 1
ATOM 3368 N N . ILE A 1 432 ? 54.271 0.571 -124.052 1.00 80.31 432 ILE A N 1
ATOM 3369 C CA . ILE A 1 432 ? 55.239 0.224 -123.001 1.00 80.31 432 ILE A CA 1
ATOM 3370 C C . ILE A 1 432 ? 54.850 -1.144 -122.405 1.00 80.31 432 ILE A C 1
ATOM 3372 O O . ILE A 1 432 ? 53.752 -1.269 -121.852 1.00 80.31 432 ILE A O 1
ATOM 3376 N N . PRO A 1 433 ? 55.702 -2.184 -122.506 1.00 71.81 433 PRO A N 1
ATOM 3377 C CA . PRO A 1 433 ? 55.381 -3.513 -121.993 1.00 71.81 433 PRO A CA 1
ATOM 3378 C C . PRO A 1 433 ? 55.322 -3.538 -120.449 1.00 71.81 433 PRO A C 1
ATOM 3380 O O . PRO A 1 433 ? 56.069 -2.805 -119.795 1.00 71.81 433 PRO A O 1
ATOM 3383 N N . PRO A 1 434 ? 54.460 -4.375 -119.835 1.00 70.44 434 PRO A N 1
ATOM 3384 C CA . PRO A 1 434 ? 54.380 -4.505 -118.379 1.00 70.44 434 PRO A CA 1
ATOM 3385 C C . PRO A 1 434 ? 55.690 -5.051 -117.791 1.00 70.44 434 PRO A C 1
ATOM 3387 O O . PRO A 1 434 ? 56.225 -6.039 -118.282 1.00 70.44 434 PRO A O 1
ATOM 3390 N N . ALA A 1 435 ? 56.178 -4.467 -116.695 1.00 66.00 435 ALA A N 1
ATOM 3391 C CA . ALA A 1 435 ? 57.463 -4.811 -116.066 1.00 66.00 435 ALA A CA 1
ATOM 3392 C C . ALA A 1 435 ? 57.520 -6.192 -115.359 1.00 66.00 435 ALA A C 1
ATOM 3394 O O . ALA A 1 435 ? 58.426 -6.440 -114.569 1.00 66.00 435 ALA A O 1
ATOM 3395 N N . ALA A 1 436 ? 56.566 -7.096 -115.598 1.00 58.31 436 ALA A N 1
ATOM 3396 C CA . ALA A 1 436 ? 56.367 -8.300 -114.784 1.00 58.31 436 ALA A CA 1
ATOM 3397 C C . ALA A 1 436 ? 57.224 -9.525 -115.175 1.00 58.31 436 ALA A C 1
ATOM 3399 O O . ALA A 1 436 ? 57.079 -10.572 -114.553 1.00 58.31 436 ALA A O 1
ATOM 3400 N N . GLU A 1 437 ? 58.127 -9.427 -116.156 1.00 53.75 437 GLU A N 1
ATOM 3401 C CA . GLU A 1 437 ? 58.923 -10.581 -116.625 1.00 53.75 437 GLU A CA 1
ATOM 3402 C C . GLU A 1 437 ? 60.424 -10.536 -116.292 1.00 53.75 437 GLU A C 1
ATOM 3404 O O . GLU A 1 437 ? 61.175 -11.399 -116.744 1.00 53.75 437 GLU A O 1
ATOM 3409 N N . LEU A 1 438 ? 60.898 -9.603 -115.459 1.00 52.75 438 LEU A N 1
ATOM 3410 C CA . LEU A 1 438 ? 62.299 -9.607 -115.019 1.00 52.75 438 LEU A CA 1
ATOM 3411 C C . LEU A 1 438 ? 62.460 -10.097 -113.572 1.00 52.75 438 LEU A C 1
ATOM 3413 O O . LEU A 1 438 ? 62.320 -9.338 -112.620 1.00 52.75 438 LEU A O 1
ATOM 3417 N N . GLY A 1 439 ? 62.879 -11.358 -113.434 1.00 55.00 439 GLY A N 1
ATOM 3418 C CA . GLY A 1 439 ? 63.859 -11.732 -112.409 1.00 55.00 439 GLY A CA 1
ATOM 3419 C C . GLY A 1 439 ? 63.320 -12.263 -111.084 1.00 55.00 439 GLY A C 1
ATOM 3420 O O . GLY A 1 439 ? 63.492 -11.641 -110.041 1.00 55.00 439 GLY A O 1
ATOM 3421 N N . ASN A 1 440 ? 62.797 -13.489 -111.100 1.00 52.81 440 ASN A N 1
ATOM 3422 C CA . ASN A 1 440 ? 62.704 -14.324 -109.906 1.00 52.81 440 ASN A CA 1
ATOM 3423 C C . ASN A 1 440 ? 64.061 -15.031 -109.690 1.00 52.81 440 ASN A C 1
ATOM 3425 O O . ASN A 1 440 ? 64.290 -16.124 -110.203 1.00 52.81 440 ASN A O 1
ATOM 3429 N N . ILE A 1 441 ? 64.993 -14.379 -108.987 1.00 58.34 441 ILE A N 1
ATOM 3430 C CA . ILE A 1 441 ? 66.216 -15.003 -108.452 1.00 58.34 441 ILE A CA 1
ATOM 3431 C C . ILE A 1 441 ? 66.226 -14.732 -106.945 1.00 58.34 441 ILE A C 1
ATOM 3433 O O . ILE A 1 441 ? 66.720 -13.704 -106.489 1.00 58.34 441 ILE A O 1
ATOM 3437 N N . GLY A 1 442 ? 65.625 -15.632 -106.169 1.00 46.72 442 GLY A N 1
ATOM 3438 C CA . GLY A 1 442 ? 65.769 -15.643 -104.712 1.00 46.72 442 GLY A CA 1
ATOM 3439 C C . GLY A 1 442 ? 67.057 -16.367 -104.285 1.00 46.72 442 GLY A C 1
ATOM 3440 O O . GLY A 1 442 ? 67.456 -17.321 -104.959 1.00 46.72 442 GLY A O 1
ATOM 3441 N N . PRO A 1 443 ? 67.713 -15.969 -103.179 1.00 59.66 443 PRO A N 1
ATOM 3442 C CA . PRO A 1 443 ? 68.738 -16.782 -102.533 1.00 59.66 443 PRO A CA 1
ATOM 3443 C C . PRO A 1 443 ? 68.098 -17.831 -101.602 1.00 59.66 443 PRO A C 1
ATOM 3445 O O . PRO A 1 443 ? 67.041 -17.591 -101.019 1.00 59.66 443 PRO A O 1
ATOM 3448 N N . LYS A 1 444 ? 68.748 -18.999 -101.518 1.00 45.88 444 LYS A N 1
ATOM 3449 C CA . LYS A 1 444 ? 68.432 -20.122 -100.616 1.00 45.88 444 LYS A CA 1
ATOM 3450 C C . LYS A 1 444 ? 68.633 -19.783 -99.146 1.00 45.88 444 LYS A C 1
ATOM 3452 O O . LYS A 1 444 ? 69.601 -19.045 -98.857 1.00 45.88 444 LYS A O 1
#

Mean predicted aligned error: 21.84 Å

pLDDT: mean 79.25, std 20.16, range [30.97, 97.75]

Radius of gyration: 66.6 Å; Cα contacts (8 Å, |Δi|>4): 84; chains: 1; bounding box: 154×60×229 Å

Solvent-accessible surface area (backbone atoms only — not comparable to full-atom values): 27058 Å² total; per-residue (Å²): 132,86,84,75,67,66,72,71,46,79,48,77,43,55,72,77,52,96,82,75,61,82,53,79,62,83,44,70,53,74,42,60,79,42,73,65,46,52,51,52,49,34,52,47,34,77,59,51,51,90,90,30,66,36,56,74,69,70,46,78,58,76,83,84,53,100,60,59,73,69,39,52,46,40,62,71,49,50,47,54,52,54,55,52,55,62,60,62,76,76,71,78,81,98,70,86,79,88,73,84,83,84,89,81,86,88,83,86,88,81,90,84,87,88,89,82,88,80,86,85,83,84,82,84,84,82,88,80,88,82,81,89,85,83,90,78,92,81,86,89,82,88,90,77,70,69,65,63,54,54,54,53,52,52,55,51,49,55,50,52,53,52,53,50,53,52,53,51,51,53,50,52,51,53,51,50,52,52,50,50,52,50,53,51,51,55,50,51,55,48,52,53,54,50,51,53,51,52,50,52,52,52,53,51,52,55,52,50,51,51,52,52,51,54,49,52,53,60,72,72,70,70,74,80,92,74,88,82,81,88,83,90,87,86,85,90,87,87,90,87,77,59,66,66,61,47,53,52,52,50,53,51,51,51,48,51,54,50,52,50,52,50,50,50,54,52,52,49,51,49,51,51,51,52,50,50,50,53,50,52,52,52,50,51,52,52,53,50,52,53,52,50,51,54,49,52,53,53,52,51,53,54,52,51,54,50,50,52,54,51,51,56,51,51,54,50,53,53,51,53,60,60,63,54,58,73,56,52,61,60,50,52,52,52,51,52,51,50,54,49,54,51,52,53,52,52,51,50,52,54,53,51,51,53,53,49,53,52,48,56,51,52,50,54,50,49,58,50,50,54,52,50,52,56,49,52,50,53,52,49,55,52,50,51,53,52,51,51,52,52,50,54,52,50,54,52,50,52,54,50,51,51,54,51,48,55,50,51,51,52,48,49,54,50,52,52,49,54,50,52,52,54,49,53,52,52,38,48,76,72,73,47,80,78,84,85,81,78,78,96,75,81,86,133

Sequence (444 aa):
MARFGQLWHLRTFSHTEKDGVRRPPHTAVVVFHSYAAVSDVINASCNPKAGSFWKTDFVQAHALTRKGIVYEKYLTEIIPEINQASHVTSSGSNDPARSSGNSSEPLDPERYEPLLKRPRTENSGTAGGSKGIKNRPSTLKPSETQTATIEWLRAQIARLETELKSALTARNQYASERDAIRVAYEAEQRAHRETMSQKQVAEVALSQEKAEQARICSEFGAEPLHGSTGGQEKPTRSCSGECVKSCERIKDLQRELKDTRERHLQEQRKMESDATAKLNEAKATIQQLNSDSKRLESDLQSTQDKLKSTQESMESMGKECASAKLGTTELIDAKAATLRLQSDAEQSKFELASVREQLDSTRRLLESKEREYASVLKEHDGAKGKLETCKNRLENEQILVLKLRDMLISEAYKSLGASHESLGVIMRAMGIPPAAELGNIGPK

Foldseek 3Di:
DDCLADWLDKDFDWDDDPVRDTDDGPDMDTDHPDPVSLVVQQVCLVVPDPPDPCVVVVDHDDDDDCDDDVNVCCVPPVVVVSVVVVVVVPDDDPDDDDDDDDDDDDDDDDDDDDDDDDDDDDDDDDDDDDDDDDDDDDDDDDDDPPVVVVVVVVVVVVVVVVVVVVVVVVVVVVVVVVVVVVVVVVVVVVVVVVVVVVVVVVVVVVVVVVVVVVVVCVVPVDDDDDDDDDDDDDDDDDDDDCVVVVVVVVVVVVVVVVVVVVVVVVVVVVVVVVVVVVVVVVVVVVVVVVVVVVVVVVVVVVVVVVVVVVVVVVVVVVVVVVVCCVCVVVVVVVVVVVVVVVVVVVVVVVVVVVVVVVVVVVVVVVVVVVVVVVVVVVVVVVVVVVVVVVVVVVVVVVVVVVVVVVVVVVVVVVVVVVVVVVVQVVCVVVVHDDPPPDDDDDDD

Secondary structure (DSSP, 8-state):
------EEEEEEE----TT---PPP-EEEEEES-HHHHHHHHHHHHSPPTT-HHHHTT----PPPSSSHHHHHIIIIIHHHHHHHHHHTTSS-------------------------PPP-PPPP--------------------HHHHHHHHHHHHHHHHHHHHHHHHHHHHHHHHHHHHHHHHHHHHHHHHHHHHHHHHHHHHHHHHHHHHHHHHHHHS------------------SS-HHHHHHHHHHHHHHHHHHHHHHHHHHHHHHHHHHHHHHHHHHHHHHHHHHHHHHHHHHHHHHHHHHHHHHHHHHHHHHHHHGGGHHHHHHHHHHHHHHHHHHHHHHHHHHHHHHHHHHHHHHHHHHHHHHHHHHHHHHHHHHHHHHHHHHHHHHHHHHHHHHHHHHHHHHHHHHHHHHHHHHHHHHHTTPPPSTTS------

Organism: NCBI:txid456999